Protein AF-A0AAW6U174-F1 (afdb_monomer)

Foldseek 3Di:
DPPPPPVVVVCVQDDPVLLDQDEDPVQCQLCVLDHDPPDGGLVNLVVVCVVLVFAQVAEEEAADQFLNSNLLSCLVRNGAYEYEHQFVVRLLNNALSNQLVDQLVVLLVLLVQLLVQLVVVVVPDPPDADDAPPQLCVLADPQFFARALLSSLLSSLVSLVVDPDDSSSSSLLSLSLSCVNPPGTQWDDDVAIDGHPDHPNGGPSSVSSSVSSNSNSVSSVVCVVSNPRHYYYHNAQLLPCLLVAAFARHQEYEYEAQALAADDPCNSRSRSCSSNVVDRHPVSSLVSLQSHQLSFLVSDDPPQDLLVQCVVPVVLVVLLVVLCVLCVVVVPDDPRLNCSSVSSSSNLSSLLSSLVSNQGRHHAFRKYKYWAKWYLNRNRRIDPPLVSSCVSNVVVPKAFDDWAFSYWDQDPVPRDTITTTITMIGRNHPPPPPPPPPPDLLLQLVVVQQVVQDDQPDQKGKDFLCVSVVSCVVVVHDRDPDSVVSLVCCQPNDPHDPVVVVSDDPQWGFHWDDDDDRMIMGGIDGDDFDDDDPPADAAEDAQQQPVVLVVPQDLFQVSQVSSCVRRVVVCVVVVWAKDWDDAFDWDQFVPPGIATFGTWIWTAHPVRAIAIEGEAGGGQPDTDDPVNQVSVVRVCCVPPVRHHYWYKYWYDNDSQKIKIFTWDQDPNDIDTPDIHIYGHDHPVPCDPVSVVVVVD

Structure (mmCIF, N/CA/C/O backbone):
data_AF-A0AAW6U174-F1
#
_entry.id   AF-A0AAW6U174-F1
#
loop_
_atom_site.group_PDB
_atom_site.id
_atom_site.type_symbol
_atom_site.label_atom_id
_atom_site.label_alt_id
_atom_site.label_comp_id
_atom_site.label_asym_id
_atom_site.label_entity_id
_atom_site.label_seq_id
_atom_site.pdbx_PDB_ins_code
_atom_site.Cartn_x
_atom_site.Cartn_y
_atom_site.Cartn_z
_atom_site.occupancy
_atom_site.B_iso_or_equiv
_atom_site.auth_seq_id
_atom_site.auth_comp_id
_atom_site.auth_asym_id
_atom_site.auth_atom_id
_atom_site.pdbx_PDB_model_num
ATOM 1 N N . MET A 1 1 ? -22.712 10.180 -39.903 1.00 35.28 1 MET A N 1
ATOM 2 C CA . MET A 1 1 ? -22.971 9.024 -39.013 1.00 35.28 1 MET A CA 1
ATOM 3 C C . MET A 1 1 ? -21.682 8.402 -38.435 1.00 35.28 1 MET A C 1
ATOM 5 O O . MET A 1 1 ? -21.705 7.243 -38.059 1.00 35.28 1 MET A O 1
ATOM 9 N N . ILE A 1 2 ? -20.568 9.151 -38.313 1.00 31.77 2 ILE A N 1
ATOM 10 C CA . ILE A 1 2 ? -19.292 8.668 -37.724 1.00 31.77 2 ILE A CA 1
ATOM 11 C C . ILE A 1 2 ? -18.622 9.800 -36.910 1.00 31.77 2 ILE A C 1
ATOM 13 O O . ILE A 1 2 ? -17.445 10.093 -37.055 1.00 31.77 2 ILE A O 1
ATOM 17 N N . GLN A 1 3 ? -19.403 10.514 -36.098 1.00 26.36 3 GLN A N 1
ATOM 18 C CA . GLN A 1 3 ? -18.879 11.503 -35.133 1.00 26.36 3 GLN A CA 1
ATOM 19 C C . GLN A 1 3 ? -19.528 11.387 -33.741 1.00 26.36 3 GLN A C 1
ATOM 21 O O . GLN A 1 3 ? -19.066 12.016 -32.800 1.00 26.36 3 GLN A O 1
ATOM 26 N N . GLY A 1 4 ? -20.549 10.534 -33.575 1.00 24.50 4 GLY A N 1
ATOM 27 C CA . GLY A 1 4 ? -21.235 10.321 -32.292 1.00 24.50 4 GLY A CA 1
ATOM 28 C C . GLY A 1 4 ? -20.652 9.203 -31.420 1.00 24.50 4 GLY A C 1
ATOM 29 O O . GLY A 1 4 ? -21.035 9.080 -30.265 1.00 24.50 4 GLY A O 1
ATOM 30 N N . THR A 1 5 ? -19.731 8.387 -31.940 1.00 27.06 5 THR A N 1
ATOM 31 C CA . THR A 1 5 ? -19.233 7.182 -31.250 1.00 27.06 5 THR A CA 1
ATOM 32 C C . THR A 1 5 ? -17.950 7.396 -30.443 1.00 27.06 5 THR A C 1
ATOM 34 O O . THR A 1 5 ? -17.669 6.594 -29.561 1.00 27.06 5 THR A O 1
ATOM 37 N N . PHE A 1 6 ? -17.202 8.482 -30.674 1.00 27.44 6 PHE A N 1
ATOM 38 C CA . PHE A 1 6 ? -16.002 8.795 -29.879 1.00 27.44 6 PHE A CA 1
ATOM 39 C C . PHE A 1 6 ? -16.309 9.604 -28.610 1.00 27.44 6 PHE A C 1
ATOM 41 O O . PHE A 1 6 ? -15.698 9.356 -27.576 1.00 27.44 6 PHE A O 1
ATOM 48 N N . ALA A 1 7 ? -17.317 10.483 -28.636 1.00 26.72 7 ALA A N 1
ATOM 49 C CA . ALA A 1 7 ? -17.727 11.240 -27.448 1.00 26.72 7 ALA A CA 1
ATOM 50 C C . ALA A 1 7 ? -18.394 10.353 -26.375 1.00 26.72 7 ALA A C 1
ATOM 52 O O . ALA A 1 7 ? -18.241 10.598 -25.184 1.00 26.72 7 ALA A O 1
ATOM 53 N N . PHE A 1 8 ? -19.071 9.273 -26.784 1.00 25.80 8 PHE A N 1
ATOM 54 C CA . PHE A 1 8 ? -19.732 8.343 -25.858 1.00 25.80 8 PHE A CA 1
ATOM 55 C C . PHE A 1 8 ? -18.757 7.361 -25.172 1.00 25.80 8 PHE A C 1
ATOM 57 O O . PHE A 1 8 ? -19.111 6.733 -24.178 1.00 25.80 8 PHE A O 1
ATOM 64 N N . MET A 1 9 ? -17.521 7.228 -25.678 1.00 26.80 9 MET A N 1
ATOM 65 C CA . MET A 1 9 ? -16.482 6.383 -25.069 1.00 26.80 9 MET A CA 1
ATOM 66 C C . MET A 1 9 ? -15.549 7.140 -24.114 1.00 26.80 9 MET A C 1
ATOM 68 O O . MET A 1 9 ? -15.023 6.523 -23.190 1.00 26.80 9 MET A O 1
ATOM 72 N N . GLU A 1 10 ? -15.379 8.458 -24.264 1.00 28.11 10 GLU A N 1
ATOM 73 C CA . GLU A 1 10 ? -14.644 9.265 -23.275 1.00 28.11 10 GLU A CA 1
ATOM 74 C C . GLU A 1 10 ? -15.428 9.449 -21.964 1.00 28.11 10 GLU A C 1
ATOM 76 O O . GLU A 1 10 ? -14.826 9.476 -20.890 1.00 28.11 10 GLU A O 1
ATOM 81 N N . GLU A 1 11 ? -16.766 9.472 -22.004 1.00 27.42 11 GLU A N 1
ATOM 82 C CA . GLU A 1 11 ? -17.591 9.511 -20.783 1.00 27.42 11 GLU A CA 1
ATOM 83 C C . GLU A 1 11 ? -17.587 8.191 -19.988 1.00 27.42 11 GLU A C 1
ATOM 85 O O . GLU A 1 11 ? -17.880 8.197 -18.790 1.00 27.42 11 GLU A O 1
ATOM 90 N N . LEU A 1 12 ? -17.177 7.069 -20.597 1.00 29.58 12 LEU A N 1
ATOM 91 C CA . LEU A 1 12 ? -17.100 5.765 -19.926 1.00 29.58 12 LEU A CA 1
ATOM 92 C C . LEU A 1 12 ? -15.780 5.515 -19.165 1.00 29.58 12 LEU A C 1
ATOM 94 O O . LEU A 1 12 ? -15.687 4.521 -18.444 1.00 29.58 12 LEU A O 1
ATOM 98 N N . LEU A 1 13 ? -14.766 6.388 -19.282 1.00 31.62 13 LEU A N 1
ATOM 99 C CA . LEU A 1 13 ? -13.415 6.136 -18.742 1.00 31.62 13 LEU A CA 1
ATOM 100 C C . LEU A 1 13 ? -13.057 6.827 -17.416 1.00 31.62 13 LEU A C 1
ATOM 102 O O . LEU A 1 13 ? -11.947 6.642 -16.928 1.00 31.62 13 LEU A O 1
ATOM 106 N N . ALA A 1 14 ? -13.987 7.537 -16.779 1.00 32.59 14 ALA A N 1
ATOM 107 C CA . ALA A 1 14 ? -14.083 7.674 -15.318 1.00 32.59 14 ALA A CA 1
ATOM 108 C C . ALA A 1 14 ? -15.193 8.682 -15.000 1.00 32.59 14 ALA A C 1
ATOM 110 O O . ALA A 1 14 ? -15.022 9.869 -15.297 1.00 32.59 14 ALA A O 1
ATOM 111 N N . PRO A 1 15 ? -16.284 8.289 -14.318 1.00 33.56 15 PRO A N 1
ATOM 112 C CA . PRO A 1 15 ? -17.175 9.266 -13.714 1.00 33.56 15 PRO A CA 1
ATOM 113 C C . PRO A 1 15 ? -16.335 10.256 -12.896 1.00 33.56 15 PRO A C 1
ATOM 115 O O . PRO A 1 15 ? -15.529 9.831 -12.062 1.00 33.56 15 PRO A O 1
ATOM 118 N N . LYS A 1 16 ? -16.542 11.572 -13.075 1.00 36.78 16 LYS A N 1
ATOM 119 C CA . LYS A 1 16 ? -15.980 12.640 -12.206 1.00 36.78 16 LYS A CA 1
ATOM 120 C C . LYS A 1 16 ? -16.164 12.337 -10.704 1.00 36.78 16 LYS A C 1
ATOM 122 O O . LYS A 1 16 ? -15.451 12.860 -9.851 1.00 36.78 16 LYS A O 1
ATOM 127 N N . ASP A 1 17 ? -17.103 11.451 -10.404 1.00 46.72 17 ASP A N 1
ATOM 128 C CA . ASP A 1 17 ? -17.476 10.932 -9.103 1.00 46.72 17 ASP A CA 1
ATOM 129 C C . ASP A 1 17 ? -16.453 9.944 -8.486 1.00 46.72 17 ASP A C 1
ATOM 131 O O . ASP A 1 17 ? -16.272 9.941 -7.269 1.00 46.72 17 ASP A O 1
ATOM 135 N N . LEU A 1 18 ? -15.713 9.143 -9.273 1.00 47.16 18 LEU A N 1
ATOM 136 C CA . LEU A 1 18 ? -14.743 8.169 -8.729 1.00 47.16 18 LEU A CA 1
ATOM 137 C C . LEU A 1 18 ? -13.567 8.837 -8.001 1.00 47.16 18 LEU A C 1
ATOM 139 O O . LEU A 1 18 ? -12.968 8.224 -7.134 1.00 47.16 18 LEU A O 1
ATOM 143 N N . ARG A 1 19 ? -13.235 10.095 -8.314 1.00 52.62 19 ARG A N 1
ATOM 144 C CA . ARG A 1 19 ? -12.037 10.785 -7.790 1.00 52.62 19 ARG A CA 1
ATOM 145 C C . ARG A 1 19 ? -12.188 11.287 -6.346 1.00 52.62 19 ARG A C 1
ATOM 147 O O . ARG A 1 19 ? -11.217 11.736 -5.727 1.00 52.62 19 ARG A O 1
ATOM 154 N N . HIS A 1 20 ? -13.401 11.242 -5.795 1.00 58.28 20 HIS A N 1
ATOM 155 C CA . HIS A 1 20 ? -13.693 11.732 -4.453 1.00 58.28 20 HIS A CA 1
ATOM 156 C C . HIS A 1 20 ? -13.403 10.652 -3.412 1.00 58.28 20 HIS A C 1
ATOM 158 O O . HIS A 1 20 ? -14.208 9.754 -3.191 1.00 58.28 20 HIS A O 1
ATOM 164 N N . ASN A 1 21 ? -12.291 10.779 -2.680 1.00 67.19 21 ASN A N 1
ATOM 165 C CA . ASN A 1 21 ? -12.020 9.910 -1.530 1.00 67.19 21 ASN A CA 1
ATOM 166 C C . ASN A 1 21 ? -12.880 10.300 -0.305 1.00 67.19 21 ASN A C 1
ATOM 168 O O . ASN A 1 21 ? -12.374 10.769 0.716 1.00 67.19 21 ASN A O 1
ATOM 172 N N . LYS A 1 22 ? -14.200 10.152 -0.439 1.00 76.06 22 LYS A N 1
ATOM 173 C CA . LYS A 1 22 ? -15.219 10.294 0.607 1.00 76.06 22 LYS A CA 1
ATOM 174 C C . LYS A 1 22 ? -16.199 9.129 0.493 1.00 76.06 22 LYS A C 1
ATOM 176 O O . LYS A 1 22 ? -16.462 8.657 -0.609 1.00 76.06 22 LYS A O 1
ATOM 181 N N . LEU A 1 23 ? -16.731 8.675 1.627 1.00 79.00 23 LEU A N 1
ATOM 182 C CA . LEU A 1 23 ? -17.805 7.679 1.620 1.00 79.00 23 LEU A CA 1
ATOM 183 C C . LEU A 1 23 ? -19.075 8.311 1.057 1.00 79.00 23 LEU A C 1
ATOM 185 O O . LEU A 1 23 ? -19.476 9.393 1.495 1.00 79.00 23 LEU A O 1
ATOM 189 N N . ARG A 1 24 ? -19.707 7.617 0.115 1.00 83.62 24 ARG A N 1
ATOM 190 C CA . ARG A 1 24 ? -21.079 7.886 -0.323 1.00 83.62 24 ARG A CA 1
ATOM 191 C C . ARG A 1 24 ? -22.065 7.208 0.629 1.00 83.62 24 ARG A C 1
ATOM 193 O O . ARG A 1 24 ? -21.665 6.364 1.422 1.00 83.62 24 ARG A O 1
ATOM 200 N N . GLY A 1 25 ? -23.351 7.554 0.560 1.00 82.38 25 GLY A N 1
ATOM 201 C CA . GLY A 1 25 ? -24.376 6.918 1.405 1.00 82.38 25 GLY A CA 1
ATOM 202 C C . GLY A 1 25 ? -24.379 5.390 1.268 1.00 82.38 25 GLY A C 1
ATOM 203 O O . GLY A 1 25 ? -24.278 4.679 2.260 1.00 82.38 25 GLY A O 1
ATOM 204 N N . GLU A 1 26 ? -24.350 4.906 0.028 1.00 84.56 26 GLU A N 1
ATOM 205 C CA . GLU A 1 26 ? -24.253 3.483 -0.333 1.00 84.56 26 GLU A CA 1
ATOM 206 C C . GLU A 1 26 ? -22.944 2.793 0.102 1.00 84.56 26 GLU A C 1
ATOM 208 O O . GLU A 1 26 ? -22.888 1.568 0.209 1.00 84.56 26 GLU A O 1
ATOM 213 N N . ASP A 1 27 ? -21.883 3.561 0.374 1.00 87.94 27 ASP A N 1
ATOM 214 C CA . ASP A 1 27 ? -20.593 3.025 0.813 1.00 87.94 27 ASP A CA 1
ATOM 215 C C . ASP A 1 27 ? -20.579 2.722 2.322 1.00 87.94 27 ASP A C 1
ATOM 217 O O . ASP A 1 27 ? -19.621 2.127 2.798 1.00 87.94 27 ASP A O 1
ATOM 221 N N . ARG A 1 28 ? -21.567 3.165 3.110 1.00 90.19 28 ARG A N 1
ATOM 222 C CA . ARG A 1 28 ? -21.441 3.205 4.581 1.00 90.19 28 ARG A CA 1
ATOM 223 C C . ARG A 1 28 ? -21.510 1.844 5.262 1.00 90.19 28 ARG A C 1
ATOM 225 O O . ARG A 1 28 ? -20.705 1.597 6.162 1.00 90.19 28 ARG A O 1
ATOM 232 N N . ALA A 1 29 ? -22.418 0.972 4.821 1.00 93.38 29 ALA A N 1
ATOM 233 C CA . ALA A 1 29 ? -22.640 -0.333 5.443 1.00 93.38 29 ALA A CA 1
ATOM 234 C C . ALA A 1 29 ? -21.323 -1.117 5.568 1.00 93.38 29 ALA A C 1
ATOM 236 O O . ALA A 1 29 ? -20.570 -1.240 4.587 1.00 93.38 29 ALA A O 1
ATOM 237 N N . PHE A 1 30 ? -21.049 -1.612 6.779 1.00 94.94 30 PHE A N 1
ATOM 238 C CA . PHE A 1 30 ? -19.797 -2.230 7.247 1.00 94.94 30 PHE A CA 1
ATOM 239 C C . PHE A 1 30 ? -18.554 -1.330 7.261 1.00 94.94 30 PHE A C 1
ATOM 241 O O . PHE A 1 30 ? -17.687 -1.503 8.116 1.00 94.94 30 PHE A O 1
ATOM 248 N N . HIS A 1 31 ? -18.417 -0.351 6.367 1.00 94.44 31 HIS A N 1
ATOM 249 C CA . HIS A 1 31 ? -17.260 0.555 6.373 1.00 94.44 31 HIS A CA 1
ATOM 250 C C . HIS A 1 31 ? -17.282 1.512 7.559 1.00 94.44 31 HIS A C 1
ATOM 252 O O . HIS A 1 31 ? -16.229 1.763 8.143 1.00 94.44 31 HIS A O 1
ATOM 258 N N . ASP A 1 32 ? -18.463 1.968 7.972 1.00 93.06 32 ASP A N 1
ATOM 259 C CA . ASP A 1 32 ? -18.617 2.812 9.156 1.00 93.06 32 ASP A CA 1
ATOM 260 C C . ASP A 1 32 ? -18.360 2.040 10.460 1.00 93.06 32 ASP A C 1
ATOM 262 O O . ASP A 1 32 ? -18.176 2.674 11.498 1.00 93.06 32 ASP A O 1
ATOM 266 N N . TRP A 1 33 ? -18.286 0.699 10.450 1.00 96.12 33 TRP A N 1
ATOM 267 C CA . TRP A 1 33 ? -17.977 -0.088 11.654 1.00 96.12 33 TRP A CA 1
ATOM 268 C C . TRP A 1 33 ? -16.611 0.276 12.221 1.00 96.12 33 TRP A C 1
ATOM 270 O O . TRP A 1 33 ? -16.490 0.498 13.421 1.00 96.12 33 TRP A O 1
ATOM 280 N N . TYR A 1 34 ? -15.609 0.369 11.343 1.00 93.81 34 TYR A N 1
ATOM 281 C CA . TYR A 1 34 ? -14.266 0.855 11.641 1.00 93.81 34 TYR A CA 1
ATOM 282 C C . TYR A 1 34 ? -13.500 1.084 10.323 1.00 93.81 34 TYR A C 1
ATOM 284 O O . TYR A 1 34 ? -13.435 0.192 9.466 1.00 93.81 34 TYR A O 1
ATOM 292 N N . ARG A 1 35 ? -12.907 2.273 10.143 1.00 83.56 35 ARG A N 1
ATOM 293 C CA . ARG A 1 35 ? -12.184 2.657 8.917 1.00 83.56 35 ARG A CA 1
ATOM 294 C C . ARG A 1 35 ? -10.989 3.545 9.230 1.00 83.56 35 ARG A C 1
ATOM 296 O O . ARG A 1 35 ? -11.075 4.447 10.062 1.00 83.56 35 ARG A O 1
ATOM 303 N N . PHE A 1 36 ? -9.896 3.350 8.496 1.00 80.19 36 PHE A N 1
ATOM 304 C CA . PHE A 1 36 ? -8.794 4.304 8.513 1.00 80.19 36 PHE A CA 1
ATOM 305 C C . PHE A 1 36 ? -9.136 5.556 7.715 1.00 80.19 36 PHE A C 1
ATOM 307 O O . PHE A 1 36 ? -9.674 5.498 6.613 1.00 80.19 36 PHE A O 1
ATOM 314 N N . VAL A 1 37 ? -8.693 6.703 8.222 1.00 70.62 37 VAL A N 1
ATOM 315 C CA . VAL A 1 37 ? -8.788 7.989 7.511 1.00 70.62 37 VAL A CA 1
ATOM 316 C C . VAL A 1 37 ? -8.066 7.952 6.154 1.00 70.62 37 VAL A C 1
ATOM 318 O O . VAL A 1 37 ? -8.372 8.736 5.262 1.00 70.62 37 VAL A O 1
ATOM 321 N N . LEU A 1 38 ? -7.122 7.023 5.986 1.00 75.56 38 LEU A N 1
ATOM 322 C CA . LEU A 1 38 ? -6.281 6.874 4.799 1.00 75.56 38 LEU A CA 1
ATOM 323 C C . LEU A 1 38 ? -6.742 5.772 3.839 1.00 75.56 38 LEU A C 1
ATOM 325 O O . LEU A 1 38 ? -6.083 5.557 2.828 1.00 75.56 38 LEU A O 1
ATOM 329 N N . SER A 1 39 ? -7.845 5.080 4.130 1.00 82.25 39 SER A N 1
ATOM 330 C CA . SER A 1 39 ? -8.386 4.066 3.224 1.00 82.25 39 SER A CA 1
ATOM 331 C C . SER A 1 39 ? -8.822 4.691 1.892 1.00 82.25 39 SER A C 1
ATOM 333 O O . SER A 1 39 ? -9.410 5.776 1.869 1.00 82.25 39 SER A O 1
ATOM 335 N N . TYR A 1 40 ? -8.597 3.986 0.782 1.00 87.50 40 TYR A N 1
ATOM 336 C CA . TYR A 1 40 ? -9.205 4.322 -0.510 1.00 87.50 40 TYR A CA 1
ATOM 337 C C . TYR A 1 40 ? -10.737 4.126 -0.455 1.00 87.50 40 TYR A C 1
ATOM 339 O O . TYR A 1 40 ? -11.249 3.486 0.481 1.00 87.50 40 TYR A O 1
ATOM 347 N N . PRO A 1 41 ? -11.505 4.736 -1.376 1.00 89.81 41 PRO A N 1
ATOM 348 C CA . PRO A 1 41 ? -12.957 4.697 -1.288 1.00 89.81 41 PRO A CA 1
ATOM 349 C C . PRO A 1 41 ? -13.544 3.365 -1.798 1.00 89.81 41 PRO A C 1
ATOM 351 O O . PRO A 1 41 ? -13.014 2.797 -2.754 1.00 89.81 41 PRO A O 1
ATOM 354 N N . PRO A 1 42 ? -14.660 2.874 -1.225 1.00 93.25 42 PRO A N 1
ATOM 355 C CA . PRO A 1 42 ? -15.249 1.591 -1.627 1.00 93.25 42 PRO A CA 1
ATOM 356 C C . PRO A 1 42 ? -15.734 1.558 -3.085 1.00 93.25 42 PRO A C 1
ATOM 358 O O . PRO A 1 42 ? -15.557 0.557 -3.776 1.00 93.25 42 PRO A O 1
ATOM 361 N N . HIS A 1 43 ? -16.258 2.670 -3.610 1.00 91.00 43 HIS A N 1
ATOM 362 C CA . HIS A 1 43 ? -16.644 2.774 -5.023 1.00 91.00 43 HIS A CA 1
ATOM 363 C C . HIS A 1 43 ? -15.476 2.595 -6.010 1.00 91.00 43 HIS A C 1
ATOM 365 O O . HIS A 1 43 ? -15.703 2.124 -7.123 1.00 91.00 43 HIS A O 1
ATOM 371 N N . LEU A 1 44 ? -14.231 2.898 -5.612 1.00 92.56 44 LEU A N 1
ATOM 372 C CA . LEU A 1 44 ? -13.057 2.591 -6.436 1.00 92.56 44 LEU A CA 1
ATOM 373 C C . LEU A 1 44 ? -12.870 1.076 -6.562 1.00 92.56 44 LEU A C 1
ATOM 375 O O . LEU A 1 44 ? -12.665 0.580 -7.663 1.00 92.56 44 LEU A O 1
ATOM 379 N N . VAL A 1 45 ? -13.011 0.331 -5.460 1.00 95.44 45 VAL A N 1
ATOM 380 C CA . VAL A 1 45 ? -12.943 -1.139 -5.497 1.00 95.44 45 VAL A CA 1
ATOM 381 C C . VAL A 1 45 ? -14.015 -1.697 -6.411 1.00 95.44 45 VAL A C 1
ATOM 383 O O . VAL A 1 45 ? -13.707 -2.534 -7.247 1.00 95.44 45 VAL A O 1
ATOM 386 N N . ARG A 1 46 ? -15.259 -1.219 -6.287 1.00 94.44 46 ARG A N 1
ATOM 387 C CA . ARG A 1 46 ? -16.370 -1.664 -7.139 1.00 94.44 46 ARG A CA 1
ATOM 388 C C . ARG A 1 46 ? -16.044 -1.477 -8.622 1.00 94.44 46 ARG A C 1
ATOM 390 O O . ARG A 1 46 ? -16.179 -2.427 -9.384 1.00 94.44 46 ARG A O 1
ATOM 397 N N . ALA A 1 47 ? -15.523 -0.309 -8.999 1.00 94.38 47 ALA A N 1
ATOM 398 C CA . ALA A 1 47 ? -15.104 -0.037 -10.372 1.00 94.38 47 ALA A CA 1
ATOM 399 C C . ALA A 1 47 ? -13.986 -0.979 -10.851 1.00 94.38 47 ALA A C 1
ATOM 401 O O . ALA A 1 47 ? -14.011 -1.415 -11.999 1.00 94.38 47 ALA A O 1
ATOM 402 N N . TYR A 1 48 ? -13.024 -1.331 -9.989 1.00 96.69 48 TYR A N 1
ATOM 403 C CA . TYR A 1 48 ? -11.960 -2.272 -10.352 1.00 96.69 48 TYR A CA 1
ATOM 404 C C . TYR A 1 48 ? -12.396 -3.739 -10.318 1.00 96.69 48 TYR A C 1
ATOM 406 O O . TYR A 1 48 ? -11.904 -4.512 -11.128 1.00 96.69 48 TYR A O 1
ATOM 414 N N . ILE A 1 49 ? -13.353 -4.140 -9.479 1.00 96.69 49 ILE A N 1
ATOM 415 C CA . ILE A 1 49 ? -13.983 -5.467 -9.579 1.00 96.69 49 ILE A CA 1
ATOM 416 C C . ILE A 1 49 ? -14.580 -5.638 -10.981 1.00 96.69 49 ILE A C 1
ATOM 418 O O . ILE A 1 49 ? -14.301 -6.637 -11.646 1.00 96.69 49 ILE A O 1
ATOM 422 N N . ASP A 1 50 ? -15.305 -4.621 -11.453 1.00 95.38 50 ASP A N 1
ATOM 423 C CA . ASP A 1 50 ? -15.916 -4.610 -12.783 1.00 95.38 50 ASP A CA 1
ATOM 424 C C . ASP A 1 50 ? -14.840 -4.544 -13.894 1.00 95.38 50 ASP A C 1
ATOM 426 O O . ASP A 1 50 ? -14.829 -5.376 -14.801 1.00 95.38 50 ASP A O 1
ATOM 430 N N . LYS A 1 51 ? -13.864 -3.625 -13.797 1.00 95.31 51 LYS A N 1
ATOM 431 C CA . LYS A 1 51 ? -12.786 -3.446 -14.797 1.00 95.31 51 LYS A CA 1
ATOM 432 C C . LYS A 1 51 ? -11.888 -4.677 -14.950 1.00 95.31 51 LYS A C 1
ATOM 434 O O . LYS A 1 51 ? -11.404 -4.957 -16.049 1.00 95.31 51 LYS A O 1
ATOM 439 N N . LEU A 1 52 ? -11.630 -5.403 -13.863 1.00 95.75 52 LEU A N 1
ATOM 440 C CA . LEU A 1 52 ? -10.808 -6.614 -13.885 1.00 95.75 52 LEU A CA 1
ATOM 441 C C . LEU A 1 52 ? -11.606 -7.861 -14.313 1.00 95.75 52 LEU A C 1
ATOM 443 O O . LEU A 1 52 ? -10.986 -8.899 -14.541 1.00 95.75 52 LEU A O 1
ATOM 447 N N . GLY A 1 53 ? -12.934 -7.770 -14.468 1.00 95.38 53 GLY A N 1
ATOM 448 C CA . GLY A 1 53 ? -13.793 -8.898 -14.849 1.00 95.38 53 GLY A CA 1
ATOM 449 C C . GLY A 1 53 ? -13.919 -9.950 -13.743 1.00 95.38 53 GLY A C 1
ATOM 450 O O . GLY A 1 53 ? -13.832 -11.152 -14.000 1.00 95.38 53 GLY A O 1
ATOM 451 N N . LEU A 1 54 ? -14.029 -9.515 -12.484 1.00 96.81 54 LEU A N 1
ATOM 452 C CA . LEU A 1 54 ? -14.147 -10.415 -11.338 1.00 96.81 54 LEU A CA 1
ATOM 453 C C . LEU A 1 54 ? -15.614 -10.784 -11.081 1.00 96.81 54 LEU A C 1
ATOM 455 O O . LEU A 1 54 ? -16.448 -9.919 -10.834 1.00 96.81 54 LEU A O 1
ATOM 459 N N . GLU A 1 55 ? -15.905 -12.084 -11.077 1.00 94.69 55 GLU A N 1
ATOM 460 C CA . GLU A 1 55 ? -17.256 -12.640 -10.979 1.00 94.69 55 GLU A CA 1
ATOM 461 C C . GLU A 1 55 ? -17.375 -13.608 -9.788 1.00 94.69 55 GLU A C 1
ATOM 463 O O . GLU A 1 55 ? -16.358 -14.075 -9.255 1.00 94.69 55 GLU A O 1
ATOM 468 N N . PRO A 1 56 ? -18.598 -13.948 -9.339 1.00 93.38 56 PRO A N 1
ATOM 469 C CA . PRO A 1 56 ? -18.799 -15.022 -8.372 1.00 93.38 56 PRO A CA 1
ATOM 470 C C . PRO A 1 56 ? -18.078 -16.313 -8.792 1.00 93.38 56 PRO A C 1
ATOM 472 O O . PRO A 1 56 ? -18.181 -16.763 -9.927 1.00 93.38 56 PRO A O 1
ATOM 475 N N . GLY A 1 57 ? -17.325 -16.911 -7.865 1.00 91.94 57 GLY A N 1
ATOM 476 C CA . GLY A 1 57 ? -16.448 -18.060 -8.134 1.00 91.94 57 GLY A CA 1
ATOM 477 C C . GLY A 1 57 ? -14.971 -17.695 -8.325 1.00 91.94 57 GLY A C 1
ATOM 478 O O . GLY A 1 57 ? -14.107 -18.545 -8.103 1.00 91.94 57 GLY A O 1
ATOM 479 N N . HIS A 1 58 ? -14.655 -16.433 -8.633 1.00 96.75 58 HIS A N 1
ATOM 480 C CA . HIS A 1 58 ? -13.284 -15.920 -8.601 1.00 96.75 58 HIS A CA 1
ATOM 481 C C . HIS A 1 58 ? -12.799 -15.651 -7.172 1.00 96.75 58 HIS A C 1
ATOM 483 O O . HIS A 1 58 ? -13.592 -15.368 -6.270 1.00 96.75 58 HIS A O 1
ATOM 489 N N . LEU A 1 59 ? -11.476 -15.726 -6.987 1.00 97.62 59 LEU A N 1
ATOM 490 C CA . LEU A 1 59 ? -10.793 -15.321 -5.760 1.00 97.62 59 LEU A CA 1
ATOM 491 C C . LEU A 1 59 ? -10.063 -13.990 -5.971 1.00 97.62 59 LEU A C 1
ATOM 493 O O . LEU A 1 59 ? -9.127 -13.911 -6.772 1.00 97.62 59 LEU A O 1
ATOM 497 N N . LEU A 1 60 ? -10.483 -12.971 -5.224 1.00 98.50 60 LEU A N 1
ATOM 498 C CA . LEU A 1 60 ? -9.845 -11.660 -5.145 1.00 98.50 60 LEU A CA 1
ATOM 499 C C . LEU A 1 60 ? -8.936 -11.576 -3.918 1.00 98.50 60 LEU A C 1
ATOM 501 O O . LEU A 1 60 ? -9.351 -11.935 -2.817 1.00 98.50 60 LEU A O 1
ATOM 505 N N . VAL A 1 61 ? -7.715 -11.074 -4.078 1.00 98.31 61 VAL A N 1
ATOM 506 C CA . VAL A 1 61 ? -6.779 -10.918 -2.957 1.00 98.31 61 VAL A CA 1
ATOM 507 C C . VAL A 1 61 ? -6.438 -9.458 -2.700 1.00 98.31 61 VAL A C 1
ATOM 509 O O . VAL A 1 61 ? -6.212 -8.689 -3.629 1.00 98.31 61 VAL A O 1
ATOM 512 N N . ASP A 1 62 ? -6.392 -9.083 -1.424 1.00 98.12 62 ASP A N 1
ATOM 513 C CA . ASP A 1 62 ? -5.853 -7.800 -0.973 1.00 98.12 62 ASP A CA 1
ATOM 514 C C . ASP A 1 62 ? -4.676 -8.059 -0.013 1.00 98.12 62 ASP A C 1
ATOM 516 O O . ASP A 1 62 ? -4.894 -8.329 1.169 1.00 98.12 62 ASP A O 1
ATOM 520 N N . PRO A 1 63 ? -3.421 -8.031 -0.494 1.00 97.19 63 PRO A N 1
ATOM 521 C CA . PRO A 1 63 ? -2.253 -8.326 0.331 1.00 97.19 63 PRO A CA 1
ATOM 522 C C . PRO A 1 63 ? -1.953 -7.267 1.406 1.00 97.19 63 PRO A C 1
ATOM 524 O O . PRO A 1 63 ? -1.135 -7.517 2.282 1.00 97.19 63 PRO A O 1
ATOM 527 N N . PHE A 1 64 ? -2.584 -6.094 1.348 1.00 96.12 64 PHE A N 1
ATOM 528 C CA . PHE A 1 64 ? -2.430 -5.016 2.328 1.00 96.12 64 PHE A CA 1
ATOM 529 C C . PHE A 1 64 ? -3.817 -4.533 2.760 1.00 96.12 64 PHE A C 1
ATOM 531 O O . PHE A 1 64 ? -4.157 -3.356 2.622 1.00 96.12 64 PHE A O 1
ATOM 538 N N . CYS A 1 65 ? -4.658 -5.463 3.226 1.00 95.31 65 CYS A N 1
ATOM 539 C CA . CYS A 1 65 ? -6.098 -5.220 3.286 1.00 95.31 65 CYS A CA 1
ATOM 540 C C . CYS A 1 65 ? -6.526 -4.163 4.305 1.00 95.31 65 CYS A C 1
ATOM 542 O O . CYS A 1 65 ? -7.656 -3.664 4.233 1.00 95.31 65 CYS A O 1
ATOM 544 N N . GLY A 1 66 ? -5.665 -3.803 5.261 1.00 95.00 66 GLY A N 1
ATOM 545 C CA . GLY A 1 66 ? -5.981 -2.829 6.291 1.00 95.00 66 GLY A CA 1
ATOM 546 C C . GLY A 1 66 ? -7.237 -3.245 7.046 1.00 95.00 66 GLY A C 1
ATOM 547 O O . GLY A 1 66 ? -7.347 -4.357 7.546 1.00 95.00 66 GLY A O 1
ATOM 548 N N . THR A 1 67 ? -8.223 -2.349 7.080 1.00 95.25 67 THR A N 1
ATOM 549 C CA . THR A 1 67 ? -9.533 -2.601 7.712 1.00 95.25 67 THR A CA 1
ATOM 550 C C . THR A 1 67 ? -10.539 -3.306 6.787 1.00 95.25 67 THR A C 1
ATOM 552 O O . THR A 1 67 ? -11.727 -3.344 7.102 1.00 95.25 67 THR A O 1
ATOM 555 N N . GLY A 1 68 ? -10.102 -3.834 5.638 1.00 96.12 68 GLY A N 1
ATOM 556 C CA . GLY A 1 68 ? -10.882 -4.740 4.791 1.00 96.12 68 GLY A CA 1
ATOM 557 C C . GLY A 1 68 ? -11.750 -4.085 3.714 1.00 96.12 68 GLY A C 1
ATOM 558 O O . GLY A 1 68 ? -12.779 -4.656 3.365 1.00 96.12 68 GLY A O 1
ATOM 559 N N . THR A 1 69 ? -11.385 -2.909 3.179 1.00 96.69 69 THR A N 1
ATOM 560 C CA . THR A 1 69 ? -12.210 -2.222 2.160 1.00 96.69 69 THR A CA 1
ATOM 561 C C . THR A 1 69 ? -12.472 -3.113 0.941 1.00 96.69 69 THR A C 1
ATOM 563 O O . THR A 1 69 ? -13.632 -3.296 0.575 1.00 96.69 69 THR A O 1
ATOM 566 N N . THR A 1 70 ? -11.424 -3.707 0.352 1.00 97.69 70 THR A N 1
ATOM 567 C CA . THR A 1 70 ? -11.573 -4.640 -0.777 1.00 97.69 70 THR A CA 1
ATOM 568 C C . THR A 1 70 ? -12.441 -5.837 -0.420 1.00 97.69 70 THR A C 1
ATOM 570 O O . THR A 1 70 ? -13.323 -6.204 -1.189 1.00 97.69 70 THR A O 1
ATOM 573 N N . LEU A 1 71 ? -12.229 -6.433 0.755 1.00 97.50 71 LEU A N 1
ATOM 574 C CA . LEU A 1 71 ? -12.911 -7.662 1.164 1.00 97.50 71 LEU A CA 1
ATOM 575 C C . LEU A 1 71 ? -14.412 -7.432 1.379 1.00 97.50 71 LEU A C 1
ATOM 577 O O . LEU A 1 71 ? -15.223 -8.246 0.946 1.00 97.50 71 LEU A O 1
ATOM 581 N N . VAL A 1 72 ? -14.791 -6.314 2.007 1.00 96.75 72 VAL A N 1
ATOM 582 C CA . VAL A 1 72 ? -16.201 -5.940 2.193 1.00 96.75 72 VAL A CA 1
ATOM 583 C C . VAL A 1 72 ? -16.888 -5.760 0.840 1.00 96.75 72 VAL A C 1
ATOM 585 O O . VAL A 1 72 ? -17.963 -6.316 0.622 1.00 96.75 72 VAL A O 1
ATOM 588 N N . GLU A 1 73 ? -16.271 -5.030 -0.090 1.00 96.25 73 GLU A N 1
ATOM 589 C CA . GLU A 1 73 ? -16.868 -4.781 -1.408 1.00 96.25 73 GLU A CA 1
ATOM 590 C C . GLU A 1 73 ? -16.909 -6.041 -2.284 1.00 96.25 73 GLU A C 1
ATOM 592 O O . GLU A 1 73 ? -17.907 -6.278 -2.968 1.00 96.25 73 GLU A O 1
ATOM 597 N N . ALA A 1 74 ? -15.893 -6.904 -2.198 1.00 96.44 74 ALA A N 1
ATOM 598 C CA . ALA A 1 74 ? -15.905 -8.224 -2.824 1.00 96.44 74 ALA A CA 1
ATOM 599 C C . ALA A 1 74 ? -17.095 -9.056 -2.329 1.00 96.44 74 ALA A C 1
ATOM 601 O O . ALA A 1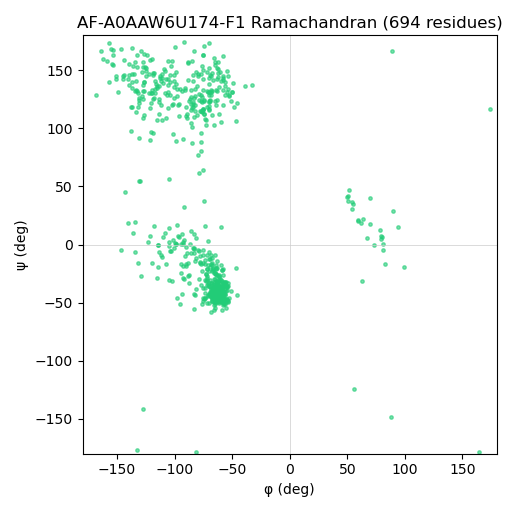 74 ? -17.877 -9.572 -3.132 1.00 96.44 74 ALA A O 1
ATOM 602 N N . LYS A 1 75 ? -17.297 -9.100 -1.006 1.00 95.06 75 LYS A N 1
ATOM 603 C CA . LYS A 1 75 ? -18.395 -9.839 -0.378 1.00 95.06 75 LYS A CA 1
ATOM 604 C C . LYS A 1 75 ? -19.765 -9.295 -0.789 1.00 95.06 75 LYS A C 1
ATOM 606 O O . LYS A 1 75 ? -20.644 -10.080 -1.148 1.00 95.06 75 LYS A O 1
ATOM 611 N N . LYS A 1 76 ? -19.937 -7.963 -0.833 1.00 93.19 76 LYS A N 1
ATOM 612 C CA . LYS A 1 76 ? -21.162 -7.310 -1.345 1.00 93.19 76 LYS A CA 1
ATOM 613 C C . LYS A 1 76 ? -21.463 -7.713 -2.794 1.00 93.19 76 LYS A C 1
ATOM 615 O O . LYS A 1 76 ? -22.626 -7.906 -3.144 1.00 93.19 76 LYS A O 1
ATOM 620 N N . ARG A 1 77 ? -20.426 -7.885 -3.623 1.00 92.50 77 ARG A N 1
ATOM 621 C CA . ARG A 1 77 ? -20.529 -8.314 -5.029 1.00 92.50 77 ARG A CA 1
ATOM 622 C C . ARG A 1 77 ? -20.610 -9.834 -5.227 1.00 92.50 77 ARG A C 1
ATOM 624 O O . ARG A 1 77 ? -20.798 -10.280 -6.352 1.00 92.50 77 ARG A O 1
ATOM 631 N N . GLY A 1 78 ? -20.523 -10.640 -4.167 1.00 93.62 78 GLY A N 1
ATOM 632 C CA . GLY A 1 78 ? -20.547 -12.103 -4.282 1.00 93.62 78 GLY A CA 1
ATOM 633 C C . GLY A 1 78 ? -19.223 -12.735 -4.722 1.00 93.62 78 GLY A C 1
ATOM 634 O O . GLY A 1 78 ? -19.196 -13.918 -5.055 1.00 93.62 78 GLY A O 1
ATOM 635 N N . VAL A 1 79 ? -18.130 -11.970 -4.715 1.00 95.81 79 VAL A N 1
ATOM 636 C CA . VAL A 1 79 ? -16.784 -12.432 -5.069 1.00 95.81 79 VAL A CA 1
ATOM 637 C C . VAL A 1 79 ? -16.082 -12.923 -3.805 1.00 95.81 79 VAL A C 1
ATOM 639 O O . VAL A 1 79 ? -16.104 -12.251 -2.772 1.00 95.81 79 VAL A O 1
ATOM 642 N N . ARG A 1 80 ? -15.448 -14.099 -3.872 1.00 96.31 80 ARG A N 1
ATOM 643 C CA . ARG A 1 80 ? -14.670 -14.621 -2.742 1.00 96.31 80 ARG A CA 1
ATOM 644 C C . ARG A 1 80 ? -13.417 -13.781 -2.559 1.00 96.31 80 ARG A C 1
ATOM 646 O O . ARG A 1 80 ? -12.789 -13.399 -3.546 1.00 96.31 80 ARG A O 1
ATOM 653 N N . SER A 1 81 ? -13.008 -13.551 -1.316 1.00 97.50 81 SER A N 1
ATOM 654 C CA . SER A 1 81 ? -11.837 -12.717 -1.044 1.00 97.50 81 SER A CA 1
ATOM 655 C C . SER A 1 81 ? -10.908 -13.269 0.031 1.00 97.50 81 SER A C 1
ATOM 657 O O . SER A 1 81 ? -11.372 -13.836 1.016 1.00 97.50 81 SER A O 1
ATOM 659 N N . CYS A 1 82 ? -9.608 -13.024 -0.107 1.00 97.38 82 CYS A N 1
ATOM 660 C CA . CYS A 1 82 ? -8.620 -13.248 0.948 1.00 97.38 82 CYS A CA 1
ATOM 661 C C . CYS A 1 82 ? -7.782 -11.979 1.150 1.00 97.38 82 CYS A C 1
ATOM 663 O O . CYS A 1 82 ? -7.260 -11.419 0.190 1.00 97.38 82 CYS A O 1
ATOM 665 N N . GLY A 1 83 ? -7.679 -11.496 2.383 1.00 97.44 83 GLY A N 1
ATOM 666 C CA . GLY A 1 83 ? -6.833 -10.363 2.741 1.00 97.44 83 GLY A CA 1
ATOM 667 C C . GLY A 1 83 ? -5.658 -10.787 3.607 1.00 97.44 83 GLY A C 1
ATOM 668 O O . GLY A 1 83 ? -5.823 -11.638 4.481 1.00 97.44 83 GLY A O 1
ATOM 669 N N . LEU A 1 84 ? -4.500 -10.167 3.406 1.00 97.12 84 LEU A N 1
ATOM 670 C CA . LEU A 1 84 ? -3.382 -10.242 4.343 1.00 97.12 84 LEU A CA 1
ATOM 671 C C . LEU A 1 84 ? -3.216 -8.882 5.013 1.00 97.12 84 LEU A C 1
ATOM 673 O O . LEU A 1 84 ? -3.344 -7.836 4.376 1.00 97.12 84 LEU A O 1
ATOM 677 N N . GLU A 1 85 ? -2.947 -8.903 6.311 1.00 96.38 85 GLU A N 1
ATOM 678 C CA . GLU A 1 85 ? -2.671 -7.701 7.084 1.00 96.38 85 GLU A CA 1
ATOM 679 C C . GLU A 1 85 ? -1.704 -8.032 8.215 1.00 96.38 85 GLU A C 1
ATOM 681 O O . GLU A 1 85 ? -1.923 -8.987 8.952 1.00 96.38 85 GLU A O 1
ATOM 686 N N . ALA A 1 86 ? -0.646 -7.240 8.376 1.00 95.69 86 ALA A N 1
ATOM 687 C CA . ALA A 1 86 ? 0.370 -7.462 9.404 1.00 95.69 86 ALA A CA 1
ATOM 688 C C . ALA A 1 86 ? 0.041 -6.741 10.726 1.00 95.69 86 ALA A C 1
ATOM 690 O O . ALA A 1 86 ? 0.608 -7.064 11.770 1.00 95.69 86 ALA A O 1
ATOM 691 N N . HIS A 1 87 ? -0.871 -5.766 10.706 1.00 95.44 87 HIS A N 1
ATOM 692 C CA . HIS A 1 87 ? -1.310 -5.004 11.867 1.00 95.44 87 HIS A CA 1
ATOM 693 C C . HIS A 1 87 ? -2.513 -5.682 12.567 1.00 95.44 87 HIS A C 1
ATOM 695 O O . HIS A 1 87 ? -3.632 -5.600 12.058 1.00 95.44 87 HIS A O 1
ATOM 701 N N . PRO A 1 88 ? -2.368 -6.221 13.798 1.00 96.69 88 PRO A N 1
ATOM 702 C CA . PRO A 1 88 ? -3.414 -6.967 14.512 1.00 96.69 88 PRO A CA 1
ATOM 703 C C . PRO A 1 88 ? -4.760 -6.249 14.643 1.00 96.69 88 PRO A C 1
ATOM 705 O O . PRO A 1 88 ? -5.789 -6.838 14.345 1.00 96.69 88 PRO A O 1
ATOM 708 N N . MET A 1 89 ? -4.781 -4.963 15.016 1.00 96.69 89 MET A N 1
ATOM 709 C CA . MET A 1 89 ? -6.043 -4.206 15.088 1.00 96.69 89 MET A CA 1
ATOM 710 C C . MET A 1 89 ? -6.743 -4.065 13.721 1.00 96.69 89 MET A C 1
ATOM 712 O O . MET A 1 89 ? -7.968 -4.141 13.638 1.00 96.69 89 MET A O 1
ATOM 716 N N . ALA A 1 90 ? -5.982 -3.862 12.641 1.00 96.50 90 ALA A N 1
ATOM 717 C CA . ALA A 1 90 ? -6.534 -3.728 11.295 1.00 96.50 90 ALA A CA 1
ATOM 718 C C . ALA A 1 90 ? -7.059 -5.079 10.787 1.00 96.50 90 ALA A C 1
ATOM 720 O O . ALA A 1 90 ? -8.193 -5.158 10.317 1.00 96.50 90 ALA A O 1
ATOM 721 N N . HIS A 1 91 ? -6.275 -6.143 10.998 1.00 97.56 91 HIS A N 1
ATOM 722 C CA . HIS A 1 91 ? -6.663 -7.536 10.773 1.00 97.56 91 HIS A CA 1
ATOM 723 C C . HIS A 1 91 ? -7.958 -7.888 11.515 1.00 97.56 91 HIS A C 1
ATOM 725 O O . HIS A 1 91 ? -8.906 -8.375 10.901 1.00 97.56 91 HIS A O 1
ATOM 731 N N . PHE A 1 92 ? -8.035 -7.567 12.809 1.00 98.25 92 PHE A N 1
ATOM 732 C CA . PHE A 1 92 ? -9.223 -7.776 13.632 1.00 98.25 92 PHE A CA 1
ATOM 733 C C . PHE A 1 92 ? -10.441 -7.057 13.047 1.00 98.25 92 PHE A C 1
ATOM 735 O O . PHE A 1 92 ? -11.469 -7.689 12.804 1.00 98.25 92 PHE A O 1
ATOM 742 N N . ALA A 1 93 ? -10.314 -5.763 12.735 1.00 98.00 93 ALA A N 1
ATOM 743 C CA . ALA A 1 93 ? -11.393 -4.993 12.122 1.00 98.00 93 ALA A CA 1
ATOM 744 C C . ALA A 1 93 ? -11.845 -5.596 10.780 1.00 98.00 93 ALA A C 1
ATOM 746 O O . ALA A 1 93 ? -13.043 -5.738 10.544 1.00 98.00 93 ALA A O 1
ATOM 747 N N . SER A 1 94 ? -10.903 -5.990 9.921 1.00 97.44 94 SER A N 1
ATOM 748 C CA . SER A 1 94 ? -11.175 -6.623 8.625 1.00 97.44 94 SER A CA 1
ATOM 749 C C . SER A 1 94 ? -11.926 -7.952 8.778 1.00 97.44 94 SER A C 1
ATOM 751 O O . SER A 1 94 ? -12.962 -8.159 8.138 1.00 97.44 94 SER A O 1
ATOM 753 N N . ARG A 1 95 ? -11.471 -8.829 9.685 1.00 97.12 95 ARG A N 1
ATOM 754 C CA . ARG A 1 95 ? -12.112 -10.118 9.991 1.00 97.12 95 ARG A CA 1
ATOM 755 C C . ARG A 1 95 ? -13.544 -9.937 10.493 1.00 97.12 95 ARG A C 1
ATOM 757 O O . ARG A 1 95 ? -14.446 -10.637 10.045 1.00 97.12 95 ARG A O 1
ATOM 764 N N . VAL A 1 96 ? -13.764 -8.993 11.406 1.00 97.38 96 VAL A N 1
ATOM 765 C CA . VAL A 1 96 ? -15.095 -8.732 11.975 1.00 97.38 96 VAL A CA 1
ATOM 766 C C . VAL A 1 96 ? -16.040 -8.150 10.925 1.00 97.38 96 VAL A C 1
ATOM 768 O O . VAL A 1 96 ? -17.147 -8.652 10.754 1.00 97.38 96 VAL A O 1
ATOM 771 N N . LYS A 1 97 ? -15.584 -7.164 10.143 1.00 96.81 97 LYS A N 1
ATOM 772 C CA . LYS A 1 97 ? -16.381 -6.520 9.081 1.00 96.81 97 LYS A CA 1
ATOM 773 C C . LYS A 1 97 ? -16.792 -7.462 7.949 1.00 96.81 97 LYS A C 1
ATOM 775 O O . LYS A 1 97 ? -17.716 -7.146 7.203 1.00 96.81 97 LYS A O 1
ATOM 780 N N . THR A 1 98 ? -16.101 -8.586 7.787 1.00 95.56 98 THR A N 1
ATOM 781 C CA . THR A 1 98 ? -16.341 -9.563 6.711 1.00 95.56 98 THR A CA 1
ATOM 782 C C . THR A 1 98 ? -17.071 -10.823 7.190 1.00 95.56 98 THR A C 1
ATOM 784 O O . THR A 1 98 ? -17.496 -11.648 6.369 1.00 95.56 98 THR A O 1
ATOM 787 N N . ASN A 1 99 ? -17.302 -10.950 8.501 1.00 93.44 99 ASN A N 1
ATOM 788 C CA . ASN A 1 99 ? -18.066 -12.040 9.092 1.00 93.44 99 ASN A CA 1
ATOM 789 C C . ASN A 1 99 ? -19.550 -11.671 9.250 1.00 93.44 99 ASN A C 1
ATOM 791 O O . ASN A 1 99 ? -19.979 -11.144 10.271 1.00 93.44 99 ASN A O 1
ATOM 795 N N . TRP A 1 100 ? -20.352 -11.977 8.228 1.00 92.81 100 TRP A N 1
ATOM 796 C CA . TRP A 1 100 ? -21.792 -11.671 8.225 1.00 92.81 100 TRP A CA 1
ATOM 797 C C . TRP A 1 100 ? -22.664 -12.820 8.739 1.00 92.81 100 TRP A C 1
ATOM 799 O O . TRP A 1 100 ? -23.885 -12.687 8.790 1.00 92.81 100 TRP A O 1
ATOM 809 N N . ALA A 1 101 ? -22.063 -13.947 9.141 1.00 87.81 101 ALA A N 1
ATOM 810 C CA . ALA A 1 101 ? -22.767 -15.137 9.633 1.00 87.81 101 ALA A CA 1
ATOM 811 C C . ALA A 1 101 ? -23.345 -14.970 11.057 1.00 87.81 101 ALA A C 1
ATOM 813 O O . ALA A 1 101 ? -23.698 -15.947 11.711 1.00 87.81 101 ALA A O 1
ATOM 814 N N . ILE A 1 102 ? -23.441 -13.732 11.537 1.00 90.38 102 ILE A N 1
ATOM 815 C CA . ILE A 1 102 ? -23.906 -13.367 12.871 1.00 90.38 102 ILE A CA 1
ATOM 816 C C . ILE A 1 102 ? -25.398 -13.025 12.794 1.00 90.38 102 ILE A C 1
ATOM 818 O O . ILE A 1 102 ? -25.843 -12.302 11.898 1.00 90.38 102 ILE A O 1
ATOM 822 N N . GLY A 1 103 ? -26.187 -13.562 13.725 1.00 92.25 103 GLY A N 1
ATOM 823 C CA . GLY A 1 103 ? -27.595 -13.198 13.877 1.00 92.25 103 GLY A CA 1
ATOM 824 C C . GLY A 1 103 ? -27.727 -11.835 14.552 1.00 92.25 103 GLY A C 1
ATOM 825 O O . GLY A 1 103 ? -27.230 -11.664 15.662 1.00 92.25 103 GLY A O 1
ATOM 826 N N . ALA A 1 104 ? -28.405 -10.887 13.902 1.00 95.56 104 ALA A N 1
ATOM 827 C CA . ALA A 1 104 ? -28.601 -9.538 14.432 1.00 95.56 104 ALA A CA 1
ATOM 828 C C . ALA A 1 104 ? -29.318 -9.544 15.795 1.00 95.56 104 ALA A C 1
ATOM 830 O O . ALA A 1 104 ? -28.837 -8.918 16.733 1.00 95.56 104 ALA A O 1
ATOM 831 N N . ASP A 1 105 ? -30.385 -10.335 15.945 1.00 96.56 105 ASP A N 1
ATOM 832 C CA . ASP A 1 105 ? -31.110 -10.454 17.220 1.00 96.56 105 ASP A CA 1
ATOM 833 C C . ASP A 1 105 ? -30.235 -11.026 18.339 1.00 96.56 105 ASP A C 1
ATOM 835 O O . ASP A 1 105 ? -30.287 -10.560 19.475 1.00 96.56 105 ASP A O 1
ATOM 839 N N . ALA A 1 106 ? -29.395 -12.014 18.015 1.00 96.62 106 ALA A N 1
ATOM 840 C CA . ALA A 1 106 ? -28.470 -12.601 18.977 1.00 96.62 106 ALA A CA 1
ATOM 841 C C . ALA A 1 106 ? -27.426 -11.574 19.439 1.00 96.62 106 ALA A C 1
ATOM 843 O O . ALA A 1 106 ? -27.155 -11.488 20.632 1.00 96.62 106 ALA A O 1
ATOM 844 N N . LEU A 1 107 ? -26.892 -10.761 18.518 1.00 97.94 107 LEU A N 1
ATOM 845 C CA . LEU A 1 107 ? -25.982 -9.659 18.842 1.00 97.94 107 LEU A CA 1
ATOM 846 C C . LEU A 1 107 ? -26.648 -8.623 19.761 1.00 97.94 107 LEU A C 1
ATOM 848 O O . LEU A 1 107 ? -26.045 -8.211 20.745 1.00 97.94 107 LEU A O 1
ATOM 852 N N . LEU A 1 108 ? -27.893 -8.227 19.482 1.00 98.44 108 LEU A N 1
ATOM 853 C CA . LEU A 1 108 ? -28.620 -7.252 20.306 1.00 98.44 108 LEU A CA 1
ATOM 854 C C . LEU A 1 108 ? -28.922 -7.783 21.716 1.00 98.44 108 LEU A C 1
ATOM 856 O O . LEU A 1 108 ? -28.764 -7.061 22.701 1.00 98.44 108 LEU A O 1
ATOM 860 N N . GLN A 1 109 ? -29.334 -9.049 21.830 1.00 97.88 109 GLN A N 1
ATOM 861 C CA . GLN A 1 109 ? -29.584 -9.694 23.124 1.00 97.88 109 GLN A CA 1
ATOM 862 C C . GLN A 1 109 ? -28.308 -9.799 23.967 1.00 97.88 109 GLN A C 1
ATOM 864 O O . GLN A 1 109 ? -28.340 -9.557 25.179 1.00 97.88 109 GLN A O 1
ATOM 869 N N . ASP A 1 110 ? -27.192 -10.148 23.326 1.00 98.00 110 ASP A N 1
ATOM 870 C CA . ASP A 1 110 ? -25.879 -10.226 23.959 1.00 98.00 110 ASP A CA 1
ATOM 871 C C . ASP A 1 110 ? -25.426 -8.854 24.467 1.00 98.00 110 ASP A C 1
ATOM 873 O O . ASP A 1 110 ? -25.098 -8.697 25.648 1.00 98.00 110 ASP A O 1
ATOM 877 N N . ALA A 1 111 ? -25.573 -7.834 23.621 1.00 98.19 111 ALA A N 1
ATOM 878 C CA . ALA A 1 111 ? -25.191 -6.471 23.943 1.00 98.19 111 ALA A CA 1
ATOM 879 C C . ALA A 1 111 ? -25.989 -5.893 25.117 1.00 98.19 111 ALA A C 1
ATOM 881 O O . ALA A 1 111 ? -25.432 -5.203 25.972 1.00 98.19 111 ALA A O 1
ATOM 882 N N . GLU A 1 112 ? -27.279 -6.220 25.232 1.00 98.06 112 GLU A N 1
ATOM 883 C CA . GLU A 1 112 ? -28.099 -5.828 26.383 1.00 98.06 112 GLU A CA 1
ATOM 884 C C . GLU A 1 112 ? -27.645 -6.519 27.682 1.00 98.06 112 GLU A C 1
ATOM 886 O O . GLU A 1 112 ? -27.692 -5.947 28.777 1.00 98.06 112 GLU A O 1
ATOM 891 N N . ARG A 1 113 ? -27.177 -7.770 27.600 1.00 97.94 113 ARG A N 1
ATOM 892 C CA . ARG A 1 113 ? -26.590 -8.470 28.750 1.00 97.94 113 ARG A CA 1
ATOM 893 C C . ARG A 1 113 ? -25.269 -7.826 29.172 1.00 97.94 113 ARG A C 1
ATOM 895 O O . ARG A 1 113 ? -25.096 -7.565 30.365 1.00 97.94 113 ARG A O 1
ATOM 902 N N . VAL A 1 114 ? -24.377 -7.535 28.229 1.00 98.50 114 VAL A N 1
ATOM 903 C CA . VAL A 1 114 ? -23.119 -6.818 28.493 1.00 98.50 114 VAL A CA 1
ATOM 904 C C . VAL A 1 114 ? -23.390 -5.450 29.096 1.00 98.50 114 VAL A C 1
ATOM 906 O O . VAL A 1 114 ? -22.789 -5.109 30.114 1.00 98.50 114 VAL A O 1
ATOM 909 N N . ALA A 1 115 ? -24.331 -4.693 28.528 1.00 98.00 115 ALA A N 1
ATOM 910 C CA . ALA A 1 115 ? -24.661 -3.357 29.000 1.00 98.00 115 ALA A CA 1
ATOM 911 C C . ALA A 1 115 ? -25.114 -3.363 30.460 1.00 98.00 115 ALA A C 1
ATOM 913 O O . ALA A 1 115 ? -24.641 -2.552 31.255 1.00 98.00 115 ALA A O 1
ATOM 914 N N . ARG A 1 116 ? -25.974 -4.314 30.843 1.00 97.12 116 ARG A N 1
ATOM 915 C CA . ARG A 1 116 ? -26.412 -4.476 32.237 1.00 97.12 116 ARG A CA 1
ATOM 916 C C . ARG A 1 116 ? -25.254 -4.820 33.171 1.00 97.12 116 ARG A C 1
ATOM 918 O O . ARG A 1 116 ? -25.198 -4.287 34.278 1.00 97.12 116 ARG A O 1
ATOM 925 N N . THR A 1 117 ? -24.332 -5.680 32.743 1.00 97.12 117 THR A N 1
ATOM 926 C CA . THR A 1 117 ? -23.137 -6.035 33.527 1.00 97.12 117 THR A CA 1
ATOM 927 C C . THR A 1 117 ? -22.214 -4.831 33.711 1.00 97.12 117 THR A C 1
ATOM 929 O O . THR A 1 117 ? -21.844 -4.515 34.841 1.00 97.12 117 THR A O 1
ATOM 932 N N . ALA A 1 118 ? -21.905 -4.114 32.628 1.00 96.88 118 ALA A N 1
ATOM 933 C CA . ALA A 1 118 ? -21.072 -2.917 32.664 1.00 96.88 118 ALA A CA 1
ATOM 934 C C . ALA A 1 118 ? -21.704 -1.813 33.526 1.00 96.88 118 ALA A C 1
ATOM 936 O O . ALA A 1 118 ? -21.024 -1.212 34.352 1.00 96.88 118 ALA A O 1
ATOM 937 N N . LEU A 1 119 ? -23.017 -1.588 33.401 1.00 95.94 119 LEU A N 1
ATOM 938 C CA . LEU A 1 119 ? -23.741 -0.592 34.192 1.00 95.94 119 LEU A CA 1
ATOM 939 C C . LEU A 1 119 ? -23.712 -0.912 35.693 1.00 95.94 119 LEU A C 1
ATOM 941 O O . LEU A 1 119 ? -23.488 -0.018 36.506 1.00 95.94 119 LEU A O 1
ATOM 945 N N . ARG A 1 120 ? -23.893 -2.185 36.072 1.00 95.25 120 ARG A N 1
ATOM 946 C CA . ARG A 1 120 ? -23.765 -2.619 37.474 1.00 95.25 120 ARG A CA 1
ATOM 947 C C . ARG A 1 120 ? -22.356 -2.379 38.007 1.00 95.25 120 ARG A C 1
ATOM 949 O O . ARG A 1 120 ? -22.223 -1.843 39.101 1.00 95.25 120 ARG A O 1
ATOM 956 N N . ALA A 1 121 ? -21.331 -2.733 37.234 1.00 94.31 121 ALA A N 1
ATOM 957 C CA . ALA A 1 121 ? -19.940 -2.518 37.620 1.00 94.31 121 ALA A CA 1
ATOM 958 C C . ALA A 1 121 ? -19.614 -1.023 37.788 1.00 94.31 121 ALA A C 1
ATOM 960 O O . ALA A 1 121 ? -18.992 -0.648 38.777 1.00 94.31 121 ALA A O 1
ATOM 961 N N . LEU A 1 122 ? -20.109 -0.159 36.893 1.00 93.06 122 LEU A N 1
ATOM 962 C CA . LEU A 1 122 ? -19.986 1.301 37.019 1.00 93.06 122 LEU A CA 1
ATOM 963 C C . LEU A 1 122 ? -20.713 1.858 38.254 1.00 93.06 122 LEU A C 1
ATOM 965 O O . LEU A 1 122 ? -20.263 2.836 38.837 1.00 93.06 122 LEU A O 1
ATOM 969 N N . GLY A 1 123 ? -21.828 1.252 38.672 1.00 88.94 123 GLY A N 1
ATOM 970 C CA . GLY A 1 123 ? -22.550 1.651 39.886 1.00 88.94 123 GLY A CA 1
ATOM 971 C C . GLY A 1 123 ? -21.876 1.220 41.195 1.00 88.94 123 GLY A C 1
ATOM 972 O O . GLY A 1 123 ? -22.227 1.732 42.253 1.00 88.94 123 GLY A O 1
ATOM 973 N N . GLN A 1 124 ? -20.924 0.285 41.137 1.00 87.12 124 GLN A N 1
ATOM 974 C CA . GLN A 1 124 ? -20.230 -0.282 42.301 1.00 87.12 124 GLN A CA 1
ATOM 975 C C . GLN A 1 124 ? -18.851 0.345 42.558 1.00 87.12 124 GLN A C 1
ATOM 977 O O . GLN A 1 124 ? -18.159 -0.046 43.496 1.00 87.12 124 GLN A O 1
ATOM 982 N N . THR A 1 125 ? -18.420 1.307 41.742 1.00 78.25 125 THR A N 1
ATOM 983 C CA . THR A 1 125 ? -17.115 1.953 41.916 1.00 78.25 125 THR A CA 1
ATOM 984 C C . THR A 1 125 ? -17.141 2.933 43.089 1.00 78.25 125 THR A C 1
ATOM 986 O O . THR A 1 125 ? -17.823 3.955 43.025 1.00 78.25 125 THR A O 1
ATOM 989 N N . ASN A 1 126 ? -16.342 2.678 44.131 1.00 75.56 126 ASN A N 1
ATOM 990 C CA . ASN A 1 126 ? -16.185 3.539 45.319 1.00 75.56 126 ASN A CA 1
ATOM 991 C C . ASN A 1 126 ? -15.355 4.818 45.046 1.00 75.56 126 ASN A C 1
ATOM 993 O O . ASN A 1 126 ? -14.535 5.227 45.863 1.00 75.56 126 ASN A O 1
ATOM 997 N N . GLY A 1 127 ? -15.509 5.437 43.873 1.00 75.12 127 GLY A N 1
ATOM 998 C CA . GLY A 1 127 ? -14.712 6.595 43.443 1.00 75.12 127 GLY A CA 1
ATOM 999 C C . GLY A 1 127 ? -13.324 6.259 42.876 1.00 75.12 127 GLY A C 1
ATOM 1000 O O . GLY A 1 127 ? -12.649 7.149 42.359 1.00 75.12 127 GLY A O 1
ATOM 1001 N N . GLU A 1 128 ? -12.907 4.991 42.902 1.00 88.12 128 GLU A N 1
ATOM 1002 C CA . GLU A 1 128 ? -11.677 4.533 42.250 1.00 88.12 128 GLU A CA 1
ATOM 1003 C C . GLU A 1 128 ? -11.913 4.235 40.764 1.00 88.12 128 GLU A C 1
ATOM 1005 O O . GLU A 1 128 ? -12.689 3.355 40.390 1.00 88.12 128 GLU A O 1
ATOM 1010 N N . LEU A 1 129 ? -11.218 4.977 39.900 1.00 93.69 129 LEU A N 1
ATOM 1011 C CA . LEU A 1 129 ? -11.252 4.763 38.456 1.00 93.69 129 LEU A CA 1
ATOM 1012 C C . LEU A 1 129 ? -10.298 3.631 38.070 1.00 93.69 129 LEU A C 1
ATOM 1014 O O . LEU A 1 129 ? -9.106 3.700 38.373 1.00 93.69 129 LEU A O 1
ATOM 1018 N N . GLN A 1 130 ? -10.798 2.646 37.321 1.00 95.06 130 GLN A N 1
ATOM 1019 C CA . GLN A 1 130 ? -9.941 1.669 36.645 1.00 95.06 130 GLN A CA 1
ATOM 1020 C C . GLN A 1 130 ? -8.964 2.376 35.697 1.00 95.06 130 GLN A C 1
ATOM 1022 O O . GLN A 1 130 ? -9.327 3.335 35.008 1.00 95.06 130 GLN A O 1
ATOM 1027 N N . ARG A 1 131 ? -7.732 1.869 35.643 1.00 95.00 131 ARG A N 1
ATOM 1028 C CA . ARG A 1 131 ? -6.651 2.380 34.797 1.00 95.00 131 ARG A CA 1
ATOM 1029 C C . ARG A 1 131 ? -5.967 1.242 34.056 1.00 95.00 131 ARG A C 1
ATOM 1031 O O . ARG A 1 131 ? -6.124 0.075 34.406 1.00 95.00 131 ARG A O 1
ATOM 1038 N N . LEU A 1 132 ? -5.225 1.612 33.023 1.00 96.19 132 LEU A N 1
ATOM 1039 C CA . LEU A 1 132 ? -4.308 0.706 32.343 1.00 96.19 132 LEU A CA 1
ATOM 1040 C C . LEU A 1 132 ? -3.055 0.500 33.206 1.00 96.19 132 LEU A C 1
ATOM 1042 O O . LEU A 1 132 ? -2.793 1.281 34.125 1.00 96.19 132 LEU A O 1
ATOM 1046 N N . SER A 1 133 ? -2.271 -0.540 32.919 1.00 96.06 133 SER A N 1
ATOM 1047 C CA . SER A 1 133 ? -0.979 -0.705 33.590 1.00 96.06 133 SER A CA 1
ATOM 1048 C C . SER A 1 133 ? -0.021 0.443 33.223 1.00 96.06 133 SER A C 1
ATOM 1050 O O . SER A 1 133 ? -0.163 1.051 32.154 1.00 96.06 133 SER A O 1
ATOM 1052 N N . PRO A 1 134 ? 1.003 0.738 34.046 1.00 95.69 134 PRO A N 1
ATOM 1053 C CA . PRO A 1 134 ? 2.019 1.729 33.693 1.00 95.69 134 PRO A CA 1
ATOM 1054 C C . PRO A 1 134 ? 2.690 1.452 32.336 1.00 95.69 134 PRO A C 1
ATOM 1056 O O . PRO A 1 134 ? 3.013 2.381 31.594 1.00 95.69 134 PRO A O 1
ATOM 1059 N N . GLU A 1 135 ? 2.905 0.187 31.976 1.00 95.69 135 GLU A N 1
ATOM 1060 C CA . GLU A 1 135 ? 3.472 -0.224 30.687 1.00 95.69 135 GLU A CA 1
ATOM 1061 C C . GLU A 1 135 ? 2.534 0.096 29.518 1.00 95.69 135 GLU A C 1
ATOM 1063 O O . GLU A 1 135 ? 2.992 0.623 28.500 1.00 95.69 135 GLU A O 1
ATOM 1068 N N . GLU A 1 136 ? 1.237 -0.171 29.681 1.00 96.00 136 GLU A N 1
ATOM 1069 C CA . GLU A 1 136 ? 0.191 0.106 28.694 1.00 96.00 136 GLU A CA 1
ATOM 1070 C C . GLU A 1 136 ? -0.003 1.618 28.493 1.00 96.00 136 GLU A C 1
ATOM 1072 O O . GLU A 1 136 ? -0.004 2.108 27.358 1.00 96.00 136 GLU A O 1
ATOM 1077 N N . GLU A 1 137 ? -0.083 2.392 29.581 1.00 94.44 137 GLU A N 1
ATOM 1078 C CA . GLU A 1 137 ? -0.190 3.858 29.525 1.00 94.44 137 GLU A CA 1
ATOM 1079 C C . GLU A 1 137 ? 1.011 4.487 28.804 1.00 94.44 137 GLU A C 1
ATOM 1081 O O . GLU A 1 137 ? 0.855 5.420 28.013 1.00 94.44 137 GLU A O 1
ATOM 1086 N N . ASN A 1 138 ? 2.209 3.929 28.997 1.00 93.88 138 ASN A N 1
ATOM 1087 C CA . ASN A 1 138 ? 3.439 4.376 28.343 1.00 93.88 138 ASN A CA 1
ATOM 1088 C C . ASN A 1 138 ? 3.477 4.129 26.823 1.00 93.88 138 ASN A C 1
ATOM 1090 O O . ASN A 1 138 ? 4.343 4.686 26.130 1.00 93.88 138 ASN A O 1
ATOM 1094 N N . VAL A 1 139 ? 2.592 3.284 26.289 1.00 94.38 139 VAL A N 1
ATOM 1095 C CA . VAL A 1 139 ? 2.424 3.094 24.840 1.00 94.38 139 VAL A CA 1
ATOM 1096 C C . VAL A 1 139 ? 1.549 4.199 24.252 1.00 94.38 139 VAL A C 1
ATOM 1098 O O . VAL A 1 139 ? 1.820 4.677 23.140 1.00 94.38 139 VAL A O 1
ATOM 1101 N N . LEU A 1 140 ? 0.518 4.622 24.986 1.00 94.44 140 LEU A N 1
ATOM 1102 C CA . LEU A 1 140 ? -0.473 5.587 24.526 1.00 94.44 140 LEU A CA 1
ATOM 1103 C C . LEU A 1 140 ? 0.133 6.957 24.205 1.00 94.44 140 LEU A C 1
ATOM 1105 O O . LEU A 1 140 ? 1.192 7.361 24.682 1.00 94.44 140 LEU A O 1
ATOM 1109 N N . LEU A 1 141 ? -0.573 7.710 23.360 1.00 92.44 141 LEU A N 1
ATOM 1110 C CA . LEU A 1 141 ? -0.281 9.130 23.201 1.00 92.44 141 LEU A CA 1
ATOM 1111 C C . LEU A 1 141 ? -0.747 9.861 24.464 1.00 92.44 141 LEU A C 1
ATOM 1113 O O . LEU A 1 141 ? -1.880 9.667 24.912 1.00 92.44 141 LEU A O 1
ATOM 1117 N N . SER A 1 142 ? 0.105 10.721 25.020 1.00 92.06 142 SER A N 1
ATOM 1118 C CA . SER A 1 142 ? -0.209 11.479 26.232 1.00 92.06 142 SER A CA 1
ATOM 1119 C C . SER A 1 142 ? -1.519 12.255 26.073 1.00 92.06 142 SER A C 1
ATOM 1121 O O . SER A 1 142 ? -1.720 12.962 25.082 1.00 92.06 142 SER A O 1
ATOM 1123 N N . ASN A 1 143 ? -2.410 12.134 27.061 1.00 93.62 143 ASN A N 1
ATOM 1124 C CA . ASN A 1 143 ? -3.750 12.733 27.063 1.00 93.62 143 ASN A CA 1
ATOM 1125 C C . ASN A 1 143 ? -4.660 12.299 25.897 1.00 93.62 143 ASN A C 1
ATOM 1127 O O . ASN A 1 143 ? -5.615 13.016 25.586 1.00 93.62 143 ASN A O 1
ATOM 1131 N N . SER A 1 144 ? -4.384 11.168 25.235 1.00 95.62 144 SER A N 1
ATOM 1132 C CA . SER A 1 144 ? -5.228 10.637 24.151 1.00 95.62 144 SER A CA 1
ATOM 1133 C C . SER A 1 144 ? -6.638 10.288 24.596 1.00 95.62 144 SE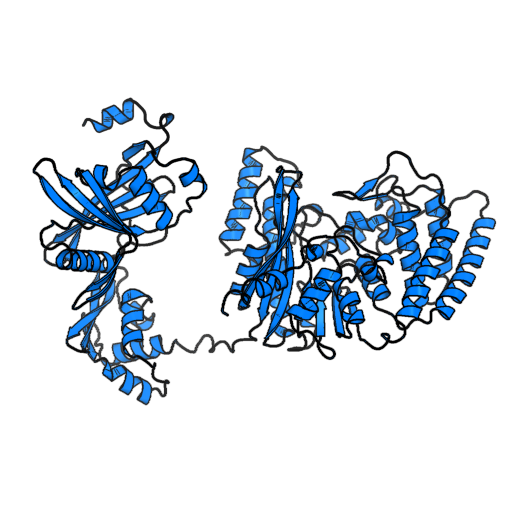R A C 1
ATOM 1135 O O . SER A 1 144 ? -7.551 10.412 23.794 1.00 95.62 144 SER A O 1
ATOM 1137 N N . ILE A 1 145 ? -6.840 9.937 25.861 1.00 97.56 145 ILE A N 1
ATOM 1138 C CA . ILE A 1 145 ? -8.145 9.711 26.478 1.00 97.56 145 ILE A CA 1
ATOM 1139 C C . ILE A 1 145 ? -8.091 10.209 27.925 1.00 97.56 145 ILE A C 1
ATOM 1141 O O . ILE A 1 145 ? -7.029 10.187 28.549 1.00 97.56 145 ILE A O 1
ATOM 1145 N N . SER A 1 146 ? -9.205 10.735 28.430 1.00 97.44 146 SER A N 1
ATOM 1146 C CA . SER A 1 146 ? -9.294 11.227 29.810 1.00 97.44 146 SER A CA 1
ATOM 1147 C C . SER A 1 146 ? -9.611 10.074 30.779 1.00 97.44 146 SER A C 1
ATOM 1149 O O . SER A 1 146 ? -10.180 9.071 30.342 1.00 97.44 146 SER A O 1
ATOM 1151 N N . PRO A 1 147 ? -9.301 10.198 32.085 1.00 96.62 147 PRO A N 1
ATOM 1152 C CA . PRO A 1 147 ? -9.459 9.097 33.040 1.00 96.62 147 PRO A CA 1
ATOM 1153 C C . PRO A 1 147 ? -10.877 8.517 33.137 1.00 96.62 147 PRO A C 1
ATOM 1155 O O . PRO A 1 147 ? -11.024 7.301 33.180 1.00 96.62 147 PRO A O 1
ATOM 1158 N N . VAL A 1 148 ? -11.924 9.354 33.128 1.00 96.81 148 VAL A N 1
ATOM 1159 C CA . VAL A 1 148 ? -13.316 8.880 33.257 1.00 96.81 148 VAL A CA 1
ATOM 1160 C C . VAL A 1 148 ? -13.784 8.112 32.006 1.00 96.81 148 VAL A C 1
ATOM 1162 O O . VAL A 1 148 ? -14.236 6.976 32.158 1.00 96.81 148 VAL A O 1
ATOM 1165 N N . PRO A 1 149 ? -13.621 8.626 30.766 1.00 97.75 149 PRO A N 1
ATOM 1166 C CA . PRO A 1 149 ? -13.892 7.845 29.561 1.00 97.75 149 PRO A CA 1
ATOM 1167 C C . PRO A 1 149 ? -13.072 6.556 29.474 1.00 97.75 149 PRO A C 1
ATOM 1169 O O . PRO A 1 149 ? -13.613 5.530 29.067 1.00 97.75 149 PRO A O 1
ATOM 1172 N N . LEU A 1 150 ? -11.790 6.585 29.868 1.00 98.12 150 LEU A N 1
ATOM 1173 C CA . LEU A 1 150 ? -10.944 5.390 29.883 1.00 98.12 150 LEU A CA 1
ATOM 1174 C C . LEU A 1 150 ? -11.497 4.343 30.849 1.00 98.12 150 LEU A C 1
ATOM 1176 O O . LEU A 1 150 ? -11.693 3.203 30.447 1.00 98.12 150 LEU A O 1
ATOM 1180 N N . HIS A 1 151 ? -11.816 4.739 32.080 1.00 97.56 151 HIS A N 1
ATOM 1181 C CA . HIS A 1 151 ? -12.433 3.863 33.068 1.00 97.56 151 HIS A CA 1
ATOM 1182 C C . HIS A 1 151 ? -13.713 3.205 32.534 1.00 97.56 151 HIS A C 1
ATOM 1184 O O . HIS A 1 151 ? -13.842 1.985 32.596 1.00 97.56 151 HIS A O 1
ATOM 1190 N N . LYS A 1 152 ? -14.621 3.986 31.931 1.00 98.12 152 LYS A N 1
ATOM 1191 C CA . LYS A 1 152 ? -15.851 3.452 31.324 1.00 98.12 152 LYS A CA 1
ATOM 1192 C C . LYS A 1 152 ? -15.558 2.464 30.187 1.00 98.12 152 LYS A C 1
ATOM 1194 O O . LYS A 1 152 ? -16.223 1.436 30.091 1.00 98.12 152 LYS A O 1
ATOM 1199 N N . CYS A 1 153 ? -14.548 2.739 29.355 1.00 98.56 153 CYS A N 1
ATOM 1200 C CA . CYS A 1 153 ? -14.110 1.814 28.305 1.00 98.56 153 CYS A CA 1
ATOM 1201 C C . CYS A 1 153 ? -13.533 0.511 28.878 1.00 98.56 153 CYS A C 1
ATOM 1203 O O . CYS A 1 153 ? -13.796 -0.548 28.318 1.00 98.56 153 CYS A O 1
ATOM 1205 N N . LEU A 1 154 ? -12.763 0.573 29.970 1.00 98.38 154 LEU A N 1
ATOM 1206 C CA . LEU A 1 154 ? -12.181 -0.604 30.626 1.00 98.38 154 LEU A CA 1
ATOM 1207 C C . LEU A 1 154 ? -13.261 -1.477 31.272 1.00 98.38 154 LEU A C 1
ATOM 1209 O O . LEU A 1 154 ? -13.284 -2.677 31.024 1.00 98.38 154 LEU A O 1
ATOM 1213 N N . VAL A 1 155 ? -14.217 -0.873 31.983 1.00 98.06 155 VAL A N 1
ATOM 1214 C CA . VAL A 1 155 ? -15.349 -1.609 32.570 1.00 98.06 155 VAL A CA 1
ATOM 1215 C C . VAL A 1 155 ? -16.175 -2.305 31.487 1.00 98.06 155 VAL A C 1
ATOM 1217 O O . VAL A 1 155 ? -16.525 -3.476 31.628 1.00 98.06 155 VAL A O 1
ATOM 1220 N N . LEU A 1 156 ? -16.462 -1.609 30.382 1.00 98.62 156 LEU A N 1
ATOM 1221 C CA . LEU A 1 156 ? -17.191 -2.195 29.260 1.00 98.62 156 LEU A CA 1
ATOM 1222 C C . LEU A 1 156 ? -16.383 -3.301 28.567 1.00 98.62 156 LEU A C 1
ATOM 1224 O O . LEU A 1 156 ? -16.929 -4.364 28.285 1.00 98.62 156 LEU A O 1
ATOM 1228 N N . ARG A 1 157 ? -15.078 -3.098 28.342 1.00 98.50 157 ARG A N 1
ATOM 1229 C CA . ARG A 1 157 ? -14.181 -4.138 27.818 1.00 98.50 157 ARG A CA 1
ATOM 1230 C C . ARG A 1 157 ? -14.233 -5.387 28.687 1.00 98.50 157 ARG A C 1
ATOM 1232 O O . ARG A 1 157 ? -14.385 -6.478 28.153 1.00 98.50 157 ARG A O 1
ATOM 1239 N N . ASP A 1 158 ? -14.101 -5.236 29.999 1.00 98.12 158 ASP A N 1
ATOM 1240 C CA . ASP A 1 158 ? -14.055 -6.363 30.928 1.00 98.12 158 ASP A CA 1
ATOM 1241 C C . ASP A 1 158 ? -15.401 -7.105 30.957 1.00 98.12 158 ASP A C 1
ATOM 1243 O O . ASP A 1 158 ? -15.422 -8.335 30.966 1.00 98.12 158 ASP A O 1
ATOM 1247 N N . ALA A 1 159 ? -16.525 -6.383 30.856 1.00 98.19 159 ALA A N 1
ATOM 1248 C CA . ALA A 1 159 ? -17.850 -6.984 30.699 1.00 98.19 159 ALA A CA 1
ATOM 1249 C C . ALA A 1 159 ? -17.991 -7.786 29.388 1.00 98.19 159 ALA A C 1
ATOM 1251 O O . ALA A 1 159 ? -18.572 -8.870 29.403 1.00 98.19 159 ALA A O 1
ATOM 1252 N N . ILE A 1 160 ? -17.434 -7.293 28.275 1.00 98.44 160 ILE A N 1
ATOM 1253 C CA . ILE A 1 160 ? -17.404 -8.013 26.989 1.00 98.44 160 ILE A CA 1
ATOM 1254 C C . ILE A 1 160 ? -16.474 -9.237 27.073 1.00 98.44 160 ILE A C 1
ATOM 1256 O O . ILE A 1 160 ? -16.818 -10.325 26.614 1.00 98.44 160 ILE A O 1
ATOM 1260 N N . LEU A 1 161 ? -15.288 -9.094 27.674 1.00 97.69 161 LEU A N 1
ATOM 1261 C CA . LEU A 1 161 ? -14.293 -10.168 27.792 1.00 97.69 161 LEU A CA 1
ATOM 1262 C C . LEU A 1 161 ? -14.685 -11.260 28.796 1.00 97.69 161 LEU A C 1
ATOM 1264 O O . LEU A 1 161 ? -14.197 -12.382 28.671 1.00 97.69 161 LEU A O 1
ATOM 1268 N N . ALA A 1 162 ? -15.581 -10.969 29.743 1.00 96.50 162 ALA A N 1
ATOM 1269 C CA . ALA A 1 162 ? -16.182 -11.975 30.620 1.00 96.50 162 ALA A CA 1
ATOM 1270 C C . ALA A 1 162 ? -17.034 -13.001 29.847 1.00 96.50 162 ALA A C 1
ATOM 1272 O O . ALA A 1 162 ? -17.331 -14.080 30.363 1.00 96.50 162 ALA A O 1
ATOM 1273 N N . GLN A 1 163 ? -17.419 -12.684 28.608 1.00 93.56 163 GLN A N 1
ATOM 1274 C CA . GLN A 1 163 ? -18.139 -13.595 27.732 1.00 93.56 163 GLN A CA 1
ATOM 1275 C C . GLN A 1 163 ? -17.196 -14.588 27.025 1.00 93.56 163 GLN A C 1
ATOM 1277 O O . GLN A 1 163 ? -16.058 -14.238 26.674 1.00 93.56 163 GLN A O 1
ATOM 1282 N N . PRO A 1 164 ? -17.665 -15.818 26.724 1.00 94.50 164 PRO A N 1
ATOM 1283 C CA . PRO A 1 164 ? -16.911 -16.764 25.909 1.00 94.50 164 PRO A CA 1
ATOM 1284 C C . PRO A 1 164 ? -16.504 -16.178 24.554 1.00 94.50 164 PRO A C 1
ATOM 1286 O O . PRO A 1 164 ? -17.216 -15.367 23.960 1.00 94.50 164 PRO A O 1
ATOM 1289 N N . THR A 1 165 ? -15.362 -16.628 24.034 1.00 95.31 165 THR A N 1
ATOM 1290 C CA . THR A 1 165 ? -14.899 -16.234 22.699 1.00 95.31 165 THR A CA 1
ATOM 1291 C C . THR A 1 165 ? -15.930 -16.602 21.639 1.00 95.31 165 THR A C 1
ATOM 1293 O O . THR A 1 165 ? -16.257 -17.772 21.467 1.00 95.31 165 THR A O 1
ATOM 1296 N N . SER A 1 166 ? -16.430 -15.594 20.923 1.00 96.50 166 SER A N 1
ATOM 1297 C CA . SER A 1 166 ? -17.431 -15.749 19.872 1.00 96.50 166 SER A CA 1
ATOM 1298 C C . SER A 1 166 ? -17.321 -14.625 18.839 1.00 96.50 166 SER A C 1
ATOM 1300 O O . SER A 1 166 ? -16.733 -13.576 19.099 1.00 96.50 166 SER A O 1
ATOM 1302 N N . ALA A 1 167 ? -17.931 -14.829 17.670 1.00 96.12 167 ALA A N 1
ATOM 1303 C CA . ALA A 1 167 ? -18.026 -13.793 16.645 1.00 96.12 167 ALA A CA 1
ATOM 1304 C C . ALA A 1 167 ? -18.836 -12.569 17.114 1.00 96.12 167 ALA A C 1
ATOM 1306 O O . ALA A 1 167 ? -18.521 -11.452 16.720 1.00 96.12 167 ALA A O 1
ATOM 1307 N N . ILE A 1 168 ? -19.842 -12.773 17.974 1.00 97.62 168 ILE A N 1
ATOM 1308 C CA . ILE A 1 168 ? -20.632 -11.690 18.579 1.00 97.62 168 ILE A CA 1
ATOM 1309 C C . ILE A 1 168 ? -19.735 -10.824 19.466 1.00 97.62 168 ILE A C 1
ATOM 1311 O O . ILE A 1 168 ? -19.671 -9.614 19.262 1.00 97.62 168 ILE A O 1
ATOM 1315 N N . ARG A 1 169 ? -18.953 -11.453 20.355 1.00 98.00 169 ARG A N 1
ATOM 1316 C CA . ARG A 1 169 ? -17.992 -10.751 21.217 1.00 98.00 169 ARG A CA 1
ATOM 1317 C C . ARG A 1 169 ? -17.014 -9.903 20.402 1.00 98.00 169 ARG A C 1
ATOM 1319 O O . ARG A 1 169 ? -16.680 -8.787 20.785 1.00 98.00 169 ARG A O 1
ATOM 1326 N N . ASP A 1 170 ? -16.552 -10.413 19.263 1.00 97.94 170 ASP A N 1
ATOM 1327 C CA . ASP A 1 170 ? -15.649 -9.662 18.391 1.00 97.94 170 ASP A CA 1
ATOM 1328 C C . ASP A 1 170 ? -16.322 -8.416 17.770 1.00 97.94 170 ASP A C 1
ATOM 1330 O O . ASP A 1 170 ? -15.681 -7.368 17.659 1.00 97.94 170 ASP A O 1
ATOM 1334 N N . VAL A 1 171 ? -17.610 -8.485 17.407 1.00 98.38 171 VAL A N 1
ATOM 1335 C CA . VAL A 1 171 ? -18.382 -7.311 16.949 1.00 98.38 171 VAL A CA 1
ATOM 1336 C C . VAL A 1 171 ? -18.507 -6.275 18.063 1.00 98.38 171 VAL A C 1
ATOM 1338 O O . VAL A 1 171 ? -18.249 -5.092 17.840 1.00 98.38 171 VAL A O 1
ATOM 1341 N N . GLU A 1 172 ? -18.828 -6.713 19.279 1.00 98.62 172 GLU A N 1
ATOM 1342 C CA . GLU A 1 172 ? -18.929 -5.848 20.457 1.00 98.62 172 GLU A CA 1
ATOM 1343 C C . GLU A 1 172 ? -17.606 -5.140 20.789 1.00 98.62 172 GLU A C 1
ATOM 1345 O O . GLU A 1 172 ? -17.597 -3.935 21.062 1.00 98.62 172 GLU A O 1
ATOM 1350 N N . LEU A 1 173 ? -16.479 -5.860 20.724 1.00 98.75 173 LEU A N 1
ATOM 1351 C CA . LEU A 1 173 ? -15.140 -5.290 20.913 1.00 98.75 173 LEU A CA 1
ATOM 1352 C C . LEU A 1 173 ? -14.785 -4.291 19.804 1.00 98.75 173 LEU A C 1
ATOM 1354 O O . LEU A 1 173 ? -14.178 -3.257 20.088 1.00 98.75 173 LEU A O 1
ATOM 1358 N N . LEU A 1 174 ? -15.174 -4.552 18.550 1.00 98.69 174 LEU A N 1
ATOM 1359 C CA . LEU A 1 174 ? -14.964 -3.597 17.460 1.00 98.69 174 LEU A CA 1
ATOM 1360 C C . LEU A 1 174 ? -15.804 -2.326 17.655 1.00 98.69 174 LEU A C 1
ATOM 1362 O O . LEU A 1 174 ? -15.297 -1.221 17.443 1.00 98.69 174 LEU A O 1
ATOM 1366 N N . ALA A 1 175 ? -17.055 -2.462 18.103 1.00 98.69 175 ALA A N 1
ATOM 1367 C CA . ALA A 1 175 ? -17.896 -1.327 18.470 1.00 98.69 175 ALA A CA 1
ATOM 1368 C C . ALA A 1 175 ? -17.264 -0.510 19.608 1.00 98.69 175 ALA A C 1
ATOM 1370 O O . ALA A 1 175 ? -17.220 0.719 19.528 1.00 98.69 175 ALA A O 1
ATOM 1371 N N . LEU A 1 176 ? -16.698 -1.174 20.623 1.00 98.75 176 LEU A N 1
ATOM 1372 C CA . LEU A 1 176 ? -15.972 -0.507 21.705 1.00 98.75 176 LEU A CA 1
ATOM 1373 C C . LEU A 1 176 ? -14.736 0.235 21.184 1.00 98.75 176 LEU A C 1
ATOM 1375 O O . LEU A 1 176 ? -14.534 1.391 21.547 1.00 98.75 176 LEU A O 1
ATOM 1379 N N . ALA A 1 177 ? -13.928 -0.380 20.316 1.00 98.38 177 ALA A N 1
ATOM 1380 C CA . ALA A 1 177 ? -12.779 0.292 19.706 1.00 98.38 177 ALA A CA 1
ATOM 1381 C C . ALA A 1 177 ? -13.196 1.549 18.933 1.00 98.38 177 ALA A C 1
ATOM 1383 O O . ALA A 1 177 ? -12.554 2.593 19.059 1.00 98.38 177 ALA A O 1
ATOM 1384 N N . TRP A 1 178 ? -14.293 1.475 18.174 1.00 97.50 178 TRP A N 1
ATOM 1385 C CA . TRP A 1 178 ? -14.832 2.627 17.458 1.00 97.50 178 TRP A CA 1
ATOM 1386 C C . TRP A 1 178 ? -15.251 3.746 18.423 1.00 97.50 178 TRP A C 1
ATOM 1388 O O . TRP A 1 178 ? -14.806 4.883 18.267 1.00 97.50 178 TRP A O 1
ATOM 1398 N N . VAL A 1 179 ? -16.035 3.432 19.460 1.00 98.06 179 VAL A N 1
ATOM 1399 C CA . VAL A 1 179 ? -16.476 4.423 20.459 1.00 98.06 179 VAL A CA 1
ATOM 1400 C C . VAL A 1 179 ? -15.288 5.026 21.194 1.00 98.06 179 VAL A C 1
ATOM 1402 O O . VAL A 1 179 ? -15.202 6.249 21.316 1.00 98.06 179 VAL A O 1
ATOM 1405 N N . ALA A 1 180 ? -14.340 4.195 21.631 1.00 97.44 180 ALA A N 1
ATOM 1406 C CA . ALA A 1 180 ? -13.141 4.639 22.320 1.00 97.44 180 ALA A CA 1
ATOM 1407 C C . ALA A 1 180 ? -12.401 5.694 21.493 1.00 97.44 180 ALA A C 1
ATOM 1409 O O . ALA A 1 180 ? -12.081 6.761 22.007 1.00 97.44 180 ALA A O 1
ATOM 1410 N N . VAL A 1 181 ? -12.190 5.436 20.201 1.00 94.88 181 VAL A N 1
ATOM 1411 C CA . VAL A 1 181 ? -11.417 6.307 19.312 1.00 94.88 181 VAL A CA 1
ATOM 1412 C C . VAL A 1 181 ? -12.193 7.547 18.881 1.00 94.88 181 VAL A C 1
ATOM 1414 O O . VAL A 1 181 ? -11.667 8.656 18.994 1.00 94.88 181 VAL A O 1
ATOM 1417 N N . PHE A 1 182 ? -13.414 7.396 18.375 1.00 92.69 182 PHE A N 1
ATOM 1418 C CA . PHE A 1 182 ? -14.115 8.484 17.690 1.00 92.69 182 PHE A CA 1
ATOM 1419 C C . PHE A 1 182 ? -14.993 9.321 18.630 1.00 92.69 182 PHE A C 1
ATOM 1421 O O . PHE A 1 182 ? -15.097 10.536 18.440 1.00 92.69 182 PHE A O 1
ATOM 1428 N N . GLU A 1 183 ? -15.520 8.722 19.701 1.00 94.75 183 GLU A N 1
ATOM 1429 C CA . GLU A 1 183 ? -16.517 9.361 20.571 1.00 94.75 183 GLU A CA 1
ATOM 1430 C C . GLU A 1 183 ? -16.049 9.613 22.008 1.00 94.75 183 GLU A C 1
ATOM 1432 O O . GLU A 1 183 ? -16.470 10.589 22.625 1.00 94.75 183 GLU A O 1
ATOM 1437 N N . ALA A 1 184 ? -15.140 8.798 22.544 1.00 96.38 184 ALA A N 1
ATOM 1438 C CA . ALA A 1 184 ? -14.681 8.914 23.930 1.00 96.38 184 ALA A CA 1
ATOM 1439 C C . ALA A 1 184 ? -13.305 9.589 24.060 1.00 96.38 184 ALA A C 1
ATOM 1441 O O . ALA A 1 184 ? -13.039 10.284 25.043 1.00 96.38 184 ALA A O 1
ATOM 1442 N N . SER A 1 185 ? -12.425 9.417 23.069 1.00 95.56 185 SER A N 1
ATOM 1443 C CA . SER A 1 185 ? -11.057 9.931 23.129 1.00 95.56 185 SER A CA 1
ATOM 1444 C C . SER A 1 185 ? -10.958 11.448 22.927 1.00 95.56 185 SER A C 1
ATOM 1446 O O . SER A 1 185 ? -11.889 12.142 22.507 1.00 95.56 185 SER A O 1
ATOM 1448 N N . ASN A 1 186 ? -9.753 11.954 23.175 1.00 96.38 186 ASN A N 1
ATOM 1449 C CA . ASN A 1 186 ? -9.286 13.282 22.806 1.00 96.38 186 ASN A CA 1
ATOM 1450 C C . ASN A 1 186 ? -8.555 13.287 21.455 1.00 96.38 186 ASN A C 1
ATOM 1452 O O . ASN A 1 186 ? -7.929 14.293 21.113 1.00 96.38 186 ASN A O 1
ATOM 1456 N N . LEU A 1 187 ? -8.570 12.188 20.696 1.00 92.56 187 LEU A N 1
ATOM 1457 C CA . LEU A 1 187 ? -7.877 12.106 19.418 1.00 92.56 187 LEU A CA 1
ATOM 1458 C C . LEU A 1 187 ? -8.534 13.027 18.380 1.00 92.56 187 LEU A C 1
ATOM 1460 O O . LEU A 1 187 ? -9.739 13.313 18.378 1.00 92.56 187 LEU A O 1
ATOM 1464 N N . LYS A 1 188 ? -7.696 13.541 17.488 1.00 87.19 188 LYS A N 1
ATOM 1465 C CA . LYS A 1 188 ? -8.094 14.285 16.298 1.00 87.19 188 LYS A CA 1
ATOM 1466 C C . LYS A 1 188 ? -7.284 13.762 15.127 1.00 87.19 188 LYS A C 1
ATOM 1468 O O . LYS A 1 188 ? -6.060 13.680 15.208 1.00 87.19 188 LYS A O 1
ATOM 1473 N N . PHE A 1 189 ? -7.969 13.479 14.031 1.00 82.56 189 PHE A N 1
ATOM 1474 C CA . PHE A 1 189 ? -7.343 13.003 12.811 1.00 82.56 189 PHE A CA 1
ATOM 1475 C C . PHE A 1 189 ? -7.241 14.143 11.796 1.00 82.56 189 PHE A C 1
ATOM 1477 O O . PHE A 1 189 ? -8.243 14.758 11.434 1.00 82.56 189 PHE A O 1
ATOM 1484 N N . GLY A 1 190 ? -6.011 14.454 11.391 1.00 72.38 190 GLY A N 1
ATOM 1485 C CA . GLY A 1 190 ? -5.683 15.330 10.267 1.00 72.38 190 GLY A CA 1
ATOM 1486 C C . GLY A 1 190 ? -4.723 14.603 9.317 1.00 72.38 190 GLY A C 1
ATOM 1487 O O . GLY A 1 190 ? -4.857 13.390 9.149 1.00 72.38 190 GLY A O 1
ATOM 1488 N N . PRO A 1 191 ? -3.724 15.291 8.728 1.00 67.12 191 PRO A N 1
ATOM 1489 C CA . PRO A 1 191 ? -2.627 14.622 8.019 1.00 67.12 191 PRO A CA 1
ATOM 1490 C C . PRO A 1 191 ? -1.916 13.567 8.884 1.00 67.12 191 PRO A C 1
ATOM 1492 O O . PRO A 1 191 ? -1.516 12.522 8.373 1.00 67.12 191 PRO A O 1
ATOM 1495 N N . GLU A 1 192 ? -1.838 13.829 10.193 1.00 74.56 192 GLU A N 1
ATOM 1496 C CA . GLU A 1 192 ? -1.404 12.905 11.239 1.00 74.56 192 GLU A CA 1
ATOM 1497 C C . GLU A 1 192 ? -2.424 12.857 12.391 1.00 74.56 192 GLU A C 1
ATOM 1499 O O . GLU A 1 192 ? -3.312 13.712 12.505 1.00 74.56 192 GLU A O 1
ATOM 1504 N N . VAL A 1 193 ? -2.285 11.857 13.266 1.00 85.06 193 VAL A N 1
ATOM 1505 C CA . VAL A 1 193 ? -3.046 11.771 14.517 1.00 85.06 193 VAL A CA 1
ATOM 1506 C C . VAL A 1 193 ? -2.472 12.728 15.564 1.00 85.06 193 VAL A C 1
ATOM 1508 O O . VAL A 1 193 ? -1.274 12.727 15.860 1.00 85.06 193 VAL A O 1
ATOM 1511 N N . GLY A 1 194 ? -3.349 13.535 16.152 1.00 88.56 194 GLY A N 1
ATOM 1512 C CA . GLY A 1 194 ? -3.035 14.456 17.235 1.00 88.56 194 GLY A CA 1
ATOM 1513 C C . GLY A 1 194 ? -4.041 14.357 18.375 1.00 88.56 194 GLY A C 1
ATOM 1514 O O . GLY A 1 194 ? -4.968 13.549 18.347 1.00 88.56 194 GLY A O 1
ATOM 1515 N N . VAL A 1 195 ? -3.866 15.215 19.378 1.00 92.06 195 VAL A N 1
ATOM 1516 C CA . VAL A 1 195 ? -4.752 15.295 20.542 1.00 92.06 195 VAL A CA 1
ATOM 1517 C C . VAL A 1 195 ? -5.369 16.691 20.608 1.00 92.06 195 VAL A C 1
ATOM 1519 O O . VAL A 1 195 ? -4.673 17.697 20.469 1.00 92.06 195 VAL A O 1
ATOM 1522 N N . ARG A 1 196 ? -6.686 16.767 20.812 1.00 91.00 196 ARG A N 1
ATOM 1523 C CA . ARG A 1 196 ? -7.447 18.018 20.934 1.00 91.00 196 ARG A CA 1
ATOM 1524 C C . ARG A 1 196 ? -6.942 18.850 22.114 1.00 91.00 196 ARG A C 1
ATOM 1526 O O . ARG A 1 196 ? -6.493 18.297 23.119 1.00 91.00 196 ARG A O 1
ATOM 1533 N N . ARG A 1 197 ? -7.022 20.181 21.990 1.00 88.69 197 ARG A N 1
ATOM 1534 C CA . ARG A 1 197 ? -6.667 21.116 23.074 1.00 88.69 197 ARG A CA 1
ATOM 1535 C C . ARG A 1 197 ? -7.676 21.025 24.217 1.00 88.69 197 ARG A C 1
ATOM 1537 O O . ARG A 1 197 ? -7.292 20.666 25.323 1.00 88.69 197 ARG A O 1
ATOM 1544 N N . ALA A 1 198 ? -8.952 21.274 23.918 1.00 92.06 198 ALA A N 1
ATOM 1545 C CA . ALA A 1 198 ? -10.050 21.049 24.852 1.00 92.06 198 ALA A CA 1
ATOM 1546 C C . ALA A 1 198 ? -10.245 19.541 25.047 1.00 92.06 198 ALA A C 1
ATOM 1548 O O . ALA A 1 198 ? -10.537 18.821 24.086 1.00 92.06 198 ALA A O 1
ATOM 1549 N N . LYS A 1 199 ? -10.010 19.069 26.274 1.00 94.38 199 LYS A N 1
ATOM 1550 C CA . LYS A 1 199 ? -10.133 17.655 26.626 1.00 94.38 199 LYS A CA 1
ATOM 1551 C C . LYS A 1 199 ? -11.587 17.325 26.916 1.00 94.38 199 LYS A C 1
ATOM 1553 O O . LYS A 1 199 ? -12.257 18.037 27.657 1.00 94.38 199 LYS A O 1
ATOM 1558 N N . ARG A 1 200 ? -12.052 16.220 26.348 1.00 94.38 200 ARG A N 1
ATOM 1559 C CA . ARG A 1 200 ? -13.313 15.584 26.695 1.00 94.38 200 ARG A CA 1
ATOM 1560 C C . ARG A 1 200 ? -13.131 14.931 28.058 1.00 94.38 200 ARG A C 1
ATOM 1562 O O . ARG A 1 200 ? -12.442 13.921 28.170 1.00 94.38 200 ARG A O 1
ATOM 1569 N N . LEU A 1 201 ? -13.659 15.565 29.099 1.00 96.00 201 LEU A N 1
ATOM 1570 C CA . LEU A 1 201 ? -13.493 15.095 30.476 1.00 96.00 201 LEU A CA 1
ATOM 1571 C C . LEU A 1 201 ? -14.347 13.862 30.773 1.00 96.00 201 LEU A C 1
ATOM 1573 O O . LEU A 1 201 ? -13.910 13.017 31.545 1.00 96.00 201 LEU A O 1
ATOM 1577 N N . ASP A 1 202 ? -15.503 13.741 30.116 1.00 96.75 202 ASP A N 1
ATOM 1578 C CA . ASP A 1 202 ? -16.387 12.582 30.205 1.00 96.75 202 ASP A CA 1
ATOM 1579 C C . ASP A 1 202 ? -17.069 12.273 28.854 1.00 96.75 202 ASP A C 1
ATOM 1581 O O . ASP A 1 202 ? -17.149 13.136 27.975 1.00 96.75 202 ASP A O 1
ATOM 1585 N N . ALA A 1 203 ? -17.528 11.032 28.687 1.00 96.06 203 ALA A N 1
ATOM 1586 C CA . ALA A 1 203 ? -18.267 10.521 27.540 1.00 96.06 203 ALA A CA 1
ATOM 1587 C C . ALA A 1 203 ? -19.312 9.478 27.980 1.00 96.06 203 ALA A C 1
ATOM 1589 O O . ALA A 1 203 ? -19.068 8.673 28.885 1.00 96.06 203 ALA A O 1
ATOM 1590 N N . ALA A 1 204 ? -20.456 9.454 27.296 1.00 97.38 204 ALA A N 1
ATOM 1591 C CA . ALA A 1 204 ? -21.519 8.459 27.459 1.00 97.38 204 ALA A CA 1
ATOM 1592 C C . ALA A 1 204 ? -21.155 7.148 26.729 1.00 97.38 204 ALA A C 1
ATOM 1594 O O . ALA A 1 204 ? -21.777 6.767 25.740 1.00 97.38 204 ALA A O 1
ATOM 1595 N N . VAL A 1 205 ? -20.054 6.512 27.157 1.00 98.25 205 VAL A N 1
ATOM 1596 C CA . VAL A 1 205 ? -19.426 5.376 26.453 1.00 98.25 205 VAL A CA 1
ATOM 1597 C C . VAL A 1 205 ? -20.407 4.226 26.237 1.00 98.25 205 VAL A C 1
ATOM 1599 O O . VAL A 1 205 ? -20.438 3.659 25.148 1.00 98.25 205 VAL A O 1
ATOM 1602 N N . LEU A 1 206 ? -21.204 3.885 27.253 1.00 97.88 206 LEU A N 1
ATOM 1603 C CA . LEU A 1 206 ? -22.108 2.742 27.189 1.00 97.88 206 LEU A CA 1
ATOM 1604 C C . LEU A 1 206 ? -23.260 2.991 26.208 1.00 97.88 206 LEU A C 1
ATOM 1606 O O . LEU A 1 206 ? -23.576 2.125 25.398 1.00 97.88 206 LEU A O 1
ATOM 1610 N N . GLU A 1 207 ? -23.857 4.180 26.249 1.00 97.88 207 GLU A N 1
ATOM 1611 C CA . GLU A 1 207 ? -24.936 4.591 25.352 1.00 97.88 207 GLU A CA 1
ATOM 1612 C C . GLU A 1 207 ? -24.447 4.647 23.902 1.00 97.88 207 GLU A C 1
ATOM 1614 O O . GLU A 1 207 ? -25.049 4.035 23.022 1.00 97.88 207 GLU A O 1
ATOM 1619 N N . MET A 1 208 ? -23.305 5.302 23.665 1.00 98.44 208 MET A N 1
ATOM 1620 C CA . MET A 1 208 ? -22.679 5.385 22.341 1.00 98.44 208 MET A CA 1
ATOM 1621 C C . MET A 1 208 ? -22.320 4.000 21.789 1.00 98.44 208 MET A C 1
ATOM 1623 O O . MET A 1 208 ? -22.450 3.759 20.589 1.00 98.44 208 MET A O 1
ATOM 1627 N N . TRP A 1 209 ? -21.892 3.077 22.654 1.00 98.75 209 TRP A N 1
ATOM 1628 C CA . TRP A 1 209 ? -21.602 1.697 22.275 1.00 98.75 209 TRP A CA 1
ATOM 1629 C C . TRP A 1 209 ? -22.862 0.913 21.914 1.00 98.75 209 TRP A C 1
ATOM 1631 O O . TRP A 1 209 ? -22.865 0.258 20.874 1.00 98.75 209 TRP A O 1
ATOM 1641 N N . ARG A 1 210 ? -23.953 1.040 22.679 1.00 98.44 210 ARG A N 1
ATOM 1642 C CA . ARG A 1 210 ? -25.244 0.413 22.337 1.00 98.44 210 ARG A CA 1
ATOM 1643 C C . ARG A 1 210 ? -25.765 0.909 20.992 1.00 98.44 210 ARG A C 1
ATOM 1645 O O . ARG A 1 210 ? -26.017 0.086 20.118 1.00 98.44 210 ARG A O 1
ATOM 1652 N N . THR A 1 211 ? -25.795 2.228 20.767 1.00 98.38 211 THR A N 1
ATOM 1653 C CA . THR A 1 211 ? -26.168 2.801 19.457 1.00 98.38 211 THR A CA 1
ATOM 1654 C C . THR A 1 211 ? -25.285 2.256 18.336 1.00 98.38 211 THR A C 1
ATOM 1656 O O . THR A 1 211 ? -25.753 1.977 17.230 1.00 98.38 211 THR A O 1
ATOM 1659 N N . LYS A 1 212 ? -23.986 2.074 18.607 1.00 98.38 212 LYS A N 1
ATOM 1660 C CA . LYS A 1 212 ? -23.065 1.526 17.616 1.00 98.38 212 LYS A CA 1
ATOM 1661 C C . LYS A 1 212 ? -23.375 0.066 17.289 1.00 98.38 212 LYS A C 1
ATOM 1663 O O . LYS A 1 212 ? -23.397 -0.278 16.109 1.00 98.38 212 LYS A O 1
ATOM 1668 N N . VAL A 1 213 ? -23.627 -0.770 18.294 1.00 98.56 213 VAL A N 1
ATOM 1669 C CA . VAL A 1 213 ? -24.000 -2.178 18.102 1.00 98.56 213 VAL A CA 1
ATOM 1670 C C . VAL A 1 213 ? -25.336 -2.300 17.367 1.00 98.56 213 VAL A C 1
ATOM 1672 O O . VAL A 1 213 ? -25.437 -3.108 16.449 1.00 98.56 213 VAL A O 1
ATOM 1675 N N . GLU A 1 214 ? -26.323 -1.460 17.683 1.00 98.44 214 GLU A N 1
ATOM 1676 C CA . GLU A 1 214 ? -27.607 -1.405 16.970 1.00 98.44 214 GLU A CA 1
ATOM 1677 C C . GLU A 1 214 ? -27.422 -1.101 15.478 1.00 98.44 214 GLU A C 1
ATOM 1679 O O . GLU A 1 214 ? -27.973 -1.797 14.626 1.00 98.44 214 GLU A O 1
ATOM 1684 N N . SER A 1 215 ? -26.575 -0.122 15.145 1.00 97.81 215 SER A N 1
ATOM 1685 C CA . SER A 1 215 ? -26.220 0.174 13.753 1.00 97.81 215 SER A CA 1
ATOM 1686 C C . SER A 1 215 ? -25.536 -1.012 13.062 1.00 97.81 215 SER A C 1
ATOM 1688 O O . SER A 1 215 ? -25.867 -1.319 11.918 1.00 97.81 215 SER A O 1
ATOM 1690 N N . MET A 1 216 ? -24.616 -1.708 13.742 1.00 98.12 216 MET A N 1
ATOM 1691 C CA . MET A 1 216 ? -23.963 -2.905 13.196 1.00 98.12 216 MET A CA 1
ATOM 1692 C C . MET A 1 216 ? -24.957 -4.065 12.992 1.00 98.12 216 MET A C 1
ATOM 1694 O O . MET A 1 216 ? -24.892 -4.775 11.990 1.00 98.12 216 MET A O 1
ATOM 1698 N N . ALA A 1 217 ? -25.913 -4.246 13.906 1.00 97.94 217 ALA A N 1
ATOM 1699 C CA . ALA A 1 217 ? -26.983 -5.235 13.778 1.00 97.94 217 ALA A CA 1
ATOM 1700 C C . ALA A 1 217 ? -27.925 -4.925 12.598 1.00 97.94 217 ALA A C 1
ATOM 1702 O O . ALA A 1 217 ? -28.365 -5.847 11.904 1.00 97.94 217 ALA A O 1
ATOM 1703 N N . GLY A 1 218 ? -28.183 -3.639 12.330 1.00 96.81 218 GLY A N 1
ATOM 1704 C CA . GLY A 1 218 ? -28.906 -3.176 11.142 1.00 96.81 218 GLY A CA 1
ATOM 1705 C C . GLY A 1 218 ? -28.231 -3.624 9.844 1.00 96.81 218 GLY A C 1
ATOM 1706 O O . GLY A 1 218 ? -28.862 -4.305 9.034 1.00 96.81 218 GLY A O 1
ATOM 1707 N N . ASP A 1 219 ? -26.927 -3.361 9.702 1.00 95.94 219 ASP A N 1
ATOM 1708 C CA . ASP A 1 219 ? -26.137 -3.800 8.539 1.00 95.94 219 ASP A CA 1
ATOM 1709 C C . ASP A 1 219 ? -26.160 -5.338 8.375 1.00 95.94 219 ASP A C 1
ATOM 1711 O O . ASP A 1 219 ? -26.324 -5.861 7.271 1.00 95.94 219 ASP A O 1
ATOM 1715 N N . LEU A 1 220 ? -26.035 -6.099 9.472 1.00 95.19 220 LEU A N 1
ATOM 1716 C CA . LEU A 1 220 ? -26.107 -7.571 9.439 1.00 95.19 220 LEU A CA 1
ATOM 1717 C C . LEU A 1 220 ? -27.477 -8.096 8.986 1.00 95.19 220 LEU A C 1
ATOM 1719 O O . LEU A 1 220 ? -27.550 -9.159 8.362 1.00 95.19 220 LEU A O 1
ATOM 1723 N N . SER A 1 221 ? -28.550 -7.375 9.314 1.00 94.12 221 SER A N 1
ATOM 1724 C CA . SER A 1 221 ? -29.917 -7.724 8.916 1.00 94.12 221 SER A CA 1
ATOM 1725 C C . SER A 1 221 ? -30.143 -7.442 7.434 1.00 94.12 221 SER A C 1
ATOM 1727 O O . SER A 1 221 ? -30.633 -8.311 6.713 1.00 94.12 221 SER A O 1
ATOM 1729 N N . GLU A 1 222 ? -29.714 -6.269 6.961 1.00 92.50 222 GLU A N 1
ATOM 1730 C CA . GLU A 1 222 ? -29.824 -5.855 5.558 1.00 92.50 222 GLU A CA 1
ATOM 1731 C C . GLU A 1 222 ? -29.069 -6.814 4.619 1.00 92.50 222 GLU A C 1
ATOM 1733 O O . GLU A 1 222 ? -29.578 -7.205 3.567 1.00 92.50 222 GLU A O 1
ATOM 1738 N N . PHE A 1 223 ? -27.879 -7.272 5.024 1.00 89.94 223 PHE A N 1
ATOM 1739 C CA . PHE A 1 223 ? -27.016 -8.130 4.204 1.00 89.94 223 PHE A CA 1
ATOM 1740 C C . PHE A 1 223 ? -27.122 -9.631 4.531 1.00 89.94 223 PHE A C 1
ATOM 1742 O O . PHE A 1 223 ? -26.277 -10.424 4.097 1.00 89.94 223 PHE A O 1
ATOM 1749 N N . ALA A 1 224 ? -28.172 -10.068 5.236 1.00 84.81 224 ALA A N 1
ATOM 1750 C CA . ALA A 1 224 ? -28.347 -11.464 5.650 1.00 84.81 224 ALA A CA 1
ATOM 1751 C C . ALA A 1 224 ? -28.324 -12.472 4.477 1.00 84.81 224 ALA A C 1
ATOM 1753 O O . ALA A 1 224 ? -27.816 -13.585 4.626 1.00 84.81 224 ALA A O 1
ATOM 1754 N N . SER A 1 225 ? -28.793 -12.081 3.286 1.00 79.62 225 SER A N 1
ATOM 1755 C CA . SER A 1 225 ? -28.770 -12.920 2.072 1.00 79.62 225 SER A CA 1
ATOM 1756 C C . SER A 1 225 ? -27.362 -13.158 1.504 1.00 79.62 225 SER A C 1
ATOM 1758 O O . SER A 1 225 ? -27.141 -14.113 0.760 1.00 79.62 225 SER A O 1
ATOM 1760 N N . ARG A 1 226 ? -26.380 -12.323 1.869 1.00 77.62 226 ARG A N 1
ATOM 1761 C CA . ARG A 1 226 ? -24.986 -12.387 1.394 1.00 77.62 226 ARG A CA 1
ATOM 1762 C C . ARG A 1 226 ? -24.043 -13.120 2.358 1.00 77.62 226 ARG A C 1
ATOM 1764 O O . ARG A 1 226 ? -22.836 -13.182 2.118 1.00 77.62 226 ARG A O 1
ATOM 1771 N N . ARG A 1 227 ? -24.584 -13.736 3.414 1.00 74.56 227 ARG A N 1
ATOM 1772 C CA . ARG A 1 227 ? -23.856 -14.586 4.374 1.00 74.56 227 ARG A CA 1
ATOM 1773 C C . ARG A 1 227 ? -22.890 -15.618 3.757 1.00 74.56 227 ARG A C 1
ATOM 1775 O O . ARG A 1 227 ? -21.776 -15.703 4.275 1.00 74.56 227 ARG A O 1
ATOM 1782 N N . PRO A 1 228 ? -23.231 -16.367 2.684 1.00 79.81 228 PRO A N 1
ATOM 1783 C CA . PRO A 1 228 ? -22.426 -17.518 2.257 1.00 79.81 228 PRO A CA 1
ATOM 1784 C C . PRO A 1 228 ? -21.152 -17.170 1.468 1.00 79.81 228 PRO A C 1
ATOM 1786 O O . PRO A 1 228 ? -20.372 -18.063 1.146 1.00 79.81 228 PRO A O 1
ATOM 1789 N N . VAL A 1 229 ? -20.909 -15.900 1.132 1.00 88.12 229 VAL A N 1
ATOM 1790 C CA . VAL A 1 229 ? -19.732 -15.510 0.339 1.00 88.12 229 VAL A CA 1
ATOM 1791 C C . VAL A 1 229 ? -18.481 -15.550 1.223 1.00 88.12 229 VAL A C 1
ATOM 1793 O O . VAL A 1 229 ? -18.385 -14.800 2.194 1.00 88.12 229 VAL A O 1
ATOM 1796 N N . ALA A 1 230 ? -17.523 -16.424 0.909 1.00 92.00 230 ALA A N 1
ATOM 1797 C CA . ALA A 1 230 ? -16.311 -16.596 1.710 1.00 92.00 230 ALA A CA 1
ATOM 1798 C C . ALA A 1 230 ? -15.376 -15.376 1.612 1.00 92.00 230 ALA A C 1
ATOM 1800 O O . ALA A 1 230 ? -14.939 -15.002 0.521 1.00 92.00 230 ALA A O 1
ATOM 1801 N N . SER A 1 231 ? -15.038 -14.805 2.767 1.00 94.62 231 SER A N 1
ATOM 1802 C CA . SER A 1 231 ? -14.078 -13.712 2.909 1.00 94.62 231 SER A CA 1
ATOM 1803 C C . SER A 1 231 ? -13.202 -13.988 4.122 1.00 94.62 231 SER A C 1
ATOM 1805 O O . SER A 1 231 ? -13.713 -14.074 5.236 1.00 94.62 231 SER A O 1
ATOM 1807 N N . GLU A 1 232 ? -11.901 -14.136 3.905 1.00 94.06 232 GLU A N 1
ATOM 1808 C CA . GLU A 1 232 ? -10.938 -14.461 4.958 1.00 94.06 232 GLU A CA 1
ATOM 1809 C C . GLU A 1 232 ? -9.896 -13.354 5.099 1.00 94.06 232 GLU A C 1
ATOM 1811 O O . GLU A 1 232 ? -9.528 -12.702 4.122 1.00 94.06 232 GLU A O 1
ATOM 1816 N N . CYS A 1 233 ? -9.415 -13.141 6.321 1.00 95.69 233 CYS A N 1
ATOM 1817 C CA . CYS A 1 233 ? -8.338 -12.203 6.608 1.00 95.69 233 CYS A CA 1
ATOM 1818 C C . CYS A 1 233 ? -7.287 -12.892 7.481 1.00 95.69 233 CYS A C 1
ATOM 1820 O O . CYS A 1 233 ? -7.594 -13.379 8.575 1.00 95.69 233 CYS A O 1
ATOM 1822 N N . VAL A 1 234 ? -6.051 -12.937 6.990 1.00 95.56 234 VAL A N 1
ATOM 1823 C CA . VAL A 1 234 ? -4.919 -13.619 7.618 1.00 95.56 234 VAL A CA 1
ATOM 1824 C C . VAL A 1 234 ? -3.978 -12.580 8.221 1.00 95.56 234 VAL A C 1
ATOM 1826 O O . VAL A 1 234 ? -3.617 -11.604 7.562 1.00 95.56 234 VAL A O 1
ATOM 1829 N N . LEU A 1 235 ? -3.583 -12.790 9.480 1.00 96.31 235 LEU A N 1
ATOM 1830 C CA . LEU A 1 235 ? -2.587 -11.955 10.150 1.00 96.31 235 LEU A CA 1
ATOM 1831 C C . LEU A 1 235 ? -1.198 -12.358 9.647 1.00 96.31 235 LEU A C 1
ATOM 1833 O O . LEU A 1 235 ? -0.640 -13.350 10.116 1.00 96.31 235 LEU A O 1
ATOM 1837 N N . ALA A 1 236 ? -0.673 -11.639 8.658 1.00 94.94 236 ALA A N 1
ATOM 1838 C CA . ALA A 1 236 ? 0.539 -12.035 7.954 1.00 94.94 236 ALA A CA 1
ATOM 1839 C C . ALA A 1 236 ? 1.232 -10.868 7.241 1.00 94.94 236 ALA A C 1
ATOM 1841 O O . ALA A 1 236 ? 0.611 -9.866 6.890 1.00 94.94 236 ALA A O 1
ATOM 1842 N N . ASP A 1 237 ? 2.530 -11.036 6.987 1.00 94.38 237 ASP A N 1
ATOM 1843 C CA . ASP A 1 237 ? 3.331 -10.119 6.181 1.00 94.38 237 ASP A CA 1
ATOM 1844 C C . ASP A 1 237 ? 3.299 -10.534 4.701 1.00 94.38 237 ASP A C 1
ATOM 1846 O O . ASP A 1 237 ? 3.761 -11.610 4.309 1.00 94.38 237 ASP A O 1
ATOM 1850 N N . ALA A 1 238 ? 2.773 -9.651 3.855 1.00 94.25 238 ALA A N 1
ATOM 1851 C CA . ALA A 1 238 ? 2.649 -9.871 2.418 1.00 94.25 238 ALA A CA 1
ATOM 1852 C C . ALA A 1 238 ? 3.984 -9.987 1.666 1.00 94.25 238 ALA A C 1
ATOM 1854 O O . ALA A 1 238 ? 3.983 -10.347 0.487 1.00 94.25 238 ALA A O 1
ATOM 1855 N N . ARG A 1 239 ? 5.117 -9.694 2.315 1.00 94.06 239 ARG A N 1
ATOM 1856 C CA . ARG A 1 239 ? 6.460 -9.908 1.759 1.00 94.06 239 ARG A CA 1
ATOM 1857 C C . ARG A 1 239 ? 6.916 -11.366 1.828 1.00 94.06 239 ARG A C 1
ATOM 1859 O O . ARG A 1 239 ? 7.891 -11.697 1.160 1.00 94.06 239 ARG A O 1
ATOM 1866 N N . CYS A 1 240 ? 6.264 -12.222 2.624 1.00 90.06 240 CYS A N 1
ATOM 1867 C CA . CYS A 1 240 ? 6.729 -13.598 2.849 1.00 90.06 240 CYS A CA 1
ATOM 1868 C C . CYS A 1 240 ? 5.645 -14.666 3.064 1.00 90.06 240 CYS A C 1
ATOM 1870 O O . CYS A 1 240 ? 6.007 -15.827 3.200 1.00 90.06 240 CYS A O 1
ATOM 1872 N N . ALA A 1 241 ? 4.357 -14.312 3.129 1.00 88.06 241 ALA A N 1
ATOM 1873 C CA . ALA A 1 241 ? 3.301 -15.266 3.493 1.00 88.06 241 ALA A CA 1
ATOM 1874 C C . ALA A 1 241 ? 2.289 -15.583 2.377 1.00 88.06 241 ALA A C 1
ATOM 1876 O O . ALA A 1 241 ? 1.352 -16.349 2.602 1.00 88.06 241 ALA A O 1
ATOM 1877 N N . LEU A 1 242 ? 2.416 -14.989 1.186 1.00 87.12 242 LEU A N 1
ATOM 1878 C CA . LEU A 1 242 ? 1.449 -15.199 0.094 1.00 87.12 242 LEU A CA 1
ATOM 1879 C C . LEU A 1 242 ? 1.619 -16.551 -0.605 1.00 87.12 242 LEU A C 1
ATOM 1881 O O . LEU A 1 242 ? 0.661 -17.060 -1.181 1.00 87.12 242 LEU A O 1
ATOM 1885 N N . ASP A 1 243 ? 2.799 -17.160 -0.520 1.00 78.06 243 ASP A N 1
ATOM 1886 C CA . ASP A 1 243 ? 3.074 -18.506 -1.028 1.00 78.06 243 ASP A CA 1
ATOM 1887 C C . ASP A 1 243 ? 2.332 -19.627 -0.272 1.00 78.06 243 ASP A C 1
ATOM 1889 O O . ASP A 1 243 ? 2.282 -20.764 -0.754 1.00 78.06 243 ASP A O 1
ATOM 1893 N N . THR A 1 244 ? 1.728 -19.305 0.878 1.00 83.25 244 THR A N 1
ATOM 1894 C CA . THR A 1 244 ? 0.821 -20.189 1.624 1.00 83.25 244 THR A CA 1
ATOM 1895 C C . THR A 1 244 ? -0.530 -20.366 0.927 1.00 83.25 244 THR A C 1
ATOM 1897 O O . THR A 1 244 ? -1.216 -21.364 1.160 1.00 83.25 244 THR A O 1
ATOM 1900 N N . LEU A 1 245 ? -0.908 -19.437 0.040 1.00 90.94 245 LEU A N 1
ATOM 1901 C CA . LEU A 1 245 ? -2.111 -19.565 -0.774 1.00 90.94 245 LEU A CA 1
ATOM 1902 C C . LEU A 1 245 ? -1.918 -20.636 -1.862 1.00 90.94 245 LEU A C 1
ATOM 1904 O O . LEU A 1 245 ? -0.809 -20.814 -2.377 1.00 90.94 245 LEU A O 1
ATOM 1908 N N . PRO A 1 246 ? -2.986 -21.352 -2.268 1.00 93.19 246 PRO A N 1
ATOM 1909 C CA . PRO A 1 246 ? -2.860 -22.393 -3.280 1.00 93.19 246 PRO A CA 1
ATOM 1910 C C . PRO A 1 246 ? -2.331 -21.842 -4.612 1.00 93.19 246 PRO A C 1
ATOM 1912 O O . PRO A 1 246 ? -2.727 -20.763 -5.058 1.00 93.19 246 PRO A O 1
ATOM 1915 N N . THR A 1 247 ? -1.460 -22.606 -5.272 1.00 93.88 247 THR A N 1
ATOM 1916 C CA . THR A 1 247 ? -0.920 -22.274 -6.600 1.00 93.88 247 THR A CA 1
ATOM 1917 C C . THR A 1 247 ? -2.054 -22.061 -7.610 1.00 93.88 247 THR A C 1
ATOM 1919 O O . THR A 1 247 ? -3.017 -22.829 -7.613 1.00 93.88 247 THR A O 1
ATOM 1922 N N . ASN A 1 248 ? -1.936 -21.060 -8.492 1.00 95.19 248 ASN A N 1
ATOM 1923 C CA . ASN A 1 248 ? -2.934 -20.748 -9.529 1.00 95.19 248 ASN A CA 1
ATOM 1924 C C . ASN A 1 248 ? -4.381 -20.635 -8.996 1.00 95.19 248 ASN A C 1
ATOM 1926 O O . ASN A 1 248 ? -5.328 -21.126 -9.617 1.00 95.19 248 ASN A O 1
ATOM 1930 N N . SER A 1 249 ? -4.576 -19.997 -7.843 1.00 96.00 249 SER A N 1
ATOM 1931 C CA . SER A 1 249 ? -5.898 -19.816 -7.232 1.00 96.00 249 SER A CA 1
ATOM 1932 C C . SER A 1 249 ? -6.452 -18.401 -7.381 1.00 96.00 249 SER A C 1
ATOM 1934 O O . SER A 1 249 ? -7.667 -18.246 -7.505 1.00 96.00 249 SER A O 1
ATOM 1936 N N . ILE A 1 250 ? -5.588 -17.385 -7.427 1.00 97.69 250 ILE A N 1
ATOM 1937 C CA . ILE A 1 250 ? -5.971 -15.971 -7.415 1.00 97.69 250 ILE A CA 1
ATOM 1938 C C . ILE A 1 250 ? -6.337 -15.512 -8.828 1.00 97.69 250 ILE A C 1
ATOM 1940 O O . ILE A 1 250 ? -5.544 -15.648 -9.759 1.00 97.69 250 ILE A O 1
ATOM 1944 N N . ASN A 1 251 ? -7.533 -14.941 -8.974 1.00 98.25 251 ASN A N 1
ATOM 1945 C CA . ASN A 1 251 ? -8.039 -14.377 -10.228 1.00 98.25 251 ASN A CA 1
ATOM 1946 C C . ASN A 1 251 ? -7.734 -12.881 -10.368 1.00 98.25 251 ASN A C 1
ATOM 1948 O O . ASN A 1 251 ? -7.590 -12.390 -11.485 1.00 98.25 251 ASN A O 1
ATOM 1952 N N . GLY A 1 252 ? -7.626 -12.157 -9.255 1.00 98.12 252 GLY A N 1
ATOM 1953 C CA . GLY A 1 252 ? -7.210 -10.765 -9.290 1.00 98.12 252 GLY A CA 1
ATOM 1954 C C . GLY A 1 252 ? -6.773 -10.224 -7.940 1.00 98.12 252 GLY A C 1
ATOM 1955 O O . GLY A 1 252 ? -7.012 -10.836 -6.897 1.00 98.12 252 GLY A O 1
ATOM 1956 N N . VAL A 1 253 ? -6.125 -9.065 -7.981 1.00 98.62 253 VAL A N 1
ATOM 1957 C CA . VAL A 1 253 ? -5.655 -8.337 -6.797 1.00 98.62 253 VAL A CA 1
ATOM 1958 C C . VAL A 1 253 ? -6.177 -6.909 -6.858 1.00 98.62 253 VAL A C 1
ATOM 1960 O O . VAL A 1 253 ? -6.047 -6.260 -7.890 1.00 98.62 253 VAL A O 1
ATOM 1963 N N . ILE A 1 254 ? -6.748 -6.404 -5.766 1.00 98.50 254 ILE A N 1
ATOM 1964 C CA . ILE A 1 254 ? -7.072 -4.980 -5.605 1.00 98.50 254 ILE A CA 1
ATOM 1965 C C . ILE A 1 254 ? -6.549 -4.561 -4.238 1.00 98.50 254 ILE A C 1
ATOM 1967 O O . ILE A 1 254 ? -6.968 -5.112 -3.220 1.00 98.50 254 ILE A O 1
ATOM 1971 N N . THR A 1 255 ? -5.609 -3.619 -4.202 1.00 97.69 255 THR A N 1
ATOM 1972 C CA . THR A 1 255 ? -4.930 -3.257 -2.955 1.00 97.69 255 THR A CA 1
ATOM 1973 C C . THR A 1 255 ? -4.369 -1.844 -2.966 1.00 97.69 255 THR A C 1
ATOM 1975 O O . THR A 1 255 ? -4.285 -1.188 -4.004 1.00 97.69 255 THR A O 1
ATOM 1978 N N . SER A 1 256 ? -3.964 -1.382 -1.787 1.00 95.06 256 SER A N 1
ATOM 1979 C CA . SER A 1 256 ? -3.226 -0.142 -1.586 1.00 95.06 256 SER A CA 1
ATOM 1980 C C . SER A 1 256 ? -2.131 -0.392 -0.553 1.00 95.06 256 SER A C 1
ATOM 1982 O O . SER A 1 256 ? -2.411 -0.399 0.649 1.00 95.06 256 SER A O 1
ATOM 1984 N N . PRO A 1 257 ? -0.886 -0.639 -0.992 1.00 94.25 257 PRO A N 1
ATOM 1985 C CA . PRO A 1 257 ? 0.229 -0.788 -0.070 1.00 94.25 257 PRO A CA 1
ATOM 1986 C C . PRO A 1 257 ? 0.497 0.537 0.662 1.00 94.25 257 PRO A C 1
ATOM 1988 O O . PRO A 1 257 ? 0.222 1.614 0.130 1.00 94.25 257 PRO A O 1
ATOM 1991 N N . PRO A 1 258 ? 1.078 0.516 1.869 1.00 91.19 258 PRO A N 1
ATOM 1992 C CA . PRO A 1 258 ? 1.404 1.745 2.583 1.00 91.19 258 PRO A CA 1
ATOM 1993 C C . PRO A 1 258 ? 2.566 2.492 1.906 1.00 91.19 258 PRO A C 1
ATOM 1995 O O . PRO A 1 258 ? 3.689 2.008 1.865 1.00 91.19 258 PRO A O 1
ATOM 1998 N N . TYR A 1 259 ? 2.311 3.705 1.411 1.00 89.00 259 TYR A N 1
ATOM 1999 C CA . TYR A 1 259 ? 3.291 4.476 0.630 1.00 89.00 259 TYR A CA 1
ATOM 2000 C C . TYR A 1 259 ? 4.474 4.998 1.468 1.00 89.00 259 TYR A C 1
ATOM 2002 O O . TYR A 1 259 ? 4.274 5.326 2.641 1.00 89.00 259 TYR A O 1
ATOM 2010 N N . PRO A 1 260 ? 5.666 5.199 0.872 1.00 88.88 260 PRO A N 1
ATOM 2011 C CA . PRO A 1 260 ? 6.850 5.692 1.574 1.00 88.88 260 PRO A CA 1
ATOM 2012 C C . PRO A 1 260 ? 6.735 7.209 1.812 1.00 88.88 260 PRO A C 1
ATOM 2014 O O . PRO A 1 260 ? 7.217 8.024 1.029 1.00 88.88 260 PRO A O 1
ATOM 2017 N N . ASN A 1 261 ? 5.985 7.608 2.845 1.00 84.56 261 ASN A N 1
ATOM 2018 C CA . ASN A 1 261 ? 5.553 8.998 3.044 1.00 84.56 261 ASN A CA 1
ATOM 2019 C C . ASN A 1 261 ? 5.585 9.492 4.498 1.00 84.56 261 ASN A C 1
ATOM 2021 O O . ASN A 1 261 ? 4.939 10.493 4.808 1.00 84.56 261 ASN A O 1
ATOM 2025 N N . GLU A 1 262 ? 6.329 8.803 5.366 1.00 87.62 262 GLU A N 1
ATOM 2026 C CA . GLU A 1 262 ? 6.431 9.028 6.820 1.00 87.62 262 GLU A CA 1
ATOM 2027 C C . GLU A 1 262 ? 5.184 8.746 7.665 1.00 87.62 262 GLU A C 1
ATOM 2029 O O . GLU A 1 262 ? 5.218 8.927 8.886 1.00 87.62 262 GLU A O 1
ATOM 2034 N N . LYS A 1 263 ? 4.105 8.215 7.084 1.00 85.75 263 LYS A N 1
ATOM 2035 C CA . LYS A 1 263 ? 2.924 7.863 7.877 1.00 85.75 263 LYS A CA 1
ATOM 2036 C C . LYS A 1 263 ? 3.148 6.592 8.692 1.00 85.75 263 LYS A C 1
ATOM 2038 O O . LYS A 1 263 ? 3.431 5.520 8.156 1.00 85.75 263 LYS A O 1
ATOM 2043 N N . ASP A 1 264 ? 2.963 6.723 10.004 1.00 87.50 264 ASP A N 1
ATOM 2044 C CA . ASP A 1 264 ? 3.026 5.626 10.969 1.00 87.50 264 ASP A CA 1
ATOM 2045 C C . ASP A 1 264 ? 1.613 5.179 11.372 1.00 87.50 264 ASP A C 1
ATOM 2047 O O . ASP A 1 264 ? 1.000 5.739 12.286 1.00 87.50 264 ASP A O 1
ATOM 2051 N N . TYR A 1 265 ? 1.098 4.145 10.702 1.00 86.19 265 TYR A N 1
ATOM 2052 C CA . TYR A 1 265 ? -0.223 3.569 10.987 1.00 86.19 265 TYR A CA 1
ATOM 2053 C C . TYR A 1 265 ? -0.349 3.083 12.436 1.00 86.19 265 TYR A C 1
ATOM 2055 O O . TYR A 1 265 ? -1.391 3.280 13.059 1.00 86.19 265 TYR A O 1
ATOM 2063 N N . THR A 1 266 ? 0.738 2.575 13.026 1.00 90.50 266 THR A N 1
ATOM 2064 C CA . THR A 1 266 ? 0.751 2.100 14.421 1.00 90.50 266 THR A CA 1
ATOM 2065 C C . THR A 1 266 ? 0.553 3.224 15.429 1.00 90.50 266 THR A C 1
ATOM 2067 O O . THR A 1 266 ? 0.193 2.975 16.573 1.00 90.50 266 THR A O 1
ATOM 2070 N N . ARG A 1 267 ? 0.801 4.481 15.033 1.00 89.75 267 ARG A N 1
ATOM 2071 C CA . ARG A 1 267 ? 0.528 5.656 15.865 1.00 89.75 267 ARG A CA 1
ATOM 2072 C C . ARG A 1 267 ? -0.963 5.985 15.880 1.00 89.75 267 ARG A C 1
ATOM 2074 O O . ARG A 1 267 ? -1.462 6.436 16.907 1.00 89.75 267 ARG A O 1
ATOM 2081 N N . THR A 1 268 ? -1.652 5.772 14.758 1.00 86.12 268 THR A N 1
ATOM 2082 C CA . THR A 1 268 ? -3.080 6.098 14.599 1.00 86.12 268 THR A CA 1
ATOM 2083 C C . THR A 1 268 ? -4.002 5.155 15.359 1.00 86.12 268 THR A C 1
ATOM 2085 O O . THR A 1 268 ? -5.075 5.588 15.753 1.00 86.12 268 THR A O 1
ATOM 2088 N N . THR A 1 269 ? -3.544 3.928 15.616 1.00 92.56 269 THR A N 1
ATOM 2089 C CA . THR A 1 269 ? -4.327 2.834 16.206 1.00 92.56 269 THR A CA 1
ATOM 2090 C C . THR A 1 269 ? -3.946 2.494 17.648 1.00 92.56 269 THR A C 1
ATOM 2092 O O . THR A 1 269 ? -4.336 1.445 18.167 1.00 92.56 269 THR A O 1
ATOM 2095 N N . ARG A 1 270 ? -3.115 3.319 18.305 1.00 94.00 270 ARG A N 1
ATOM 2096 C CA . ARG A 1 270 ? -2.543 2.970 19.618 1.00 94.00 270 ARG A CA 1
ATOM 2097 C C . ARG A 1 270 ? -3.596 2.764 20.694 1.00 94.00 270 ARG A C 1
ATOM 2099 O O . ARG A 1 270 ? -3.430 1.865 21.508 1.00 94.00 270 ARG A O 1
ATOM 2106 N N . LEU A 1 271 ? -4.623 3.612 20.726 1.00 96.19 271 LEU A N 1
ATOM 2107 C CA . LEU A 1 271 ? -5.589 3.624 21.821 1.00 96.19 271 LEU A CA 1
ATOM 2108 C C . LEU A 1 271 ? -6.375 2.317 21.860 1.00 96.19 271 LEU A C 1
ATOM 2110 O O . LEU A 1 271 ? -6.379 1.622 22.866 1.00 96.19 271 LEU A O 1
ATOM 2114 N N . GLU A 1 272 ? -6.984 1.969 20.742 1.00 96.50 272 GLU A N 1
ATOM 2115 C CA . GLU A 1 272 ? -7.737 0.744 20.542 1.00 96.50 272 GLU A CA 1
ATOM 2116 C C . GLU A 1 272 ? -6.846 -0.503 20.563 1.00 96.50 272 GLU A C 1
ATOM 2118 O O . GLU A 1 272 ? -7.274 -1.529 21.080 1.00 96.50 272 GLU A O 1
ATOM 2123 N N . SER A 1 273 ? -5.595 -0.429 20.086 1.00 97.25 273 SER A N 1
ATOM 2124 C CA . SER A 1 273 ? -4.673 -1.574 20.150 1.00 97.25 273 SER A CA 1
ATOM 2125 C C . SER A 1 273 ? -4.287 -1.916 21.588 1.00 97.25 273 SER A C 1
ATOM 2127 O O . SER A 1 273 ? -4.164 -3.092 21.917 1.00 97.25 273 SER A O 1
ATOM 2129 N N . VAL A 1 274 ? -4.112 -0.906 22.447 1.00 97.69 274 VAL A N 1
ATOM 2130 C CA . VAL A 1 274 ? -3.872 -1.108 23.883 1.00 97.69 274 VAL A CA 1
ATOM 2131 C C . VAL A 1 274 ? -5.163 -1.510 24.592 1.00 97.69 274 VAL A C 1
ATOM 2133 O O . VAL A 1 274 ? -5.174 -2.492 25.328 1.00 97.69 274 VAL A O 1
ATOM 2136 N N . LEU A 1 275 ? -6.275 -0.816 24.322 1.00 97.62 275 LEU A N 1
ATOM 2137 C CA . LEU A 1 275 ? -7.570 -1.100 24.943 1.00 97.62 275 LEU A CA 1
ATOM 2138 C C . LEU A 1 275 ? -8.004 -2.550 24.705 1.00 97.62 275 LEU A C 1
ATOM 2140 O O . LEU A 1 275 ? -8.373 -3.232 25.656 1.00 97.62 275 LEU A O 1
ATOM 2144 N N . LEU A 1 276 ? -7.912 -3.030 23.461 1.00 97.31 276 LEU A N 1
ATOM 2145 C CA . LEU A 1 276 ? -8.244 -4.406 23.081 1.00 97.31 276 LEU A CA 1
ATOM 2146 C C . LEU A 1 276 ? -7.099 -5.405 23.322 1.00 97.31 276 LEU A C 1
ATOM 2148 O O . LEU A 1 276 ? -7.194 -6.557 22.910 1.00 97.31 276 LEU A O 1
ATOM 2152 N N . GLN A 1 277 ? -6.030 -4.986 24.007 1.00 95.94 277 GLN A N 1
ATOM 2153 C CA . GLN A 1 277 ? -4.917 -5.831 24.444 1.00 95.94 277 GLN A CA 1
ATOM 2154 C C . GLN A 1 277 ? -4.084 -6.478 23.319 1.00 95.94 277 GLN A C 1
ATOM 2156 O O . GLN A 1 277 ? -3.378 -7.456 23.567 1.00 95.94 277 GLN A O 1
ATOM 2161 N N . PHE A 1 278 ? -4.100 -5.917 22.105 1.00 96.56 278 PHE A N 1
ATOM 2162 C CA . PHE A 1 278 ? -3.197 -6.314 21.014 1.00 96.56 278 PHE A CA 1
ATOM 2163 C C . PHE A 1 278 ? -1.753 -5.845 21.236 1.00 96.56 278 PHE A C 1
ATOM 2165 O O . PHE A 1 278 ? -0.821 -6.429 20.688 1.00 96.56 278 PHE A O 1
ATOM 2172 N N . VAL A 1 279 ? -1.566 -4.772 22.007 1.00 96.75 279 VAL A N 1
ATOM 2173 C CA . VAL A 1 279 ? -0.260 -4.210 22.370 1.00 96.75 279 VAL A CA 1
ATOM 2174 C C . VAL A 1 279 ? -0.301 -3.861 23.851 1.00 96.75 279 VAL A C 1
ATOM 2176 O O . VAL A 1 279 ? -1.085 -3.003 24.240 1.00 96.75 279 VAL A O 1
ATOM 2179 N N . ARG A 1 280 ? 0.547 -4.484 24.674 1.00 95.81 280 ARG A N 1
ATOM 2180 C CA . ARG A 1 280 ? 0.594 -4.216 26.124 1.00 95.81 280 ARG A CA 1
ATOM 2181 C C . ARG A 1 280 ? 1.835 -3.433 26.538 1.00 95.81 280 ARG A C 1
ATOM 2183 O O . ARG A 1 280 ? 1.884 -2.849 27.612 1.00 95.81 280 ARG A O 1
ATOM 2190 N N . SER A 1 281 ? 2.847 -3.398 25.676 1.00 96.38 281 SER A N 1
ATOM 2191 C CA . SER A 1 281 ? 4.127 -2.763 25.971 1.00 96.38 281 SER A CA 1
ATOM 2192 C C . SER A 1 281 ? 4.783 -2.134 24.738 1.00 96.38 281 SER A C 1
ATOM 2194 O O . SER A 1 281 ? 4.424 -2.388 23.584 1.00 96.38 281 SER A O 1
ATOM 2196 N N . LYS A 1 282 ? 5.831 -1.330 24.969 1.00 93.50 282 LYS A N 1
ATOM 2197 C CA . LYS A 1 282 ? 6.696 -0.817 23.890 1.00 93.50 282 LYS A CA 1
ATOM 2198 C C . LYS A 1 282 ? 7.432 -1.936 23.145 1.00 93.50 282 LYS A C 1
ATOM 2200 O O . LYS A 1 282 ? 7.789 -1.740 21.983 1.00 93.50 282 LYS A O 1
ATOM 2205 N N . HIS A 1 283 ? 7.665 -3.075 23.800 1.00 94.31 283 HIS A N 1
ATOM 2206 C CA . HIS A 1 283 ? 8.262 -4.250 23.175 1.00 94.31 283 HIS A CA 1
ATOM 2207 C C . HIS A 1 283 ? 7.310 -4.846 22.130 1.00 94.31 283 HIS A C 1
ATOM 2209 O O . HIS A 1 283 ? 7.707 -5.006 20.977 1.00 94.31 283 HIS A O 1
ATOM 2215 N N . ASP A 1 284 ? 6.037 -5.044 22.481 1.00 95.12 284 ASP A N 1
ATOM 2216 C CA . ASP A 1 284 ? 5.023 -5.567 21.552 1.00 95.12 284 ASP A CA 1
ATOM 2217 C C . ASP A 1 284 ? 4.823 -4.622 20.365 1.00 95.12 284 ASP A C 1
ATOM 2219 O O . ASP A 1 284 ? 4.786 -5.052 19.213 1.00 95.12 284 ASP A O 1
ATOM 2223 N N . LEU A 1 285 ? 4.784 -3.308 20.627 1.00 94.38 285 LEU A N 1
ATOM 2224 C CA . LEU A 1 285 ? 4.690 -2.301 19.570 1.00 94.38 285 LEU A CA 1
ATOM 2225 C C . LEU A 1 285 ? 5.883 -2.377 18.604 1.00 94.38 285 LEU A C 1
ATOM 2227 O O . LEU A 1 285 ? 5.720 -2.192 17.398 1.00 94.38 285 LEU A O 1
ATOM 2231 N N . ARG A 1 286 ? 7.091 -2.625 19.124 1.00 93.56 286 ARG A N 1
ATOM 2232 C CA . ARG A 1 286 ? 8.295 -2.792 18.304 1.00 93.56 286 ARG A CA 1
ATOM 2233 C C . ARG A 1 286 ? 8.220 -4.068 17.467 1.00 93.56 286 ARG A C 1
ATOM 2235 O O . ARG A 1 286 ? 8.509 -3.991 16.277 1.00 93.56 286 ARG A O 1
ATOM 2242 N N . ALA A 1 287 ? 7.814 -5.191 18.058 1.00 92.50 287 ALA A N 1
ATOM 2243 C CA . ALA A 1 287 ? 7.653 -6.460 17.350 1.00 92.50 287 ALA A CA 1
ATOM 2244 C C . ALA A 1 287 ? 6.623 -6.341 16.212 1.00 92.50 287 ALA A C 1
ATOM 2246 O O . ALA A 1 287 ? 6.895 -6.728 15.079 1.00 92.50 287 ALA A O 1
ATOM 2247 N N . LEU A 1 288 ? 5.487 -5.689 16.476 1.00 93.19 288 LEU A N 1
ATOM 2248 C CA . LEU A 1 288 ? 4.464 -5.386 15.474 1.00 93.19 288 LEU A CA 1
ATOM 2249 C C . LEU A 1 288 ? 5.030 -4.569 14.304 1.00 93.19 288 LEU A C 1
ATOM 2251 O O . LEU A 1 288 ? 4.823 -4.919 13.144 1.00 93.19 288 LEU A O 1
ATOM 2255 N N . LYS A 1 289 ? 5.782 -3.498 14.589 1.00 92.94 289 LYS A N 1
ATOM 2256 C CA . LYS A 1 289 ? 6.383 -2.635 13.557 1.00 92.94 289 LYS A CA 1
ATOM 2257 C C . LYS A 1 289 ? 7.373 -3.374 12.655 1.00 92.94 289 LYS A C 1
ATOM 2259 O O . LYS A 1 289 ? 7.486 -3.020 11.484 1.00 92.94 289 LYS A O 1
ATOM 2264 N N . GLN A 1 290 ? 8.076 -4.385 13.168 1.00 91.31 290 GLN A N 1
ATOM 2265 C CA . GLN A 1 290 ? 9.063 -5.147 12.396 1.00 91.31 290 GLN A CA 1
ATOM 2266 C C . GLN A 1 290 ? 8.438 -5.954 11.249 1.00 91.31 290 GLN A C 1
ATOM 2268 O O . GLN A 1 290 ? 9.108 -6.137 10.230 1.00 91.31 290 GLN A O 1
ATOM 2273 N N . ASN A 1 291 ? 7.156 -6.309 11.347 1.00 90.62 291 ASN A N 1
ATOM 2274 C CA . ASN A 1 291 ? 6.427 -7.068 10.324 1.00 90.62 291 ASN A CA 1
ATOM 2275 C C . ASN A 1 291 ? 5.734 -6.186 9.269 1.00 90.62 291 ASN A C 1
ATOM 2277 O O . ASN A 1 291 ? 5.112 -6.700 8.347 1.00 90.62 291 ASN A O 1
ATOM 2281 N N . LEU A 1 292 ? 5.815 -4.856 9.388 1.00 93.94 292 LEU A N 1
ATOM 2282 C CA . LEU A 1 292 ? 5.208 -3.932 8.424 1.00 93.94 292 LEU A CA 1
ATOM 2283 C C . LEU A 1 292 ? 6.178 -3.623 7.283 1.00 93.94 292 LEU A C 1
ATOM 2285 O O . LEU A 1 292 ? 7.354 -3.375 7.531 1.00 93.94 292 LEU A O 1
ATOM 2289 N N . VAL A 1 293 ? 5.710 -3.501 6.043 1.00 94.19 293 VAL A N 1
ATOM 2290 C CA . VAL A 1 293 ? 6.571 -2.949 4.983 1.00 94.19 293 VAL A CA 1
ATOM 2291 C C . VAL A 1 293 ? 7.058 -1.538 5.365 1.00 94.19 293 VAL A C 1
ATOM 2293 O O . VAL A 1 293 ? 6.365 -0.763 6.038 1.00 94.19 293 VAL A O 1
ATOM 2296 N N . ARG A 1 294 ? 8.301 -1.212 5.002 1.00 94.50 294 ARG A N 1
ATOM 2297 C CA . ARG A 1 294 ? 8.990 -0.001 5.467 1.00 94.50 294 ARG A CA 1
ATOM 2298 C C . ARG A 1 294 ? 8.491 1.238 4.730 1.00 94.50 294 ARG A C 1
ATOM 2300 O O . ARG A 1 294 ? 9.049 1.634 3.723 1.00 94.50 294 ARG A O 1
ATOM 2307 N N . SER A 1 295 ? 7.440 1.860 5.255 1.00 91.25 295 SER A N 1
ATOM 2308 C CA . SER A 1 295 ? 6.816 3.061 4.676 1.00 91.25 295 SER A CA 1
ATOM 2309 C C . SER A 1 295 ? 7.181 4.371 5.399 1.00 91.25 295 SER A C 1
ATOM 2311 O O . SER A 1 295 ? 6.758 5.458 5.000 1.00 91.25 295 SER A O 1
ATOM 2313 N N . ASN A 1 296 ? 7.916 4.275 6.512 1.00 92.31 296 ASN A N 1
ATOM 2314 C CA . ASN A 1 296 ? 8.360 5.405 7.324 1.00 92.31 296 ASN A CA 1
ATOM 2315 C C . ASN A 1 296 ? 9.636 5.067 8.118 1.00 92.31 296 ASN A C 1
ATOM 2317 O O . ASN A 1 296 ? 9.889 3.907 8.454 1.00 92.31 296 ASN A O 1
ATOM 2321 N N . THR A 1 297 ? 10.412 6.089 8.472 1.00 91.38 297 THR A N 1
ATOM 2322 C CA . THR A 1 297 ? 11.699 5.951 9.174 1.00 91.38 297 THR A CA 1
ATOM 2323 C C . THR A 1 297 ? 11.585 5.363 10.578 1.00 91.38 297 THR A C 1
ATOM 2325 O O . THR A 1 297 ? 12.526 4.731 11.055 1.00 91.38 297 THR A O 1
ATOM 2328 N N . ARG A 1 298 ? 10.432 5.507 11.246 1.00 89.12 298 ARG A N 1
ATOM 2329 C CA . ARG A 1 298 ? 10.198 4.974 12.606 1.00 89.12 298 ARG A CA 1
ATOM 2330 C C . ARG A 1 298 ? 10.058 3.455 12.642 1.00 89.12 298 ARG A C 1
ATOM 2332 O O . ARG A 1 298 ? 10.021 2.889 13.736 1.00 89.12 298 ARG A O 1
ATOM 2339 N N . ASN A 1 299 ? 9.968 2.822 11.477 1.00 89.00 299 ASN A N 1
ATOM 2340 C CA . ASN A 1 299 ? 9.891 1.378 11.324 1.00 89.00 299 ASN A CA 1
ATOM 2341 C C . ASN A 1 299 ? 11.173 0.793 10.712 1.00 89.00 299 ASN A C 1
ATOM 2343 O O . ASN A 1 299 ? 11.189 -0.395 10.426 1.00 89.00 299 ASN A O 1
ATOM 2347 N N . VAL A 1 300 ? 12.234 1.586 10.508 1.00 92.06 300 VAL A N 1
ATOM 2348 C CA . VAL A 1 300 ? 13.515 1.093 9.978 1.00 92.06 300 VAL A CA 1
ATOM 2349 C C . VAL A 1 300 ? 14.391 0.566 11.114 1.00 92.06 300 VAL A C 1
ATOM 2351 O O . VAL A 1 300 ? 14.675 1.268 12.087 1.00 92.06 300 VAL A O 1
ATOM 2354 N N . TYR A 1 301 ? 14.861 -0.668 10.968 1.00 91.94 301 TYR A N 1
ATOM 2355 C CA . TYR A 1 301 ? 15.700 -1.371 11.930 1.00 91.94 301 TYR A CA 1
ATOM 2356 C C . TYR A 1 301 ? 17.040 -1.781 11.311 1.00 91.94 301 TYR A C 1
ATOM 2358 O O . TYR A 1 301 ? 17.206 -1.894 10.099 1.00 91.94 301 TYR A O 1
ATOM 2366 N N . ARG A 1 302 ? 18.043 -2.027 12.166 1.00 89.25 302 ARG A N 1
ATOM 2367 C CA . ARG A 1 302 ? 19.393 -2.415 11.720 1.00 89.25 302 ARG A CA 1
ATOM 2368 C C . ARG A 1 302 ? 19.392 -3.697 10.879 1.00 89.25 302 ARG A C 1
ATOM 2370 O O . ARG A 1 302 ? 20.163 -3.765 9.933 1.00 89.25 302 ARG A O 1
ATOM 2377 N N . ALA A 1 303 ? 18.541 -4.660 11.229 1.00 92.00 303 ALA A N 1
ATOM 2378 C CA . ALA A 1 303 ? 18.454 -5.966 10.578 1.00 92.00 303 ALA A CA 1
ATOM 2379 C C . ALA A 1 303 ? 17.670 -5.962 9.252 1.00 92.00 303 ALA A C 1
ATOM 2381 O O . ALA A 1 303 ? 17.608 -7.001 8.607 1.00 92.00 303 ALA A O 1
ATOM 2382 N N . ASP A 1 304 ? 17.073 -4.833 8.857 1.00 93.75 304 ASP A N 1
ATOM 2383 C CA . ASP A 1 304 ? 16.311 -4.753 7.609 1.00 93.75 304 ASP A CA 1
ATOM 2384 C C . ASP A 1 304 ? 17.226 -4.880 6.390 1.00 93.75 304 ASP A C 1
ATOM 2386 O O . ASP A 1 304 ? 18.250 -4.190 6.316 1.00 93.75 304 ASP A O 1
ATOM 2390 N N . ASP A 1 305 ? 16.817 -5.727 5.444 1.00 95.25 305 ASP A N 1
ATOM 2391 C CA . ASP A 1 305 ? 17.610 -6.131 4.280 1.00 95.25 305 ASP A CA 1
ATOM 2392 C C . ASP A 1 305 ? 16.819 -6.154 2.956 1.00 95.25 305 ASP A C 1
ATOM 2394 O O . ASP A 1 305 ? 17.310 -6.661 1.945 1.00 95.25 305 ASP A O 1
ATOM 2398 N N . ASP A 1 306 ? 15.589 -5.628 2.953 1.00 95.44 306 ASP A N 1
ATOM 2399 C CA . ASP A 1 306 ? 14.721 -5.578 1.768 1.00 95.44 306 ASP A CA 1
ATOM 2400 C C . ASP A 1 306 ? 15.391 -4.838 0.594 1.00 95.44 306 ASP A C 1
ATOM 2402 O O . ASP A 1 306 ? 15.217 -5.210 -0.565 1.00 95.44 306 ASP A O 1
ATOM 2406 N N . ASP A 1 307 ? 16.206 -3.825 0.892 1.00 94.50 307 ASP A N 1
ATOM 2407 C CA . ASP A 1 307 ? 16.958 -3.005 -0.061 1.00 94.50 307 ASP A CA 1
ATOM 2408 C C . ASP A 1 307 ? 17.910 -3.831 -0.940 1.00 94.50 307 ASP A C 1
ATOM 2410 O O . ASP A 1 307 ? 18.150 -3.476 -2.095 1.00 94.50 307 ASP A O 1
ATOM 2414 N N . ARG A 1 308 ? 18.369 -4.994 -0.461 1.00 95.00 308 ARG A N 1
ATOM 2415 C CA . ARG A 1 308 ? 19.177 -5.933 -1.256 1.00 95.00 308 ARG A CA 1
ATOM 2416 C C . ARG A 1 308 ? 18.462 -6.412 -2.520 1.00 95.00 308 ARG A C 1
ATOM 2418 O O . ARG A 1 308 ? 19.124 -6.654 -3.525 1.00 95.00 308 ARG A O 1
ATOM 2425 N N . ALA A 1 309 ? 17.130 -6.524 -2.502 1.00 92.44 309 ALA A N 1
ATOM 2426 C CA . ALA A 1 309 ? 16.353 -6.973 -3.661 1.00 92.44 309 ALA A CA 1
ATOM 2427 C C . ALA A 1 309 ? 16.409 -5.976 -4.839 1.00 92.44 309 ALA A C 1
ATOM 2429 O O . ALA A 1 309 ? 16.191 -6.355 -5.996 1.00 92.44 309 ALA A O 1
ATOM 2430 N N . ILE A 1 310 ? 16.722 -4.706 -4.557 1.00 93.12 310 ILE A N 1
ATOM 2431 C CA . ILE A 1 310 ? 16.789 -3.615 -5.539 1.00 93.12 310 ILE A CA 1
ATOM 2432 C C . ILE A 1 310 ? 18.189 -2.997 -5.654 1.00 93.12 310 ILE A C 1
ATOM 2434 O O . ILE A 1 310 ? 18.329 -1.933 -6.246 1.00 93.12 310 ILE A O 1
ATOM 2438 N N . ALA A 1 311 ? 19.233 -3.670 -5.153 1.00 85.56 311 ALA A N 1
ATOM 2439 C CA . ALA A 1 311 ? 20.604 -3.146 -5.137 1.00 85.56 311 ALA A CA 1
ATOM 2440 C C . ALA A 1 311 ? 21.133 -2.722 -6.524 1.00 85.56 311 ALA A C 1
ATOM 2442 O O . ALA A 1 311 ? 21.893 -1.766 -6.620 1.00 85.56 311 ALA A O 1
ATOM 2443 N N . ASN A 1 312 ? 20.692 -3.398 -7.591 1.00 84.56 312 ASN A N 1
ATOM 2444 C CA . ASN A 1 312 ? 21.092 -3.105 -8.974 1.00 84.56 312 ASN A CA 1
ATOM 2445 C C . ASN A 1 312 ? 20.090 -2.208 -9.728 1.00 84.56 312 ASN A C 1
ATOM 2447 O O . ASN A 1 312 ? 20.219 -2.035 -10.937 1.00 84.56 312 ASN A O 1
ATOM 2451 N N . ASN A 1 313 ? 19.058 -1.676 -9.063 1.00 90.75 313 ASN A N 1
ATOM 2452 C CA . ASN A 1 313 ? 18.072 -0.814 -9.712 1.00 90.75 313 ASN A CA 1
ATOM 2453 C C . ASN A 1 313 ? 18.577 0.641 -9.733 1.00 90.75 313 ASN A C 1
ATOM 2455 O O . ASN A 1 313 ? 18.491 1.357 -8.733 1.00 90.75 313 ASN A O 1
ATOM 2459 N N . GLU A 1 314 ? 19.097 1.076 -10.887 1.00 91.38 314 GLU A N 1
ATOM 2460 C CA . GLU A 1 314 ? 19.700 2.409 -11.055 1.00 91.38 314 GLU A CA 1
ATOM 2461 C C . GLU A 1 314 ? 18.715 3.550 -10.744 1.00 91.38 314 GLU A C 1
ATOM 2463 O O . GLU A 1 314 ? 19.104 4.530 -10.111 1.00 91.38 314 GLU A O 1
ATOM 2468 N N . LYS A 1 315 ? 17.432 3.426 -11.123 1.00 91.81 315 LYS A N 1
ATOM 2469 C CA . LYS A 1 315 ? 16.422 4.480 -10.908 1.00 91.81 315 LYS A CA 1
ATOM 2470 C C . LYS A 1 315 ? 16.153 4.718 -9.420 1.00 91.81 315 LYS A C 1
ATOM 2472 O O . LYS A 1 315 ? 16.186 5.856 -8.953 1.00 91.81 315 LYS A O 1
ATOM 2477 N N . ILE A 1 316 ? 15.908 3.649 -8.661 1.00 93.62 316 ILE A N 1
ATOM 2478 C CA . ILE A 1 316 ? 15.667 3.736 -7.212 1.00 93.62 316 ILE A CA 1
ATOM 2479 C C . ILE A 1 316 ? 16.946 4.168 -6.491 1.00 93.62 316 ILE A C 1
ATOM 2481 O O . ILE A 1 316 ? 16.881 5.005 -5.589 1.00 93.62 316 ILE A O 1
ATOM 2485 N N . GLY A 1 317 ? 18.104 3.652 -6.919 1.00 93.88 317 GLY A N 1
ATOM 2486 C CA . GLY A 1 317 ? 19.412 4.062 -6.412 1.00 93.88 317 GLY A CA 1
ATOM 2487 C C . GLY A 1 317 ? 19.670 5.559 -6.596 1.00 93.88 317 GLY A C 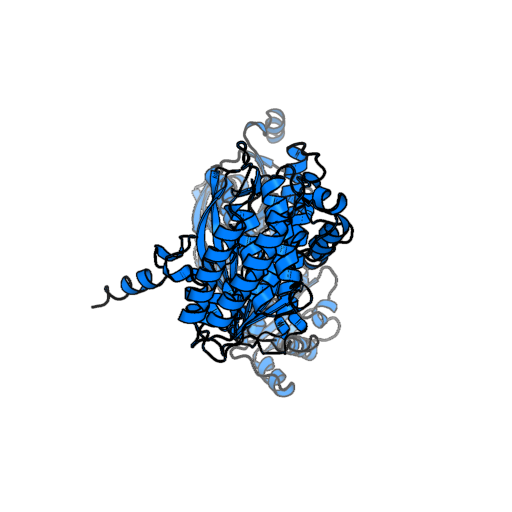1
ATOM 2488 O O . GLY A 1 317 ? 20.069 6.228 -5.644 1.00 93.88 317 GLY A O 1
ATOM 2489 N N . ALA A 1 318 ? 19.361 6.112 -7.772 1.00 94.06 318 ALA A N 1
ATOM 2490 C CA . ALA A 1 318 ? 19.492 7.539 -8.061 1.00 94.06 318 ALA A CA 1
ATOM 2491 C C . ALA A 1 318 ? 18.567 8.398 -7.184 1.00 94.06 318 ALA A C 1
ATOM 2493 O O . ALA A 1 318 ? 19.013 9.395 -6.620 1.00 94.06 318 ALA A O 1
ATOM 2494 N N . ILE A 1 319 ? 17.305 7.994 -6.999 1.00 94.44 319 ILE A N 1
ATOM 2495 C CA . ILE A 1 319 ? 16.358 8.700 -6.117 1.00 94.44 319 ILE A CA 1
ATOM 2496 C C . ILE A 1 319 ? 16.842 8.674 -4.662 1.00 94.44 319 ILE A C 1
ATOM 2498 O O . ILE A 1 319 ? 16.841 9.705 -3.990 1.00 94.44 319 ILE A O 1
ATOM 2502 N N . ALA A 1 320 ? 17.281 7.514 -4.166 1.00 94.75 320 ALA A N 1
ATOM 2503 C CA . ALA A 1 320 ? 17.830 7.395 -2.818 1.00 94.75 320 ALA A CA 1
ATOM 2504 C C . ALA A 1 320 ? 19.098 8.256 -2.651 1.00 94.75 320 ALA A C 1
ATOM 2506 O O . ALA A 1 320 ? 19.224 8.981 -1.662 1.00 94.75 320 ALA A O 1
ATOM 2507 N N . GLY A 1 321 ? 19.997 8.239 -3.638 1.00 95.81 321 GLY A N 1
ATOM 2508 C CA . GLY A 1 321 ? 21.193 9.082 -3.672 1.00 95.81 321 GLY A CA 1
ATOM 2509 C C . GLY A 1 321 ? 20.866 10.577 -3.671 1.00 95.81 321 GLY A C 1
ATOM 2510 O O . GLY A 1 321 ? 21.475 11.337 -2.921 1.00 95.81 321 GLY A O 1
ATOM 2511 N N . GLU A 1 322 ? 19.854 11.000 -4.428 1.00 95.38 322 GLU A N 1
ATOM 2512 C CA . GLU A 1 322 ? 19.378 12.386 -4.464 1.00 95.38 322 GLU A CA 1
ATOM 2513 C C . GLU A 1 322 ? 18.801 12.836 -3.113 1.00 95.38 322 GLU A C 1
ATOM 2515 O O . GLU A 1 322 ? 19.108 13.934 -2.639 1.00 95.38 322 GLU A O 1
ATOM 2520 N N . ILE A 1 323 ? 18.018 11.982 -2.445 1.00 94.56 323 ILE A N 1
ATOM 2521 C CA . ILE A 1 323 ? 17.520 12.247 -1.086 1.00 94.56 323 ILE A CA 1
ATOM 2522 C C . ILE A 1 323 ? 18.691 12.464 -0.123 1.00 94.56 323 ILE A C 1
ATOM 2524 O O . ILE A 1 323 ? 18.679 13.413 0.664 1.00 94.56 323 ILE A O 1
ATOM 2528 N N . GLU A 1 324 ? 19.719 11.618 -0.194 1.00 96.00 324 GLU A N 1
ATOM 2529 C CA . GLU A 1 324 ? 20.893 11.734 0.671 1.00 96.00 324 GLU A CA 1
ATOM 2530 C C . GLU A 1 324 ? 21.722 12.988 0.360 1.00 96.00 324 GLU A C 1
ATOM 2532 O O . GLU A 1 324 ? 22.109 13.722 1.275 1.00 96.00 324 GLU A O 1
ATOM 2537 N N . ARG A 1 325 ? 21.915 13.308 -0.923 1.00 95.88 325 ARG A N 1
ATOM 2538 C CA . ARG A 1 325 ? 22.582 14.537 -1.370 1.00 95.88 325 ARG A CA 1
ATOM 2539 C C . ARG A 1 325 ? 21.873 15.777 -0.825 1.00 95.88 325 ARG A C 1
ATOM 2541 O O . ARG A 1 325 ? 22.520 16.640 -0.227 1.00 95.88 325 ARG A O 1
ATOM 2548 N N . ARG A 1 326 ? 20.540 15.854 -0.951 1.00 93.44 326 ARG A N 1
ATOM 2549 C CA . ARG A 1 326 ? 19.746 16.963 -0.390 1.00 93.44 326 ARG A CA 1
ATOM 2550 C C . ARG A 1 326 ? 19.825 17.023 1.128 1.00 93.44 326 ARG A C 1
ATOM 2552 O O . ARG A 1 326 ? 19.898 18.117 1.683 1.00 93.44 326 ARG A O 1
ATOM 2559 N N . ARG A 1 327 ? 19.840 15.877 1.817 1.00 96.06 327 ARG A N 1
ATOM 2560 C CA . ARG A 1 327 ? 19.985 15.821 3.280 1.00 96.06 327 ARG A CA 1
ATOM 2561 C C . ARG A 1 327 ? 21.283 16.488 3.731 1.00 96.06 327 ARG A C 1
ATOM 2563 O O . ARG A 1 327 ? 21.260 17.276 4.679 1.00 96.06 327 ARG A O 1
ATOM 2570 N N . ILE A 1 328 ? 22.391 16.183 3.051 1.00 94.38 328 ILE A N 1
ATOM 2571 C CA . ILE A 1 328 ? 23.712 16.764 3.320 1.00 94.38 328 ILE A CA 1
ATOM 2572 C C . ILE A 1 328 ? 23.708 18.266 3.014 1.00 94.38 328 ILE A C 1
ATOM 2574 O O . ILE A 1 328 ? 24.075 19.056 3.884 1.00 94.38 328 ILE A O 1
ATOM 2578 N N . ALA A 1 329 ? 23.224 18.669 1.834 1.00 93.62 329 ALA A N 1
ATOM 2579 C CA . ALA A 1 329 ? 23.172 20.073 1.417 1.00 93.62 329 ALA A CA 1
ATOM 2580 C C . ALA A 1 329 ? 22.342 20.948 2.377 1.00 93.62 329 ALA A C 1
ATOM 2582 O O . ALA A 1 329 ? 22.760 22.039 2.757 1.00 93.62 329 ALA A O 1
ATOM 2583 N N . LEU A 1 330 ? 21.198 20.437 2.842 1.00 92.44 330 LEU A N 1
ATOM 2584 C CA . LEU A 1 330 ? 20.310 21.115 3.793 1.00 92.44 330 LEU A CA 1
ATOM 2585 C C . LEU A 1 330 ? 20.762 20.984 5.260 1.00 92.44 330 LEU A C 1
ATOM 2587 O O . LEU A 1 330 ? 20.026 21.394 6.161 1.00 92.44 330 LEU A O 1
ATOM 2591 N N . LYS A 1 331 ? 21.936 20.386 5.523 1.00 93.19 331 LYS A N 1
ATOM 2592 C CA . LYS A 1 331 ? 22.496 20.147 6.867 1.00 93.19 331 LYS A CA 1
ATOM 2593 C C . LYS A 1 331 ? 21.499 19.468 7.820 1.00 93.19 331 LYS A C 1
ATOM 2595 O O . LYS A 1 331 ? 21.452 19.761 9.014 1.00 93.19 331 LYS A O 1
ATOM 2600 N N . LYS A 1 332 ? 20.691 18.541 7.298 1.00 90.00 332 LYS A N 1
ATOM 2601 C CA . LYS A 1 332 ? 19.699 17.787 8.074 1.00 90.00 332 LYS A CA 1
ATOM 2602 C C . LYS A 1 332 ? 20.371 16.637 8.816 1.00 90.00 332 LYS A C 1
ATOM 2604 O O . LYS A 1 332 ? 20.870 15.689 8.205 1.00 90.00 332 LYS A O 1
ATOM 2609 N N . THR A 1 333 ? 20.428 16.737 10.142 1.00 88.94 333 THR A N 1
ATOM 2610 C CA . THR A 1 333 ? 21.248 15.856 10.989 1.00 88.94 333 THR A CA 1
ATOM 2611 C C . THR A 1 333 ? 20.451 14.934 11.901 1.00 88.94 333 THR A C 1
ATOM 2613 O O . THR A 1 333 ? 21.076 14.068 12.521 1.00 88.94 333 THR A O 1
ATOM 2616 N N . SER A 1 334 ? 19.120 15.065 11.979 1.00 92.12 334 SER A N 1
ATOM 2617 C CA . SER A 1 334 ? 18.321 14.235 12.884 1.00 92.12 334 SER A CA 1
ATOM 2618 C C . SER A 1 334 ? 18.398 12.749 12.515 1.00 92.12 334 SER A C 1
ATOM 2620 O O . SER A 1 334 ? 18.587 12.381 11.354 1.00 92.12 334 SER A O 1
ATOM 2622 N N . GLY A 1 335 ? 18.235 11.875 13.515 1.00 87.62 335 GLY A N 1
ATOM 2623 C CA . GLY A 1 335 ? 18.307 10.424 13.314 1.00 87.62 335 GLY A CA 1
ATOM 2624 C C . GLY A 1 335 ? 17.295 9.895 12.290 1.00 87.62 335 GLY A C 1
ATOM 2625 O O . GLY A 1 335 ? 17.617 8.968 11.556 1.00 87.62 335 GLY A O 1
ATOM 2626 N N . PHE A 1 336 ? 16.113 10.512 12.193 1.00 89.38 336 PHE A N 1
ATOM 2627 C CA . PHE A 1 336 ? 15.095 10.156 11.199 1.00 89.38 336 PHE A CA 1
ATOM 2628 C C . PHE A 1 336 ? 15.481 10.627 9.795 1.00 89.38 336 PHE A C 1
ATOM 2630 O O . PHE A 1 336 ? 15.436 9.841 8.855 1.00 89.38 336 PHE A O 1
ATOM 2637 N N . GLU A 1 337 ? 15.935 11.875 9.645 1.00 90.44 337 GLU A N 1
ATOM 2638 C CA . GLU A 1 337 ? 16.314 12.426 8.335 1.00 90.44 337 GLU A CA 1
ATOM 2639 C C . GLU A 1 337 ? 17.466 11.641 7.688 1.00 90.44 337 GLU A C 1
ATOM 2641 O O . GLU A 1 337 ? 17.476 11.457 6.473 1.00 90.44 337 GLU A O 1
ATOM 2646 N N . ARG A 1 338 ? 18.398 11.102 8.491 1.00 92.94 338 ARG A N 1
ATOM 2647 C CA . ARG A 1 338 ? 19.483 10.209 8.030 1.00 92.94 338 ARG A CA 1
ATOM 2648 C C . ARG A 1 338 ? 18.997 8.890 7.423 1.00 92.94 338 ARG A C 1
ATOM 2650 O O . ARG A 1 338 ? 19.785 8.194 6.795 1.00 92.94 338 ARG A O 1
ATOM 2657 N N . LEU A 1 339 ? 17.729 8.533 7.617 1.00 94.81 339 LEU A N 1
ATOM 2658 C CA . LEU A 1 339 ? 17.141 7.287 7.130 1.00 94.81 339 LEU A CA 1
ATOM 2659 C C . LEU A 1 339 ? 16.226 7.486 5.914 1.00 94.81 339 LEU A C 1
ATOM 2661 O O . LEU A 1 339 ? 15.712 6.495 5.404 1.00 94.81 339 LEU A O 1
ATOM 2665 N N . TYR A 1 340 ? 16.020 8.712 5.418 1.00 95.19 340 TYR A N 1
ATOM 2666 C CA . TYR A 1 340 ? 15.101 8.972 4.298 1.00 95.19 340 TYR A CA 1
ATOM 2667 C C . TYR A 1 340 ? 15.498 8.276 2.985 1.00 95.19 340 TYR A C 1
ATOM 2669 O O . TYR A 1 340 ? 14.641 7.723 2.293 1.00 95.19 340 TYR A O 1
ATOM 2677 N N . HIS A 1 341 ? 16.789 8.241 2.647 1.00 94.50 341 HIS A N 1
ATOM 2678 C CA . HIS A 1 341 ? 17.249 7.491 1.474 1.00 94.50 341 HIS A CA 1
ATOM 2679 C C . HIS A 1 341 ? 17.023 5.982 1.674 1.00 94.50 341 HIS A C 1
ATOM 2681 O O . HIS A 1 341 ? 16.507 5.292 0.796 1.00 94.50 341 HIS A O 1
ATOM 2687 N N . ARG A 1 342 ? 17.336 5.478 2.876 1.00 95.25 342 ARG A N 1
ATOM 2688 C CA . ARG A 1 342 ? 17.262 4.053 3.204 1.00 95.25 342 ARG A CA 1
ATOM 2689 C C . ARG A 1 342 ? 15.827 3.538 3.262 1.00 95.25 342 ARG A C 1
ATOM 2691 O O . ARG A 1 342 ? 15.564 2.460 2.748 1.00 95.25 342 ARG A O 1
ATOM 2698 N N . VAL A 1 343 ? 14.886 4.286 3.847 1.00 95.88 343 VAL A N 1
ATOM 2699 C CA . VAL A 1 343 ? 13.469 3.879 3.875 1.00 95.88 343 VAL A CA 1
ATOM 2700 C C . VAL A 1 343 ? 12.898 3.775 2.460 1.00 95.88 343 VAL A C 1
ATOM 2702 O O . VAL A 1 343 ? 12.140 2.852 2.187 1.00 95.88 343 VAL A O 1
ATOM 2705 N N . THR A 1 344 ? 13.323 4.652 1.545 1.00 95.44 344 THR A N 1
ATOM 2706 C CA . THR A 1 344 ? 12.923 4.595 0.131 1.00 95.44 344 THR A CA 1
ATOM 2707 C C . THR A 1 344 ? 13.405 3.297 -0.522 1.00 95.44 344 THR A C 1
ATOM 2709 O O . THR A 1 344 ? 12.606 2.582 -1.124 1.00 95.44 344 THR A O 1
ATOM 2712 N N . ALA A 1 345 ? 14.680 2.939 -0.341 1.00 96.38 345 ALA A N 1
ATOM 2713 C CA . ALA A 1 345 ? 15.242 1.686 -0.852 1.00 96.38 345 ALA A CA 1
ATOM 2714 C C . ALA A 1 345 ? 14.563 0.441 -0.245 1.00 96.38 345 ALA A C 1
ATOM 2716 O O . ALA A 1 345 ? 14.161 -0.468 -0.972 1.00 96.38 345 ALA A O 1
ATOM 2717 N N . LEU A 1 346 ? 14.371 0.425 1.080 1.00 97.06 346 LEU A N 1
ATOM 2718 C CA . LEU A 1 346 ? 13.704 -0.668 1.794 1.00 97.06 346 LEU A CA 1
ATOM 2719 C C . LEU A 1 346 ? 12.245 -0.849 1.351 1.00 97.06 346 LEU A C 1
ATOM 2721 O O . LEU A 1 346 ? 11.794 -1.982 1.211 1.00 97.06 346 LEU A O 1
ATOM 2725 N N . TYR A 1 347 ? 11.507 0.240 1.106 1.00 97.19 347 TYR A N 1
ATOM 2726 C CA . TYR A 1 347 ? 10.127 0.174 0.619 1.00 97.19 347 TYR A CA 1
ATOM 2727 C C . TYR A 1 347 ? 10.035 -0.579 -0.711 1.00 97.19 347 TYR A C 1
ATOM 2729 O O . TYR A 1 347 ? 9.306 -1.565 -0.819 1.00 97.19 347 TYR A O 1
ATOM 2737 N N . PHE A 1 348 ? 10.787 -0.134 -1.722 1.00 97.56 348 PHE A N 1
ATOM 2738 C CA . PHE A 1 348 ? 10.734 -0.744 -3.050 1.00 97.56 348 PHE A CA 1
ATOM 2739 C C . PHE A 1 348 ? 11.317 -2.159 -3.062 1.00 97.56 348 PHE A C 1
ATOM 2741 O O . PHE A 1 348 ? 10.791 -3.030 -3.754 1.00 97.56 348 PHE A O 1
ATOM 2748 N N . GLY A 1 349 ? 12.333 -2.420 -2.238 1.00 97.25 349 GLY A N 1
ATOM 2749 C CA . GLY A 1 349 ? 12.833 -3.765 -1.979 1.00 97.25 349 GLY A CA 1
ATOM 2750 C C . GLY A 1 349 ? 11.764 -4.708 -1.414 1.00 97.25 349 GLY A C 1
ATOM 2751 O O . GLY A 1 349 ? 11.566 -5.812 -1.923 1.00 97.25 349 GLY A O 1
ATOM 2752 N N . GLY A 1 350 ? 11.002 -4.243 -0.420 1.00 96.94 350 GLY A N 1
ATOM 2753 C CA . GLY A 1 350 ? 9.899 -4.998 0.172 1.00 96.94 350 GLY A CA 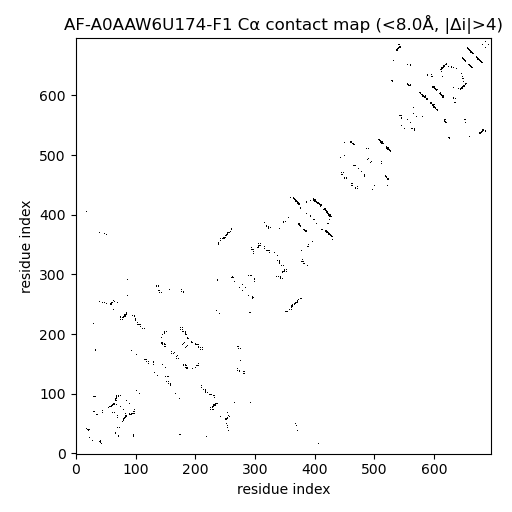1
ATOM 2754 C C . GLY A 1 350 ? 8.760 -5.231 -0.822 1.00 96.94 350 GLY A C 1
ATOM 2755 O O . GLY A 1 350 ? 8.218 -6.333 -0.894 1.00 96.94 350 GLY A O 1
ATOM 2756 N N . MET A 1 351 ? 8.439 -4.233 -1.651 1.00 97.81 351 MET A N 1
ATOM 2757 C CA . MET A 1 351 ? 7.445 -4.379 -2.719 1.00 97.81 351 MET A CA 1
ATOM 2758 C C . MET A 1 351 ? 7.891 -5.362 -3.811 1.00 97.81 351 MET A C 1
ATOM 2760 O O . MET A 1 351 ? 7.058 -6.105 -4.327 1.00 97.81 351 MET A O 1
ATOM 2764 N N . LYS A 1 352 ? 9.191 -5.437 -4.125 1.00 97.38 352 LYS A N 1
ATOM 2765 C CA . LYS A 1 352 ? 9.735 -6.456 -5.034 1.00 97.38 352 LYS A CA 1
ATOM 2766 C C . LYS A 1 352 ? 9.567 -7.868 -4.471 1.00 97.38 352 LYS A C 1
ATOM 2768 O O . LYS A 1 352 ? 9.021 -8.722 -5.165 1.00 97.38 352 LYS A O 1
ATOM 2773 N N . ARG A 1 353 ? 9.930 -8.090 -3.200 1.00 96.38 353 ARG A N 1
ATOM 2774 C CA . ARG A 1 353 ? 9.690 -9.369 -2.497 1.00 96.38 353 ARG A CA 1
ATOM 2775 C C . ARG A 1 353 ? 8.205 -9.747 -2.505 1.00 96.38 353 ARG A C 1
ATOM 2777 O O . ARG A 1 353 ? 7.848 -10.886 -2.790 1.00 96.38 353 ARG A O 1
ATOM 2784 N N . HIS A 1 354 ? 7.326 -8.777 -2.264 1.00 97.00 354 HIS A N 1
ATOM 2785 C CA . HIS A 1 354 ? 5.880 -8.970 -2.346 1.00 97.00 354 HIS A CA 1
ATOM 2786 C C . HIS A 1 354 ? 5.414 -9.419 -3.748 1.00 97.00 354 HIS A C 1
ATOM 2788 O O . HIS A 1 354 ? 4.675 -10.399 -3.868 1.00 97.00 354 HIS A O 1
ATOM 2794 N N . PHE A 1 355 ? 5.864 -8.751 -4.815 1.00 97.19 355 PHE A N 1
ATOM 2795 C CA . PHE A 1 355 ? 5.538 -9.165 -6.182 1.00 97.19 355 PHE A CA 1
ATOM 2796 C C . PHE A 1 355 ? 6.091 -10.552 -6.526 1.00 97.19 355 PHE A C 1
ATOM 2798 O O . PHE A 1 355 ? 5.435 -11.284 -7.261 1.00 97.19 355 PHE A O 1
ATOM 2805 N N . GLU A 1 356 ? 7.258 -10.941 -6.008 1.00 95.38 356 GLU A N 1
ATOM 2806 C CA . GLU A 1 356 ? 7.807 -12.294 -6.181 1.00 95.38 356 GLU A CA 1
ATOM 2807 C C . GLU A 1 356 ? 6.915 -13.357 -5.529 1.00 95.38 356 GLU A C 1
ATOM 2809 O O . GLU A 1 356 ? 6.587 -14.361 -6.163 1.00 95.38 356 GLU A O 1
ATOM 2814 N N . GLN A 1 357 ? 6.460 -13.105 -4.301 1.00 94.88 357 GLN A N 1
ATOM 2815 C CA . GLN A 1 357 ? 5.586 -14.005 -3.545 1.00 94.88 357 GLN A CA 1
ATOM 2816 C C . GLN A 1 357 ? 4.221 -14.233 -4.211 1.00 94.88 357 GLN A C 1
ATOM 2818 O O . GLN A 1 357 ? 3.658 -15.323 -4.121 1.00 94.88 357 GLN A O 1
ATOM 2823 N N . LEU A 1 358 ? 3.693 -13.232 -4.921 1.00 95.62 358 LEU A N 1
ATOM 2824 C CA . LEU A 1 358 ? 2.415 -13.345 -5.628 1.00 95.62 358 LEU A CA 1
ATOM 2825 C C . LEU A 1 358 ? 2.452 -14.263 -6.857 1.00 95.62 358 LEU A C 1
ATOM 2827 O O . LEU A 1 358 ? 1.407 -14.777 -7.252 1.00 95.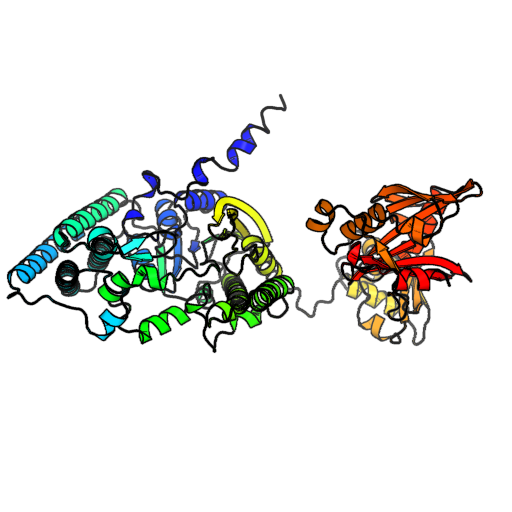62 358 LEU A O 1
ATOM 2831 N N . LYS A 1 359 ? 3.620 -14.507 -7.462 1.00 94.50 359 LYS A N 1
ATOM 2832 C CA . LYS A 1 359 ? 3.712 -15.198 -8.764 1.00 94.50 359 LYS A CA 1
ATOM 2833 C C . LYS A 1 359 ? 3.122 -16.608 -8.734 1.00 94.50 359 LYS A C 1
ATOM 2835 O O . LYS A 1 359 ? 2.416 -16.995 -9.660 1.00 94.50 359 LYS A O 1
ATOM 2840 N N . ARG A 1 360 ? 3.389 -17.360 -7.661 1.00 94.25 360 ARG A N 1
ATOM 2841 C CA . ARG A 1 360 ? 2.920 -18.743 -7.477 1.00 94.25 360 ARG A CA 1
ATOM 2842 C C . ARG A 1 360 ? 1.389 -18.849 -7.342 1.00 94.25 360 ARG A C 1
ATOM 2844 O O . ARG A 1 360 ? 0.797 -19.685 -8.028 1.00 94.25 360 ARG A O 1
ATOM 2851 N N . PRO A 1 361 ? 0.719 -18.091 -6.455 1.00 96.25 361 PRO A N 1
ATOM 2852 C CA . PRO A 1 361 ? -0.728 -18.217 -6.288 1.00 96.25 361 PRO A CA 1
ATOM 2853 C C . PRO A 1 361 ? -1.553 -17.540 -7.396 1.00 96.25 361 PRO A C 1
ATOM 2855 O O . PRO A 1 361 ? -2.730 -17.871 -7.542 1.00 96.25 361 PRO A O 1
ATOM 2858 N N . LEU A 1 362 ? -0.983 -16.633 -8.198 1.00 97.31 362 LEU A N 1
ATOM 2859 C CA . LEU A 1 362 ? -1.685 -15.990 -9.316 1.00 97.31 362 LEU A CA 1
ATOM 2860 C C . LEU A 1 362 ? -1.962 -16.951 -10.477 1.00 97.31 362 LEU A C 1
ATOM 2862 O O . LEU A 1 362 ? -1.061 -17.613 -10.985 1.00 97.31 362 LEU A O 1
ATOM 2866 N N . LYS A 1 363 ? -3.207 -16.962 -10.966 1.00 96.81 363 LYS A N 1
ATOM 2867 C CA . LYS A 1 363 ? -3.549 -17.616 -12.236 1.00 96.81 363 LYS A CA 1
ATOM 2868 C C . LYS A 1 363 ? -2.924 -16.862 -13.416 1.00 96.81 363 LYS A C 1
ATOM 2870 O O . LYS A 1 363 ? -2.895 -15.631 -13.394 1.00 96.81 363 LYS A O 1
ATOM 2875 N N . PRO A 1 364 ? -2.495 -17.552 -14.485 1.00 95.88 364 PRO A N 1
ATOM 2876 C CA . PRO A 1 364 ? -2.236 -16.894 -15.762 1.00 95.88 364 PRO A CA 1
ATOM 2877 C C . PRO A 1 364 ? -3.461 -16.086 -16.220 1.00 95.88 364 PRO A C 1
ATOM 2879 O O . PRO A 1 364 ? -4.587 -16.576 -16.149 1.00 95.88 364 PRO A O 1
ATOM 2882 N N . GLY A 1 365 ? -3.242 -14.848 -16.657 1.00 95.62 365 GLY A N 1
ATOM 2883 C CA . GLY A 1 365 ? -4.285 -13.875 -16.993 1.00 95.62 365 GLY A CA 1
ATOM 2884 C C . GLY A 1 365 ? -4.880 -13.132 -15.790 1.00 95.62 365 GLY A C 1
ATOM 2885 O O . GLY A 1 365 ? -5.764 -12.298 -15.978 1.00 95.62 365 GLY A O 1
ATOM 2886 N N . ALA A 1 366 ? -4.428 -13.402 -14.558 1.00 97.94 366 ALA A N 1
ATOM 2887 C CA . ALA A 1 366 ? -4.883 -12.653 -13.391 1.00 97.94 366 ALA A CA 1
ATOM 2888 C C . ALA A 1 366 ? -4.464 -11.185 -13.508 1.00 97.94 366 ALA A C 1
ATOM 2890 O O . ALA A 1 366 ? -3.304 -10.880 -13.797 1.00 97.94 366 ALA A O 1
ATOM 2891 N N . LYS A 1 367 ? -5.406 -10.276 -13.250 1.00 98.31 367 LYS A N 1
ATOM 2892 C CA . LYS A 1 367 ? -5.172 -8.831 -13.312 1.00 98.31 367 LYS A CA 1
ATOM 2893 C C . LYS A 1 367 ? -5.099 -8.232 -11.913 1.00 98.31 367 LYS A C 1
ATOM 2895 O O . LYS A 1 367 ? -5.821 -8.643 -11.006 1.00 98.31 367 LYS A O 1
ATOM 2900 N N . LEU A 1 368 ? -4.218 -7.259 -11.735 1.00 98.56 368 LEU A N 1
ATOM 2901 C CA . LEU A 1 368 ? -3.924 -6.652 -10.445 1.00 98.56 368 LEU A CA 1
ATOM 2902 C C . LEU A 1 368 ? -4.081 -5.136 -10.538 1.00 98.56 368 LEU A C 1
ATOM 2904 O O . LEU A 1 368 ? -3.662 -4.545 -11.525 1.00 98.56 368 LEU A O 1
ATOM 2908 N N . ALA A 1 369 ? -4.646 -4.514 -9.509 1.00 98.31 369 ALA A N 1
ATOM 2909 C CA . ALA A 1 369 ? -4.838 -3.075 -9.393 1.00 98.31 369 ALA A CA 1
ATOM 2910 C C . ALA A 1 369 ? -4.245 -2.574 -8.068 1.00 98.31 369 ALA A C 1
ATOM 2912 O O . ALA A 1 369 ? -4.758 -2.872 -6.986 1.00 98.31 369 ALA A O 1
ATOM 2913 N N . TYR A 1 370 ? -3.159 -1.806 -8.159 1.00 98.06 370 TYR A N 1
ATOM 2914 C CA . TYR A 1 370 ? -2.462 -1.214 -7.017 1.00 98.06 370 TYR A CA 1
ATOM 2915 C C . TYR A 1 370 ? -2.728 0.284 -6.962 1.00 98.06 370 TYR A C 1
ATOM 2917 O O . TYR A 1 370 ? -2.198 1.039 -7.774 1.00 98.06 370 TYR A O 1
ATOM 2925 N N . VAL A 1 371 ? -3.519 0.722 -5.986 1.00 95.81 371 VAL A N 1
ATOM 2926 C CA . VAL A 1 371 ? -3.729 2.146 -5.707 1.00 95.81 371 VAL A CA 1
ATOM 2927 C C . VAL A 1 371 ? -2.487 2.685 -5.008 1.00 95.81 371 VAL A C 1
ATOM 2929 O O . VAL A 1 371 ? -2.164 2.240 -3.903 1.00 95.81 371 VAL A O 1
ATOM 2932 N N . VAL A 1 372 ? -1.785 3.616 -5.655 1.00 93.81 372 VAL A N 1
ATOM 2933 C CA . VAL A 1 372 ? -0.514 4.173 -5.184 1.00 93.81 372 VAL A CA 1
ATOM 2934 C C . VAL A 1 372 ? -0.402 5.671 -5.426 1.00 93.81 372 VAL A C 1
ATOM 2936 O O . VAL A 1 372 ? -0.851 6.199 -6.436 1.00 93.81 372 VAL A O 1
ATOM 2939 N N . GLY A 1 373 ? 0.206 6.381 -4.476 1.00 90.31 373 GLY A N 1
ATOM 2940 C CA . GLY A 1 373 ? 0.415 7.826 -4.565 1.00 90.31 373 GLY A CA 1
ATOM 2941 C C . GLY A 1 373 ? 1.865 8.205 -4.824 1.00 90.31 373 GLY A C 1
ATOM 2942 O O . GLY A 1 373 ? 2.771 7.641 -4.204 1.00 90.31 373 GLY A O 1
ATOM 2943 N N . ASP A 1 374 ? 2.080 9.235 -5.636 1.00 90.44 374 ASP A N 1
ATOM 2944 C CA . ASP A 1 374 ? 3.352 9.947 -5.720 1.00 90.44 374 ASP A CA 1
ATOM 2945 C C . ASP A 1 374 ? 3.676 10.609 -4.372 1.00 90.44 374 ASP A C 1
ATOM 2947 O O . ASP A 1 374 ? 2.788 11.077 -3.635 1.00 90.44 374 ASP A O 1
ATOM 2951 N N . GLN A 1 375 ? 4.965 10.629 -4.032 1.00 88.31 375 GLN A N 1
ATOM 2952 C CA . GLN A 1 375 ? 5.459 11.159 -2.763 1.00 88.31 375 GLN A CA 1
ATOM 2953 C C . GLN A 1 375 ? 6.524 12.227 -2.980 1.00 88.31 375 GLN A C 1
ATOM 2955 O O . GLN A 1 375 ? 7.342 12.132 -3.882 1.00 88.31 375 GLN A O 1
ATOM 2960 N N . ALA A 1 376 ? 6.521 13.230 -2.106 1.00 86.69 376 ALA A N 1
ATOM 2961 C CA . ALA A 1 376 ? 7.581 14.234 -1.996 1.00 86.69 376 ALA A CA 1
ATOM 2962 C C . ALA A 1 376 ? 7.979 14.463 -0.523 1.00 86.69 376 ALA A C 1
ATOM 2964 O O . ALA A 1 376 ? 8.541 15.497 -0.164 1.00 86.69 376 ALA A O 1
ATOM 2965 N N . SER A 1 377 ? 7.644 13.508 0.358 1.00 83.81 377 SER A N 1
ATOM 2966 C CA . SER A 1 377 ? 7.831 13.626 1.812 1.00 83.81 377 SER A CA 1
ATOM 2967 C C . SER A 1 377 ? 9.305 13.654 2.229 1.00 83.81 377 SER A C 1
ATOM 2969 O O . SER A 1 377 ? 9.633 14.178 3.291 1.00 83.81 377 SER A O 1
ATOM 2971 N N . TYR A 1 378 ? 10.202 13.122 1.397 1.00 89.00 378 TYR A N 1
ATOM 2972 C CA . TYR A 1 378 ? 11.631 13.034 1.679 1.00 89.00 378 TYR A CA 1
ATOM 2973 C C . TYR A 1 378 ? 12.383 14.167 0.990 1.00 89.00 378 TYR A C 1
ATOM 2975 O O . TYR A 1 378 ? 12.820 14.045 -0.149 1.00 89.00 378 TYR A O 1
ATOM 2983 N N . LEU A 1 379 ? 12.503 15.299 1.693 1.00 88.19 379 LEU A N 1
ATOM 2984 C CA . LEU A 1 379 ? 13.263 16.481 1.251 1.00 88.19 379 LEU A CA 1
ATOM 2985 C C . LEU A 1 379 ? 12.857 16.992 -0.142 1.00 88.19 379 LEU A C 1
ATOM 2987 O O . LEU A 1 379 ? 13.694 17.449 -0.924 1.00 88.19 379 LEU A O 1
ATOM 2991 N N . GLN A 1 380 ? 11.555 16.909 -0.440 1.00 85.69 380 GLN A N 1
ATOM 2992 C CA . GLN A 1 380 ? 10.958 17.345 -1.705 1.00 85.69 380 GLN A CA 1
ATOM 2993 C C . GLN A 1 380 ? 11.538 16.634 -2.940 1.00 85.69 380 GLN A C 1
ATOM 2995 O O . GLN A 1 380 ? 11.456 17.155 -4.051 1.00 85.69 380 GLN A O 1
ATOM 3000 N N . VAL A 1 381 ? 12.158 15.464 -2.761 1.00 88.69 381 VAL A N 1
ATOM 3001 C CA . VAL A 1 381 ? 12.521 14.590 -3.877 1.00 88.69 381 VAL A CA 1
ATOM 3002 C C . VAL A 1 381 ? 11.264 13.849 -4.303 1.00 88.69 381 VAL A C 1
ATOM 3004 O O . VAL A 1 381 ? 10.603 13.214 -3.480 1.00 88.69 381 VAL A O 1
ATOM 3007 N N . LEU A 1 382 ? 10.918 13.972 -5.581 1.00 89.38 382 LEU A N 1
ATOM 3008 C CA . LEU A 1 382 ? 9.725 13.358 -6.137 1.00 89.38 382 LEU A CA 1
ATOM 3009 C C . LEU A 1 382 ? 9.947 11.860 -6.352 1.00 89.38 382 LEU A C 1
ATOM 3011 O O . LEU A 1 382 ? 10.886 11.445 -7.025 1.00 89.38 382 LEU A O 1
ATOM 3015 N N . ILE A 1 383 ? 9.044 11.059 -5.803 1.00 92.12 383 ILE A N 1
ATOM 3016 C CA . ILE A 1 383 ? 9.024 9.606 -5.923 1.00 92.12 383 ILE A CA 1
ATOM 3017 C C . ILE A 1 383 ? 7.763 9.236 -6.695 1.00 92.12 383 ILE A C 1
ATOM 3019 O O . ILE A 1 383 ? 6.651 9.330 -6.165 1.00 92.12 383 ILE A O 1
ATOM 3023 N N . ARG A 1 384 ? 7.952 8.827 -7.954 1.00 91.62 384 ARG A N 1
ATOM 3024 C CA . ARG A 1 384 ? 6.891 8.344 -8.844 1.00 91.62 384 ARG A CA 1
ATOM 3025 C C . ARG A 1 384 ? 6.548 6.894 -8.515 1.00 91.62 384 ARG A C 1
ATOM 3027 O O . ARG A 1 384 ? 7.014 5.966 -9.168 1.00 91.62 384 ARG A O 1
ATOM 3034 N N . THR A 1 385 ? 5.797 6.689 -7.434 1.00 94.12 385 THR A N 1
ATOM 3035 C CA . THR A 1 385 ? 5.593 5.354 -6.848 1.00 94.12 385 THR A CA 1
ATOM 3036 C C . THR A 1 385 ? 4.988 4.366 -7.847 1.00 94.12 385 THR A C 1
ATOM 3038 O O . THR A 1 385 ? 5.446 3.229 -7.907 1.00 94.12 385 THR A O 1
ATOM 3041 N N . GLY A 1 386 ? 3.990 4.787 -8.632 1.00 93.88 386 GLY A N 1
ATOM 3042 C CA . GLY A 1 386 ? 3.353 3.935 -9.643 1.00 93.88 386 GLY A CA 1
ATOM 3043 C C . GLY A 1 386 ? 4.325 3.471 -10.722 1.00 93.88 386 GLY A C 1
ATOM 3044 O O . GLY A 1 386 ? 4.414 2.276 -10.985 1.00 93.88 386 GLY A O 1
ATOM 3045 N N . GLU A 1 387 ? 5.110 4.395 -11.276 1.00 93.31 387 GLU A N 1
ATOM 3046 C CA . GLU A 1 387 ? 6.108 4.113 -12.317 1.00 93.31 387 GLU A CA 1
ATOM 3047 C C . GLU A 1 387 ? 7.216 3.178 -11.808 1.00 93.31 387 GLU A C 1
ATOM 3049 O O . GLU A 1 387 ? 7.533 2.182 -12.450 1.00 93.31 387 GLU A O 1
ATOM 3054 N N . LEU A 1 388 ? 7.746 3.431 -10.607 1.00 95.75 388 LEU A N 1
ATOM 3055 C CA . LEU A 1 388 ? 8.800 2.598 -10.017 1.00 95.75 388 LEU A CA 1
ATOM 3056 C C . LEU A 1 388 ? 8.311 1.178 -9.690 1.00 95.75 388 LEU A C 1
ATOM 3058 O O . LEU A 1 388 ? 9.053 0.212 -9.858 1.00 95.75 388 LEU A O 1
ATOM 3062 N N . LEU A 1 389 ? 7.062 1.027 -9.237 1.00 97.12 389 LEU A N 1
ATOM 3063 C CA . LEU A 1 389 ? 6.467 -0.297 -9.035 1.00 97.12 389 LEU A CA 1
ATOM 3064 C C . LEU A 1 389 ? 6.162 -1.000 -10.360 1.00 97.12 389 LEU A C 1
ATOM 3066 O O . LEU A 1 389 ? 6.298 -2.220 -10.424 1.00 97.12 389 LEU A O 1
ATOM 3070 N N . ALA A 1 390 ? 5.784 -0.258 -11.403 1.00 95.19 390 ALA A N 1
ATOM 3071 C CA . ALA A 1 390 ? 5.583 -0.802 -12.741 1.00 95.19 390 ALA A CA 1
ATOM 3072 C C . ALA A 1 390 ? 6.895 -1.363 -13.308 1.00 95.19 390 ALA A C 1
ATOM 3074 O O . ALA A 1 390 ? 6.906 -2.491 -13.795 1.00 95.19 390 ALA A O 1
ATOM 3075 N N . ASP A 1 391 ? 8.003 -0.629 -13.159 1.00 93.88 391 ASP A N 1
ATOM 3076 C CA . ASP A 1 391 ? 9.342 -1.085 -13.549 1.00 93.88 391 ASP A CA 1
ATOM 3077 C C . ASP A 1 391 ? 9.720 -2.392 -12.831 1.00 93.88 391 ASP A C 1
ATOM 3079 O O . ASP A 1 391 ? 10.087 -3.371 -13.480 1.00 93.88 391 ASP A O 1
ATOM 3083 N N . ILE A 1 392 ? 9.550 -2.449 -11.501 1.00 96.25 392 ILE A N 1
ATOM 3084 C CA . ILE A 1 392 ? 9.811 -3.662 -10.704 1.00 96.25 392 ILE A CA 1
ATOM 3085 C C . ILE A 1 392 ? 8.929 -4.831 -11.160 1.00 96.25 392 ILE A C 1
ATOM 3087 O O . ILE A 1 392 ? 9.407 -5.957 -11.303 1.00 96.25 392 ILE A O 1
ATOM 3091 N N . ALA A 1 393 ? 7.635 -4.595 -11.372 1.00 96.12 393 ALA A N 1
ATOM 3092 C CA . ALA A 1 393 ? 6.717 -5.635 -11.819 1.00 96.12 393 ALA A CA 1
ATOM 3093 C C . ALA A 1 393 ? 7.112 -6.155 -13.214 1.00 96.12 393 ALA A C 1
ATOM 3095 O O . ALA A 1 393 ? 7.149 -7.365 -13.442 1.00 96.12 393 ALA A O 1
ATOM 3096 N N . ASN A 1 394 ? 7.490 -5.266 -14.130 1.00 93.81 394 ASN A N 1
ATOM 3097 C CA . ASN A 1 394 ? 7.954 -5.635 -15.463 1.00 93.81 394 ASN A CA 1
ATOM 3098 C C . ASN A 1 394 ? 9.260 -6.450 -15.422 1.00 93.81 394 ASN A C 1
ATOM 3100 O O . ASN A 1 394 ? 9.348 -7.484 -16.085 1.00 93.81 394 ASN A O 1
ATOM 3104 N N . GLU A 1 395 ? 10.234 -6.071 -14.580 1.00 93.19 395 GLU A N 1
ATOM 3105 C CA . GLU A 1 395 ? 11.448 -6.872 -14.324 1.00 93.19 395 GLU A CA 1
ATOM 3106 C C . GLU A 1 395 ? 11.108 -8.308 -13.879 1.00 93.19 395 GLU A C 1
ATOM 3108 O O . GLU A 1 395 ? 11.783 -9.269 -14.256 1.00 93.19 395 GLU A O 1
ATOM 3113 N N . LEU A 1 396 ? 10.043 -8.470 -13.089 1.00 94.25 396 LEU A N 1
ATOM 3114 C CA . LEU A 1 396 ? 9.578 -9.763 -12.586 1.00 94.25 396 LEU A CA 1
ATOM 3115 C C . LEU A 1 396 ? 8.694 -10.539 -13.577 1.00 94.25 396 LEU A C 1
ATOM 3117 O O . LEU A 1 396 ? 8.336 -11.688 -13.287 1.00 94.25 396 LEU A O 1
ATOM 3121 N N . GLY A 1 397 ? 8.386 -9.966 -14.742 1.00 94.00 397 GLY A N 1
ATOM 3122 C CA . GLY A 1 397 ? 7.643 -10.609 -15.827 1.00 94.00 397 GLY A CA 1
ATOM 3123 C C . GLY A 1 397 ? 6.132 -10.367 -15.824 1.00 94.00 397 GLY A C 1
ATOM 3124 O O . GLY A 1 397 ? 5.418 -11.096 -16.512 1.00 94.00 397 GLY A O 1
ATOM 3125 N N . TYR A 1 398 ? 5.643 -9.384 -15.067 1.00 97.00 398 TYR A N 1
ATOM 3126 C CA . TYR A 1 398 ? 4.267 -8.901 -15.181 1.00 97.00 398 TYR A CA 1
ATOM 3127 C C . TYR A 1 398 ? 4.122 -7.995 -16.411 1.00 97.00 398 TYR A C 1
ATOM 3129 O O . TYR A 1 398 ? 5.041 -7.257 -16.757 1.00 97.00 398 TYR A O 1
ATOM 3137 N N . ASN A 1 399 ? 2.954 -8.013 -17.047 1.00 95.31 399 ASN A N 1
ATOM 3138 C CA . ASN A 1 399 ? 2.605 -7.056 -18.092 1.00 95.31 399 ASN A CA 1
ATOM 3139 C C . ASN A 1 399 ? 2.032 -5.791 -17.441 1.00 95.31 399 ASN A C 1
ATOM 3141 O O . ASN A 1 399 ? 1.141 -5.886 -16.595 1.00 95.31 399 ASN A O 1
ATOM 3145 N N . ILE A 1 400 ? 2.496 -4.613 -17.855 1.00 96.62 400 ILE A N 1
ATOM 3146 C CA . ILE A 1 400 ? 1.897 -3.336 -17.451 1.00 96.62 400 ILE A CA 1
ATOM 3147 C C . ILE A 1 400 ? 0.735 -3.045 -18.404 1.00 96.62 400 ILE A C 1
ATOM 3149 O O . ILE A 1 400 ? 0.949 -2.899 -19.605 1.00 96.62 400 ILE A O 1
ATOM 3153 N N . LEU A 1 401 ? -0.489 -2.974 -17.879 1.00 90.19 401 LEU A N 1
ATOM 3154 C CA . LEU A 1 401 ? -1.682 -2.680 -18.675 1.00 90.19 401 LEU A CA 1
ATOM 3155 C C . LEU A 1 401 ? -2.021 -1.188 -18.682 1.00 90.19 401 LEU A C 1
ATOM 3157 O O . LEU A 1 401 ? -2.400 -0.659 -19.724 1.00 90.19 401 LEU A O 1
ATOM 3161 N N . ALA A 1 402 ? -1.923 -0.519 -17.529 1.00 91.31 402 ALA A N 1
ATOM 3162 C CA . ALA A 1 402 ? -2.241 0.902 -17.398 1.00 91.31 402 ALA A CA 1
ATOM 3163 C C . ALA A 1 402 ? -1.651 1.524 -16.120 1.00 91.31 402 ALA A C 1
ATOM 3165 O O . ALA A 1 402 ? -1.377 0.833 -15.138 1.00 91.31 402 ALA A O 1
ATOM 3166 N N . LEU A 1 403 ? -1.533 2.851 -16.132 1.00 91.50 403 LEU A N 1
ATOM 3167 C CA . LEU A 1 403 ? -1.360 3.708 -14.958 1.00 91.50 403 LEU A CA 1
ATOM 3168 C C . LEU A 1 403 ? -2.525 4.706 -14.951 1.00 91.50 403 LEU A C 1
ATOM 3170 O O . LEU A 1 403 ? -2.463 5.759 -15.583 1.00 91.50 403 LEU A O 1
ATOM 3174 N N . ASP A 1 404 ? -3.629 4.341 -14.302 1.00 88.75 404 ASP A N 1
ATOM 3175 C CA . ASP A 1 404 ? -4.859 5.134 -14.333 1.00 88.75 404 ASP A CA 1
ATOM 3176 C C . ASP A 1 404 ? -4.813 6.252 -13.285 1.00 88.75 404 ASP A C 1
ATOM 3178 O O . ASP A 1 404 ? -4.742 5.980 -12.085 1.00 88.75 404 ASP A O 1
ATOM 3182 N N . LEU A 1 405 ? -4.924 7.518 -13.695 1.00 87.44 405 LEU A N 1
ATOM 3183 C CA . LEU A 1 405 ? -5.006 8.632 -12.747 1.00 87.44 405 LEU A CA 1
ATOM 3184 C C . LEU A 1 405 ? -6.321 8.580 -11.951 1.00 87.44 405 LEU A C 1
ATOM 3186 O O . LEU A 1 405 ? -7.399 8.854 -12.481 1.00 87.44 405 LEU A O 1
ATOM 3190 N N . PHE A 1 406 ? -6.226 8.295 -10.651 1.00 82.94 406 PHE A N 1
ATOM 3191 C CA . PHE A 1 406 ? -7.369 8.261 -9.741 1.00 82.94 406 PHE A CA 1
ATOM 3192 C C . PHE A 1 406 ? -7.713 9.662 -9.229 1.00 82.94 406 PHE A C 1
ATOM 3194 O O . PHE A 1 406 ? -8.838 10.129 -9.401 1.00 82.94 406 PHE A O 1
ATOM 3201 N N . ARG A 1 407 ? -6.753 10.370 -8.627 1.00 81.06 407 ARG A N 1
ATOM 3202 C CA . ARG A 1 407 ? -6.932 11.769 -8.204 1.00 81.06 407 ARG A CA 1
ATOM 3203 C C . ARG A 1 407 ? -5.603 12.494 -8.082 1.00 81.06 407 ARG A C 1
ATOM 3205 O O . ARG A 1 407 ? -4.539 11.888 -8.110 1.00 81.06 407 ARG A O 1
ATOM 3212 N N . THR A 1 408 ? -5.673 13.793 -7.836 1.00 82.12 408 THR A N 1
ATOM 3213 C CA . THR A 1 408 ? -4.537 14.572 -7.354 1.00 82.12 408 THR A CA 1
ATOM 3214 C C . THR A 1 408 ? -4.734 14.971 -5.895 1.00 82.12 408 THR A C 1
ATOM 3216 O O . THR A 1 408 ? -5.854 15.135 -5.403 1.00 82.12 408 THR A O 1
ATOM 3219 N N . ARG A 1 409 ? -3.627 15.093 -5.166 1.00 76.50 409 ARG A N 1
ATOM 3220 C CA . ARG A 1 409 ? -3.585 15.502 -3.762 1.00 76.50 409 ARG A CA 1
ATOM 3221 C C . ARG A 1 409 ? -2.604 16.657 -3.610 1.00 76.50 409 ARG A C 1
ATOM 3223 O O . ARG A 1 409 ? -1.480 16.580 -4.094 1.00 76.50 409 ARG A O 1
ATOM 3230 N N . LEU A 1 410 ? -3.010 17.713 -2.912 1.00 70.31 410 LEU A N 1
ATOM 3231 C CA . LEU A 1 410 ? -2.108 18.822 -2.623 1.00 70.31 410 LEU A CA 1
ATOM 3232 C C . LEU A 1 410 ? -1.047 18.370 -1.612 1.00 70.31 410 LEU A C 1
ATOM 3234 O O . LEU A 1 410 ? -1.368 17.902 -0.516 1.00 70.31 410 LEU A O 1
ATOM 3238 N N . SER A 1 411 ? 0.220 18.499 -1.984 1.00 66.75 411 SER A N 1
ATOM 3239 C CA . SER A 1 411 ? 1.345 18.355 -1.072 1.00 66.75 411 SER A CA 1
ATOM 3240 C C . SER A 1 411 ? 1.458 19.615 -0.226 1.00 66.75 411 SER A C 1
ATOM 3242 O O . SER A 1 411 ? 1.788 20.681 -0.733 1.00 66.75 411 SER A O 1
ATOM 3244 N N . THR A 1 412 ? 1.236 19.513 1.082 1.00 62.53 412 THR A N 1
ATOM 3245 C CA . THR A 1 412 ? 1.435 20.653 1.992 1.00 62.53 412 THR A CA 1
ATOM 3246 C C . THR A 1 412 ? 2.906 21.059 2.119 1.00 62.53 412 THR A C 1
ATOM 3248 O O . THR A 1 412 ? 3.185 22.159 2.576 1.00 62.53 412 THR A O 1
ATOM 3251 N N . ALA A 1 413 ? 3.842 20.181 1.738 1.00 60.31 413 ALA A N 1
ATOM 3252 C CA . ALA A 1 413 ? 5.282 20.429 1.826 1.00 60.31 413 ALA A CA 1
ATOM 3253 C C . ALA A 1 413 ? 5.864 21.129 0.587 1.00 60.31 413 ALA A C 1
ATOM 3255 O O . ALA A 1 413 ? 6.897 21.785 0.702 1.00 60.31 413 ALA A O 1
ATOM 3256 N N . THR A 1 414 ? 5.239 20.969 -0.584 1.00 59.81 414 THR A N 1
ATOM 3257 C CA . THR A 1 414 ? 5.716 21.555 -1.855 1.00 59.81 414 THR A CA 1
ATOM 3258 C C . THR A 1 414 ? 4.712 22.511 -2.497 1.00 59.81 414 THR A C 1
ATOM 3260 O O . THR A 1 414 ? 5.085 23.265 -3.382 1.00 59.81 414 THR A O 1
ATOM 3263 N N . GLY A 1 415 ? 3.441 22.494 -2.082 1.00 62.91 415 GLY A N 1
ATOM 3264 C CA . GLY A 1 415 ? 2.360 23.224 -2.755 1.00 62.91 415 GLY A CA 1
ATOM 3265 C C . GLY A 1 415 ? 1.927 22.601 -4.089 1.00 62.91 415 GLY A C 1
ATOM 3266 O O . GLY A 1 415 ? 1.004 23.100 -4.724 1.00 62.91 415 GLY A O 1
ATOM 3267 N N . GLU A 1 416 ? 2.552 21.500 -4.509 1.00 70.94 416 GLU A N 1
ATOM 3268 C CA . GLU A 1 416 ? 2.284 20.842 -5.789 1.00 70.94 416 GLU A CA 1
ATOM 3269 C C . GLU A 1 416 ? 1.161 19.807 -5.689 1.00 70.94 416 GLU A C 1
ATOM 3271 O O . GLU A 1 416 ? 0.889 19.231 -4.629 1.00 70.94 416 GLU A O 1
ATOM 3276 N N . GLN A 1 417 ? 0.527 19.525 -6.827 1.00 76.50 417 GLN A N 1
ATOM 3277 C CA . GLN A 1 417 ? -0.418 18.424 -6.950 1.00 76.50 417 GLN A CA 1
ATOM 3278 C C . GLN A 1 417 ? 0.325 17.110 -7.211 1.00 76.50 417 GLN A C 1
ATOM 3280 O O . GLN A 1 417 ? 0.857 16.883 -8.294 1.00 76.50 417 GLN A O 1
ATOM 3285 N N . LEU A 1 418 ? 0.335 16.227 -6.216 1.00 82.94 418 LEU A N 1
ATOM 3286 C CA . LEU A 1 418 ? 0.841 14.864 -6.350 1.00 82.94 418 LEU A CA 1
ATOM 3287 C C . LEU A 1 418 ? -0.254 13.965 -6.915 1.00 82.94 418 LEU A C 1
ATOM 3289 O O . LEU A 1 418 ? -1.419 14.088 -6.532 1.00 82.94 418 LEU A O 1
ATOM 3293 N N . ARG A 1 419 ? 0.113 13.044 -7.802 1.00 86.50 419 ARG A N 1
ATOM 3294 C CA . ARG A 1 419 ? -0.829 12.081 -8.375 1.00 86.50 419 ARG A CA 1
ATOM 3295 C C . ARG A 1 419 ? -1.071 10.935 -7.401 1.00 86.50 419 ARG A C 1
ATOM 3297 O O . ARG A 1 419 ? -0.182 10.527 -6.659 1.00 86.50 419 ARG A O 1
ATOM 3304 N N . GLU A 1 420 ? -2.289 10.429 -7.390 1.00 88.69 420 GLU A N 1
ATOM 3305 C CA . GLU A 1 420 ? -2.627 9.112 -6.874 1.00 88.69 420 GLU A CA 1
ATOM 3306 C C . GLU A 1 420 ? -3.241 8.346 -8.038 1.00 88.69 420 GLU A C 1
ATOM 3308 O O . GLU A 1 420 ? -4.190 8.817 -8.669 1.00 88.69 420 GLU A O 1
ATOM 3313 N N . GLU A 1 421 ? -2.633 7.218 -8.366 1.00 91.31 421 GLU A N 1
ATOM 3314 C CA . GLU A 1 421 ? -2.861 6.445 -9.578 1.00 91.31 421 GLU A CA 1
ATOM 3315 C C . GLU A 1 421 ? -3.183 4.999 -9.199 1.00 91.31 421 GLU A C 1
ATOM 3317 O O . GLU A 1 421 ? -2.946 4.561 -8.070 1.00 91.31 421 GLU A O 1
ATOM 3322 N N . VAL A 1 422 ? -3.734 4.251 -10.145 1.00 95.81 422 VAL A N 1
ATOM 3323 C CA . VAL A 1 422 ? -3.892 2.808 -10.029 1.00 95.81 422 VAL A CA 1
ATOM 3324 C C . VAL A 1 422 ? -3.007 2.148 -11.073 1.00 95.81 422 VAL A C 1
ATOM 3326 O O . VAL A 1 422 ? -3.245 2.272 -12.272 1.00 95.81 422 VAL A O 1
ATOM 3329 N N . LEU A 1 423 ? -1.971 1.453 -10.607 1.00 97.31 423 LEU A N 1
ATOM 3330 C CA . LEU A 1 423 ? -1.130 0.612 -11.447 1.00 97.31 423 LEU A CA 1
ATOM 3331 C C . LEU A 1 423 ? -1.885 -0.681 -11.752 1.00 97.31 423 LEU A C 1
ATOM 3333 O O . LEU A 1 423 ? -2.158 -1.471 -10.844 1.00 97.31 423 LEU A O 1
ATOM 3337 N N . VAL A 1 424 ? -2.212 -0.882 -13.027 1.00 97.69 424 VAL A N 1
ATOM 3338 C CA . VAL A 1 424 ? -2.894 -2.077 -13.519 1.00 97.69 424 VAL A CA 1
ATOM 3339 C C . VAL A 1 424 ? -1.885 -3.000 -14.181 1.00 97.69 424 VAL A C 1
ATOM 3341 O O . VAL A 1 424 ? -1.227 -2.630 -15.155 1.00 97.69 424 VAL A O 1
ATOM 3344 N N . LEU A 1 425 ? -1.787 -4.216 -13.657 1.00 98.12 425 LEU A N 1
ATOM 3345 C CA . LEU A 1 425 ? -0.880 -5.257 -14.124 1.00 98.12 425 LEU A CA 1
ATOM 3346 C C . LEU A 1 425 ? -1.665 -6.489 -14.573 1.00 98.12 425 LEU A C 1
ATOM 3348 O O . LEU A 1 425 ? -2.789 -6.725 -14.132 1.00 98.12 425 LEU A O 1
ATOM 3352 N N . GLU A 1 426 ? -1.030 -7.320 -15.384 1.00 97.69 426 GLU A N 1
ATOM 3353 C CA . GLU A 1 426 ? -1.470 -8.678 -15.677 1.00 97.69 426 GLU A CA 1
ATOM 3354 C C . GLU A 1 426 ? -0.321 -9.652 -15.436 1.00 97.69 426 GLU A C 1
ATOM 3356 O O . GLU A 1 426 ? 0.824 -9.407 -15.818 1.00 97.69 426 GLU A O 1
ATOM 3361 N N . TRP A 1 427 ? -0.631 -10.778 -14.805 1.00 97.25 427 TRP A N 1
ATOM 3362 C CA . TRP A 1 427 ? 0.282 -11.902 -14.714 1.00 97.25 427 TRP A CA 1
ATOM 3363 C C . TRP A 1 427 ? 0.067 -12.828 -15.914 1.00 97.25 427 TRP A C 1
ATOM 3365 O O . TRP A 1 427 ? -0.940 -13.534 -15.947 1.00 97.25 427 TRP A O 1
ATOM 3375 N N . PRO A 1 428 ? 0.991 -12.905 -16.889 1.00 93.44 428 PRO A N 1
ATOM 3376 C CA . PRO A 1 428 ? 0.830 -13.784 -18.053 1.00 93.44 428 PRO A CA 1
ATOM 3377 C C . PRO A 1 428 ? 0.962 -15.282 -17.713 1.00 93.44 428 PRO A C 1
ATOM 3379 O O . PRO A 1 428 ? 0.916 -16.126 -18.608 1.00 93.44 428 PRO A O 1
ATOM 3382 N N . GLY A 1 429 ? 1.133 -15.626 -16.433 1.00 89.44 429 GLY A N 1
ATOM 3383 C CA . GLY A 1 429 ? 1.562 -16.939 -15.979 1.00 89.44 429 GLY A CA 1
ATOM 3384 C C . GLY A 1 429 ? 3.078 -17.026 -15.913 1.00 89.44 429 GLY A C 1
ATOM 3385 O O . GLY A 1 429 ? 3.798 -16.197 -16.480 1.00 89.44 429 GLY A O 1
ATOM 3386 N N . GLU A 1 430 ? 3.583 -18.068 -15.252 1.00 77.31 430 GLU A N 1
ATOM 3387 C CA . GLU A 1 430 ? 4.974 -18.435 -15.463 1.00 77.31 430 GLU A CA 1
ATOM 3388 C C . GLU A 1 430 ? 5.109 -18.757 -16.946 1.00 77.31 430 GLU A C 1
ATOM 3390 O O . GLU A 1 430 ? 4.681 -19.812 -17.423 1.00 77.31 430 GLU A O 1
ATOM 3395 N N . LYS A 1 431 ? 5.729 -17.842 -17.702 1.00 55.12 431 LYS A N 1
ATOM 3396 C CA . LYS A 1 431 ? 6.421 -18.255 -18.912 1.00 55.12 431 LYS A CA 1
ATOM 3397 C C . LYS A 1 431 ? 7.250 -19.435 -18.438 1.00 55.12 431 LYS A C 1
ATOM 3399 O O . LYS A 1 431 ? 8.091 -19.246 -17.556 1.00 55.12 431 LYS A O 1
ATOM 3404 N N . ARG A 1 432 ? 7.011 -20.639 -18.981 1.00 38.00 432 ARG A N 1
ATOM 3405 C CA . ARG A 1 432 ? 8.063 -21.653 -18.992 1.00 38.00 432 ARG A CA 1
ATOM 3406 C C . ARG A 1 432 ? 9.256 -20.869 -19.483 1.00 38.00 432 ARG A C 1
ATOM 3408 O O . ARG A 1 432 ? 9.269 -20.475 -20.652 1.00 38.00 432 ARG A O 1
ATOM 3415 N N . MET A 1 433 ? 10.192 -20.554 -18.588 1.00 33.44 433 MET A N 1
ATOM 3416 C CA . MET A 1 433 ? 11.484 -20.126 -19.055 1.00 33.44 433 MET A CA 1
ATOM 3417 C C . MET A 1 433 ? 11.832 -21.238 -20.042 1.00 33.44 433 MET A C 1
ATOM 3419 O O . MET A 1 433 ? 11.778 -22.416 -19.655 1.00 33.44 433 MET A O 1
ATOM 3423 N N . PRO A 1 434 ? 12.116 -20.934 -21.322 1.00 32.66 434 PRO A N 1
ATOM 3424 C CA . PRO A 1 434 ? 13.006 -21.829 -22.031 1.00 32.66 434 PRO A CA 1
ATOM 3425 C C . PRO A 1 434 ? 14.123 -22.037 -21.020 1.00 32.66 434 PRO A C 1
ATOM 3427 O O . PRO A 1 434 ? 14.604 -21.035 -20.478 1.00 32.66 434 PRO A O 1
ATOM 3430 N N . GLN A 1 435 ? 14.376 -23.293 -20.626 1.00 30.55 435 GLN A N 1
ATOM 3431 C CA . GLN A 1 435 ? 15.434 -23.621 -19.674 1.00 30.55 435 GLN A CA 1
ATOM 3432 C C . GLN A 1 435 ? 16.566 -22.630 -19.893 1.00 30.55 435 GLN A C 1
ATOM 3434 O O . GLN A 1 435 ? 16.900 -22.362 -21.047 1.00 30.55 435 GLN A O 1
ATOM 3439 N N . LYS A 1 436 ? 17.174 -22.097 -18.839 1.00 33.50 436 LYS A N 1
ATOM 3440 C CA . LYS A 1 436 ? 18.328 -21.191 -18.948 1.00 33.50 436 LYS A CA 1
ATOM 3441 C C . LYS A 1 436 ? 19.554 -21.824 -19.666 1.00 33.50 436 LYS A C 1
ATOM 3443 O O . LYS A 1 436 ? 20.633 -21.259 -19.610 1.00 33.50 436 LYS A O 1
ATOM 3448 N N . ASN A 1 437 ? 19.354 -22.952 -20.366 1.00 35.41 437 ASN A N 1
ATOM 3449 C CA . ASN A 1 437 ? 20.222 -23.685 -21.284 1.00 35.41 437 ASN A CA 1
ATOM 3450 C C . ASN A 1 437 ? 19.641 -23.904 -22.708 1.00 35.41 437 ASN A C 1
ATOM 3452 O O . ASN A 1 437 ? 20.295 -24.534 -23.535 1.00 35.41 437 ASN A O 1
ATOM 3456 N N . ALA A 1 438 ? 18.450 -23.409 -23.053 1.00 39.22 438 ALA A N 1
ATOM 3457 C CA . ALA A 1 438 ? 17.965 -23.420 -24.430 1.00 39.22 438 ALA A CA 1
ATOM 3458 C C . ALA A 1 438 ? 18.513 -22.175 -25.139 1.00 39.22 438 ALA A C 1
ATOM 3460 O O . ALA A 1 438 ? 17.878 -21.121 -25.129 1.00 39.22 438 ALA A O 1
ATOM 3461 N N . ARG A 1 439 ? 19.723 -22.301 -25.709 1.00 53.22 439 ARG A N 1
ATOM 3462 C CA . ARG A 1 439 ? 20.356 -21.295 -26.584 1.00 53.22 439 ARG A CA 1
ATOM 3463 C C . ARG A 1 439 ? 19.300 -20.664 -27.507 1.00 53.22 439 ARG A C 1
ATOM 3465 O O . ARG A 1 439 ? 18.462 -21.394 -28.043 1.00 53.22 439 ARG A O 1
ATOM 3472 N N . ASN A 1 440 ? 19.311 -19.341 -27.692 1.00 70.06 440 ASN A N 1
ATOM 3473 C CA . ASN A 1 440 ? 18.389 -18.659 -28.608 1.00 70.06 440 ASN A CA 1
ATOM 3474 C C . ASN A 1 440 ? 18.411 -19.371 -29.975 1.00 70.06 440 ASN A C 1
ATOM 3476 O O . ASN A 1 440 ? 19.469 -19.788 -30.436 1.00 70.06 440 ASN A O 1
ATOM 3480 N N . ARG A 1 441 ? 17.259 -19.557 -30.629 1.00 74.88 441 ARG A N 1
ATOM 3481 C CA . ARG A 1 441 ? 17.198 -20.234 -31.939 1.00 74.88 441 ARG A CA 1
ATOM 3482 C C . ARG A 1 441 ? 18.067 -19.514 -32.970 1.00 74.88 441 ARG A C 1
ATOM 3484 O O . ARG A 1 441 ? 18.648 -20.172 -33.821 1.00 74.88 441 ARG A O 1
ATOM 3491 N N . TYR A 1 442 ? 18.170 -18.189 -32.868 1.00 81.12 442 TYR A N 1
ATOM 3492 C CA . TYR A 1 442 ? 19.035 -17.384 -33.729 1.00 81.12 442 TYR A CA 1
ATOM 3493 C C . TYR A 1 442 ? 20.510 -17.641 -33.403 1.00 81.12 442 TYR A C 1
ATOM 3495 O O . TYR A 1 442 ? 21.273 -17.895 -34.332 1.00 81.12 442 TYR A O 1
ATOM 3503 N N . ASP A 1 443 ? 20.870 -17.721 -32.112 1.00 82.25 443 ASP A N 1
ATOM 3504 C CA . ASP A 1 443 ? 22.231 -18.069 -31.673 1.00 82.25 443 ASP A CA 1
ATOM 3505 C C . ASP A 1 443 ? 22.620 -19.463 -32.181 1.00 82.25 443 ASP A C 1
ATOM 3507 O O . ASP A 1 443 ? 23.681 -19.629 -32.765 1.00 82.25 443 ASP A O 1
ATOM 3511 N N . GLN A 1 444 ? 21.739 -20.462 -32.037 1.00 82.81 444 GLN A N 1
ATOM 3512 C CA . GLN A 1 444 ? 22.002 -21.831 -32.497 1.00 82.81 444 GLN A CA 1
ATOM 3513 C C . GLN A 1 444 ? 22.242 -21.905 -34.008 1.00 82.81 444 GLN A C 1
ATOM 3515 O O . GLN A 1 444 ? 23.105 -22.656 -34.457 1.00 82.81 444 GLN A O 1
ATOM 3520 N N . LEU A 1 445 ? 21.466 -21.153 -34.791 1.00 85.94 445 LEU A N 1
ATOM 3521 C CA . LEU A 1 445 ? 21.556 -21.160 -36.247 1.00 85.94 445 LEU A CA 1
ATOM 3522 C C . LEU A 1 445 ? 22.795 -20.409 -36.747 1.00 85.94 445 LEU A C 1
ATOM 3524 O O . LEU A 1 445 ? 23.513 -20.943 -37.591 1.00 85.94 445 LEU A O 1
ATOM 3528 N N . ILE A 1 446 ? 23.067 -19.209 -36.220 1.00 87.56 446 ILE A N 1
ATOM 3529 C CA . ILE A 1 446 ? 24.222 -18.399 -36.632 1.00 87.56 446 ILE A CA 1
ATOM 3530 C C . ILE A 1 446 ? 25.542 -19.039 -36.179 1.00 87.56 446 ILE A C 1
ATOM 3532 O O . ILE A 1 446 ? 26.475 -19.118 -36.972 1.00 87.56 446 ILE A O 1
ATOM 3536 N N . GLU A 1 447 ? 25.592 -19.586 -34.957 1.00 88.88 447 GLU A N 1
ATOM 3537 C CA . GLU A 1 447 ? 26.743 -20.327 -34.424 1.00 88.88 447 GLU A CA 1
ATOM 3538 C C . GLU A 1 447 ? 27.027 -21.552 -35.291 1.00 88.88 447 GLU A C 1
ATOM 3540 O O . GLU A 1 447 ? 28.167 -21.794 -35.685 1.00 88.88 447 GLU A O 1
ATOM 3545 N N . LYS A 1 448 ? 25.986 -22.308 -35.663 1.00 89.31 448 LYS A N 1
ATOM 3546 C CA . LYS A 1 448 ? 26.175 -23.511 -36.471 1.00 89.31 448 LYS A CA 1
ATOM 3547 C C . LYS A 1 448 ? 26.628 -23.203 -37.896 1.00 89.31 448 LYS A C 1
ATOM 3549 O O . LYS A 1 448 ? 27.467 -23.939 -38.405 1.00 89.31 448 LYS A O 1
ATOM 3554 N N . ILE A 1 449 ? 26.098 -22.159 -38.534 1.00 90.69 449 ILE A N 1
ATOM 3555 C CA . ILE A 1 449 ? 26.567 -21.734 -39.862 1.00 90.69 449 ILE A CA 1
ATOM 3556 C C . ILE A 1 449 ? 28.019 -21.277 -39.795 1.00 90.69 449 ILE A C 1
ATOM 3558 O O . ILE A 1 449 ? 28.824 -21.735 -40.600 1.00 90.69 449 ILE A O 1
ATOM 3562 N N . PHE A 1 450 ? 28.365 -20.447 -38.809 1.00 91.56 450 PHE A N 1
ATOM 3563 C CA . PHE A 1 450 ? 29.735 -19.989 -38.621 1.00 91.56 450 PHE A CA 1
ATOM 3564 C C . PHE A 1 450 ? 30.695 -21.179 -38.504 1.00 91.56 450 PHE A C 1
ATOM 3566 O O . PHE A 1 450 ? 31.604 -21.313 -39.312 1.00 91.56 450 PHE A O 1
ATOM 3573 N N . PHE A 1 451 ? 30.446 -22.116 -37.584 1.00 91.00 451 PHE A N 1
ATOM 3574 C CA . PHE A 1 451 ? 31.342 -23.258 -37.366 1.00 91.00 451 PHE A CA 1
ATOM 3575 C C . PHE A 1 451 ? 31.301 -24.345 -38.444 1.00 91.00 451 PHE A C 1
ATOM 3577 O O . PHE A 1 451 ? 32.208 -25.169 -38.494 1.00 91.00 451 PHE A O 1
ATOM 3584 N N . ASN A 1 452 ? 30.271 -24.396 -39.293 1.00 90.19 452 ASN A N 1
ATOM 3585 C CA . ASN A 1 452 ? 30.292 -25.294 -40.451 1.00 90.19 452 ASN A CA 1
ATOM 3586 C C . ASN A 1 452 ? 31.278 -24.806 -41.525 1.00 90.19 452 ASN A C 1
ATOM 3588 O O . ASN A 1 452 ? 31.805 -25.634 -42.262 1.00 90.19 452 ASN A O 1
ATOM 3592 N N . ASN A 1 453 ? 31.497 -23.490 -41.598 1.00 87.50 453 ASN A N 1
ATOM 3593 C CA . ASN A 1 453 ? 32.297 -22.840 -42.634 1.00 87.50 453 ASN A CA 1
ATOM 3594 C C . ASN A 1 453 ? 33.626 -22.261 -42.097 1.00 87.50 453 ASN A C 1
ATOM 3596 O O . ASN A 1 453 ? 34.480 -21.867 -42.886 1.00 87.50 453 ASN A O 1
ATOM 3600 N N . TYR A 1 454 ? 33.818 -22.202 -40.774 1.00 90.50 454 TYR A N 1
ATOM 3601 C CA . TYR A 1 454 ? 35.025 -21.688 -40.119 1.00 90.50 454 TYR A CA 1
ATOM 3602 C C . TYR A 1 454 ? 36.154 -22.725 -40.090 1.00 90.50 454 TYR A C 1
ATOM 3604 O O . TYR A 1 454 ? 35.955 -23.883 -39.718 1.00 90.50 454 TYR A O 1
ATOM 3612 N N . THR A 1 455 ? 37.366 -22.270 -40.397 1.00 87.06 455 THR A N 1
ATOM 3613 C CA . THR A 1 455 ? 38.625 -22.996 -40.191 1.00 87.06 455 THR A CA 1
ATOM 3614 C C . THR A 1 455 ? 39.506 -22.216 -39.223 1.00 87.06 455 THR A C 1
ATOM 3616 O O . THR A 1 455 ? 39.467 -20.987 -39.219 1.00 87.06 455 THR A O 1
ATOM 3619 N N . ASP A 1 456 ? 40.314 -22.909 -38.421 1.00 81.81 456 ASP A N 1
ATOM 3620 C CA . ASP A 1 456 ? 41.160 -22.257 -37.417 1.00 81.81 456 ASP A CA 1
ATOM 3621 C C . ASP A 1 456 ? 42.089 -21.203 -38.049 1.00 81.81 456 ASP A C 1
ATOM 3623 O O . ASP A 1 456 ? 42.757 -21.470 -39.049 1.00 81.81 456 ASP A O 1
ATOM 3627 N N . GLY A 1 457 ? 42.076 -19.985 -37.503 1.00 77.88 457 GLY A N 1
ATOM 3628 C CA . GLY A 1 457 ? 42.821 -18.838 -38.034 1.00 77.88 457 GLY A CA 1
ATOM 3629 C C . GLY A 1 457 ? 42.184 -18.110 -39.227 1.00 77.88 457 GLY A C 1
ATOM 3630 O O . GLY A 1 457 ? 42.820 -17.213 -39.781 1.00 77.88 457 GLY A O 1
ATOM 3631 N N . ALA A 1 458 ? 40.955 -18.447 -39.637 1.00 84.25 458 ALA A N 1
ATOM 3632 C CA . ALA A 1 458 ? 40.267 -17.732 -40.713 1.00 84.25 458 ALA A CA 1
ATOM 3633 C C . ALA A 1 458 ? 40.045 -16.249 -40.362 1.00 84.25 458 ALA A C 1
ATOM 3635 O O . ALA A 1 458 ? 39.597 -15.917 -39.266 1.00 84.25 458 ALA A O 1
ATOM 3636 N N . THR A 1 459 ? 40.316 -15.355 -41.317 1.00 81.19 459 THR A N 1
ATOM 3637 C CA . THR A 1 459 ? 39.975 -13.922 -41.237 1.00 81.19 459 THR A CA 1
ATOM 3638 C C . THR A 1 459 ? 38.617 -13.614 -41.862 1.00 81.19 459 THR A C 1
ATOM 3640 O O . THR A 1 459 ? 38.029 -12.573 -41.579 1.00 81.19 459 THR A O 1
ATOM 3643 N N . GLU A 1 460 ? 38.104 -14.523 -42.694 1.00 87.69 460 GLU A N 1
ATOM 3644 C CA . GLU A 1 460 ? 36.805 -14.425 -43.352 1.00 87.69 460 GLU A CA 1
ATOM 3645 C C . GLU A 1 460 ? 36.094 -15.787 -43.371 1.00 87.69 460 GLU A C 1
ATOM 3647 O O . GLU A 1 460 ? 36.713 -16.810 -43.660 1.00 87.69 460 GLU A O 1
ATOM 3652 N N . VAL A 1 461 ? 34.787 -15.808 -43.091 1.00 91.38 461 VAL A N 1
ATOM 3653 C CA . VAL A 1 461 ? 33.941 -17.014 -43.133 1.00 91.38 461 VAL A CA 1
ATOM 3654 C C . VAL A 1 461 ? 32.725 -16.750 -44.008 1.00 91.38 461 VAL A C 1
ATOM 3656 O O . VAL A 1 461 ? 31.830 -15.996 -43.628 1.00 91.38 461 VAL A O 1
ATOM 3659 N N . SER A 1 462 ? 32.682 -17.358 -45.191 1.00 89.56 462 SER A N 1
ATOM 3660 C CA . SER A 1 462 ? 31.581 -17.169 -46.143 1.00 89.56 462 SER A CA 1
ATOM 3661 C C . SER A 1 462 ? 30.391 -18.081 -45.841 1.00 89.56 462 SER A C 1
ATOM 3663 O O . SER A 1 462 ? 30.573 -19.213 -45.397 1.00 89.56 462 SER A O 1
ATOM 3665 N N . PHE A 1 463 ? 29.176 -17.598 -46.104 1.00 92.50 463 PHE A N 1
ATOM 3666 C CA . PHE A 1 463 ? 27.946 -18.389 -46.050 1.00 92.50 463 PHE A CA 1
ATOM 3667 C C . PHE A 1 463 ? 26.850 -17.832 -46.975 1.00 92.50 463 PHE A C 1
ATOM 3669 O O . PHE A 1 463 ? 26.788 -16.634 -47.271 1.00 92.50 463 PHE A O 1
ATOM 3676 N N . GLU A 1 464 ? 25.943 -18.699 -47.412 1.00 88.81 464 GLU A N 1
ATOM 3677 C CA . GLU A 1 464 ? 24.744 -18.348 -48.171 1.00 88.81 464 GLU A CA 1
ATOM 3678 C C . GLU A 1 464 ? 23.502 -18.312 -47.265 1.00 88.81 464 GLU A C 1
ATOM 3680 O O . GLU A 1 464 ? 23.352 -19.093 -46.325 1.00 88.81 464 GLU A O 1
ATOM 3685 N N . ARG A 1 465 ? 22.550 -17.414 -47.552 1.00 82.50 465 ARG A N 1
ATOM 3686 C CA . ARG A 1 465 ? 21.323 -17.257 -46.743 1.00 82.50 465 ARG A CA 1
ATOM 3687 C C . ARG A 1 465 ? 20.509 -18.547 -46.638 1.00 82.50 465 ARG A C 1
ATOM 3689 O O . ARG A 1 465 ? 19.885 -18.807 -45.611 1.00 82.50 465 ARG A O 1
ATOM 3696 N N . ASP A 1 466 ? 20.487 -19.340 -47.699 1.00 84.88 466 ASP A N 1
ATOM 3697 C CA . ASP A 1 466 ? 19.661 -20.543 -47.762 1.00 84.88 466 ASP A CA 1
ATOM 3698 C C . ASP A 1 466 ? 20.230 -21.680 -46.887 1.00 84.88 466 ASP A C 1
ATOM 3700 O O . ASP A 1 466 ? 19.499 -22.604 -46.514 1.00 84.88 466 ASP A O 1
ATOM 3704 N N . GLU A 1 467 ? 21.484 -21.562 -46.424 1.00 87.56 467 GLU A N 1
ATOM 3705 C CA . GLU A 1 467 ? 22.068 -22.468 -45.429 1.00 87.56 467 GLU A CA 1
ATOM 3706 C C . GLU A 1 467 ? 21.292 -22.452 -44.104 1.00 87.56 467 GLU A C 1
ATOM 3708 O O . GLU A 1 467 ? 21.186 -23.491 -43.449 1.00 87.56 467 GLU A O 1
ATOM 3713 N N . PHE A 1 468 ? 20.650 -21.334 -43.732 1.00 85.56 468 PHE A N 1
ATOM 3714 C CA . PHE A 1 468 ? 19.788 -21.281 -42.544 1.00 85.56 468 PHE A CA 1
ATOM 3715 C C . PHE A 1 468 ? 18.628 -22.277 -42.628 1.00 85.56 468 PHE A C 1
ATOM 3717 O O . PHE A 1 468 ? 18.279 -22.895 -41.620 1.00 85.56 468 PHE A O 1
ATOM 3724 N N . ALA A 1 469 ? 18.057 -22.484 -43.819 1.00 83.81 469 ALA A N 1
ATOM 3725 C CA . ALA A 1 469 ? 16.989 -23.458 -44.027 1.00 83.81 469 ALA A CA 1
ATOM 3726 C C . ALA A 1 469 ? 17.491 -24.900 -43.891 1.00 83.81 469 ALA A C 1
ATOM 3728 O O . ALA A 1 469 ? 16.850 -25.723 -43.225 1.00 83.81 469 ALA A O 1
ATOM 3729 N N . ALA A 1 470 ? 18.661 -25.196 -44.460 1.00 83.56 470 ALA A N 1
ATOM 3730 C CA . ALA A 1 470 ? 19.287 -26.511 -44.361 1.00 83.56 470 ALA A CA 1
ATOM 3731 C C . ALA A 1 470 ? 19.681 -26.853 -42.912 1.00 83.56 470 ALA A C 1
ATOM 3733 O O . ALA A 1 470 ? 19.382 -27.948 -42.420 1.00 83.56 470 ALA A O 1
ATOM 3734 N N . VAL A 1 471 ? 20.291 -25.902 -42.199 1.00 85.75 471 VAL A N 1
ATOM 3735 C CA . VAL A 1 471 ? 20.727 -26.062 -40.805 1.00 85.75 471 VAL A CA 1
ATOM 3736 C C . VAL A 1 471 ? 19.532 -26.185 -39.860 1.00 85.75 471 VAL A C 1
ATOM 3738 O O . VAL A 1 471 ? 19.514 -27.096 -39.030 1.00 85.75 471 VAL A O 1
ATOM 3741 N N . ALA A 1 472 ? 18.488 -25.367 -40.023 1.00 84.00 472 ALA A N 1
ATOM 3742 C CA . ALA A 1 472 ? 17.274 -25.464 -39.212 1.00 84.00 472 ALA A CA 1
ATOM 3743 C C . ALA A 1 472 ? 16.584 -26.828 -39.363 1.00 84.00 472 ALA A C 1
ATOM 3745 O O . ALA A 1 472 ? 16.216 -27.448 -38.362 1.00 84.00 472 ALA A O 1
ATOM 3746 N N . LYS A 1 473 ? 16.487 -27.348 -40.598 1.00 84.50 473 LYS A N 1
ATOM 3747 C CA . LYS A 1 473 ? 15.938 -28.684 -40.873 1.00 84.50 473 LYS A CA 1
ATOM 3748 C C . LYS A 1 473 ? 16.765 -29.784 -40.203 1.00 84.50 473 LYS A C 1
ATOM 3750 O O . LYS A 1 473 ? 16.197 -30.682 -39.583 1.00 84.50 473 LYS A O 1
ATOM 3755 N N . LYS A 1 474 ? 18.098 -29.699 -40.281 1.00 82.62 474 LYS A N 1
ATOM 3756 C CA . LYS A 1 474 ? 19.021 -30.676 -39.678 1.00 82.62 474 LYS A CA 1
ATOM 3757 C C . LYS A 1 474 ? 18.983 -30.651 -38.145 1.00 82.62 474 LYS A C 1
ATOM 3759 O O . LYS A 1 474 ? 19.035 -31.706 -37.520 1.00 82.62 474 LYS A O 1
ATOM 3764 N N . MET A 1 475 ? 18.850 -29.470 -37.543 1.00 80.50 475 MET A N 1
ATOM 3765 C CA . MET A 1 475 ? 18.798 -29.278 -36.087 1.00 80.50 475 MET A CA 1
ATOM 3766 C C . MET A 1 475 ? 17.385 -29.410 -35.495 1.00 80.50 475 MET A C 1
ATOM 3768 O O . MET A 1 475 ? 17.220 -29.270 -34.286 1.00 80.50 475 MET A O 1
ATOM 3772 N N . LYS A 1 476 ? 16.364 -29.681 -36.325 1.00 78.44 476 LYS A N 1
ATOM 3773 C CA . LYS A 1 476 ? 14.941 -29.700 -35.933 1.00 78.44 476 LYS A CA 1
ATOM 3774 C C . LYS A 1 476 ? 14.487 -28.388 -35.266 1.00 78.44 476 LYS A C 1
ATOM 3776 O O . LYS A 1 476 ? 13.644 -28.393 -34.370 1.00 78.44 476 LYS A O 1
ATOM 3781 N N . ILE A 1 477 ? 15.041 -27.259 -35.709 1.00 79.38 477 ILE A N 1
ATOM 3782 C CA . ILE A 1 477 ? 14.661 -25.915 -35.263 1.00 79.38 477 ILE A CA 1
ATOM 3783 C C . ILE A 1 477 ? 13.566 -25.390 -36.197 1.00 79.38 477 ILE A C 1
ATOM 3785 O O . ILE A 1 477 ? 13.672 -25.500 -37.417 1.00 79.38 477 ILE A O 1
ATOM 3789 N N . VAL A 1 478 ? 12.507 -24.802 -35.634 1.00 75.31 478 VAL A N 1
ATOM 3790 C CA . VAL A 1 478 ? 11.453 -24.146 -36.425 1.00 75.31 478 VAL A CA 1
ATOM 3791 C C . VAL A 1 478 ? 12.050 -22.944 -37.161 1.00 75.31 478 VAL A C 1
ATOM 3793 O O . VAL A 1 478 ? 12.562 -22.027 -36.515 1.00 75.31 478 VAL A O 1
ATOM 3796 N N . LEU A 1 479 ? 11.972 -22.957 -38.495 1.00 70.44 479 LEU A N 1
ATOM 3797 C CA . LEU A 1 479 ? 12.527 -21.914 -39.355 1.00 70.44 479 LEU A CA 1
ATOM 3798 C C . LEU A 1 479 ? 11.841 -20.559 -39.092 1.00 70.44 479 LEU A C 1
ATOM 3800 O O . LEU A 1 479 ? 10.607 -20.508 -39.058 1.00 70.44 479 LEU A O 1
ATOM 3804 N N . PRO A 1 480 ? 12.592 -19.458 -38.925 1.00 68.56 480 PRO A N 1
ATOM 3805 C CA . PRO A 1 480 ? 12.003 -18.124 -38.843 1.00 68.56 480 PRO A CA 1
ATOM 3806 C C . PRO A 1 480 ? 11.275 -17.758 -40.141 1.00 68.56 480 PRO A C 1
ATOM 3808 O O . PRO A 1 480 ? 11.690 -18.166 -41.224 1.00 68.56 480 PRO A O 1
ATOM 3811 N N . LYS A 1 481 ? 10.196 -16.968 -40.040 1.00 66.12 481 LYS A N 1
ATOM 3812 C CA . LYS A 1 481 ? 9.373 -16.570 -41.200 1.00 66.12 481 LYS A CA 1
ATOM 3813 C C . LYS A 1 481 ? 10.160 -15.770 -42.247 1.00 66.12 481 LYS A C 1
ATOM 3815 O O . LYS A 1 481 ? 9.814 -15.825 -43.421 1.00 66.12 481 LYS A O 1
ATOM 3820 N N . ASN A 1 482 ? 11.209 -15.063 -41.828 1.00 71.69 482 ASN A N 1
ATOM 3821 C CA . ASN A 1 482 ? 12.127 -14.350 -42.705 1.00 71.69 482 ASN A CA 1
ATOM 3822 C C . ASN A 1 482 ? 13.577 -14.645 -42.295 1.00 71.69 482 ASN A C 1
ATOM 3824 O O . ASN A 1 482 ? 14.025 -14.256 -41.219 1.00 71.69 482 ASN A O 1
ATOM 3828 N N . LEU A 1 483 ? 14.322 -15.333 -43.162 1.00 70.31 483 LEU A N 1
ATOM 3829 C CA . LEU A 1 483 ? 15.732 -15.666 -42.926 1.00 70.31 483 LEU A CA 1
ATOM 3830 C C . LEU A 1 483 ? 16.635 -14.425 -42.865 1.00 70.31 483 LEU A C 1
ATOM 3832 O O . LEU A 1 483 ? 17.687 -14.463 -42.228 1.00 70.31 483 LEU A O 1
ATOM 3836 N N . GLY A 1 484 ? 16.217 -13.321 -43.495 1.00 63.94 484 GLY A N 1
ATOM 3837 C CA . GLY A 1 484 ? 16.941 -12.051 -43.447 1.00 63.94 484 GLY A CA 1
ATOM 3838 C C . GLY A 1 484 ? 17.008 -11.444 -42.044 1.00 63.94 484 GLY A C 1
ATOM 3839 O O . GLY A 1 484 ? 17.982 -10.762 -41.732 1.00 63.94 484 GLY A O 1
ATOM 3840 N N . ASP A 1 485 ? 16.038 -11.749 -41.176 1.00 67.31 485 ASP A N 1
ATOM 3841 C CA . ASP A 1 485 ? 15.959 -11.178 -39.828 1.00 67.31 485 ASP A CA 1
ATOM 3842 C C . ASP A 1 485 ? 17.126 -11.631 -38.941 1.00 67.31 485 ASP A C 1
ATOM 3844 O O . ASP A 1 485 ? 17.578 -10.865 -38.094 1.00 67.31 485 ASP A O 1
ATOM 3848 N N . ILE A 1 486 ? 17.646 -12.852 -39.141 1.00 77.00 486 ILE A N 1
ATOM 3849 C CA . ILE A 1 486 ? 18.802 -13.358 -38.381 1.00 77.00 486 ILE A CA 1
ATOM 3850 C C . ILE A 1 486 ? 20.036 -12.509 -38.705 1.00 77.00 486 ILE A C 1
ATOM 3852 O O . ILE A 1 486 ? 20.701 -11.999 -37.807 1.00 77.00 486 ILE A O 1
ATOM 3856 N N . ILE A 1 487 ? 20.313 -12.325 -39.998 1.00 75.12 487 ILE A N 1
ATOM 3857 C CA . ILE A 1 487 ? 21.469 -11.562 -40.480 1.00 75.12 487 ILE A CA 1
ATOM 3858 C C . ILE A 1 487 ? 21.350 -10.102 -40.042 1.00 75.12 487 ILE A C 1
ATOM 3860 O O . ILE A 1 487 ? 22.306 -9.530 -39.528 1.00 75.12 487 ILE A O 1
ATOM 3864 N N . TYR A 1 488 ? 20.163 -9.512 -40.192 1.00 63.12 488 TYR A N 1
ATOM 3865 C CA . TYR A 1 488 ? 19.895 -8.144 -39.765 1.00 63.12 488 TYR A CA 1
ATOM 3866 C C . TYR A 1 488 ? 20.088 -7.965 -38.250 1.00 63.12 488 TYR A C 1
ATOM 3868 O O . TYR A 1 488 ? 20.709 -6.997 -37.814 1.00 63.12 488 TYR A O 1
ATOM 3876 N N . SER A 1 489 ? 19.634 -8.928 -37.439 1.00 62.53 489 SER A N 1
ATOM 3877 C CA . SER A 1 489 ? 19.792 -8.883 -35.982 1.00 62.53 489 SER A CA 1
ATOM 3878 C C . SER A 1 489 ? 21.260 -8.825 -35.566 1.00 62.53 489 SER A C 1
ATOM 3880 O O . SER A 1 489 ? 21.613 -7.969 -34.765 1.00 62.53 489 SER A O 1
ATOM 3882 N N . TYR A 1 490 ? 22.128 -9.682 -36.112 1.00 72.25 490 TYR A N 1
ATOM 3883 C CA . TYR A 1 490 ? 23.548 -9.702 -35.723 1.00 72.25 490 TYR A CA 1
ATOM 3884 C C . TYR A 1 490 ? 24.411 -8.659 -36.432 1.00 72.25 490 TYR A C 1
ATOM 3886 O O . TYR A 1 490 ? 25.521 -8.394 -35.988 1.00 72.25 490 TYR A O 1
ATOM 3894 N N . ARG A 1 491 ? 23.914 -8.039 -37.506 1.00 64.38 491 ARG A N 1
ATOM 3895 C CA . ARG A 1 491 ? 24.578 -6.881 -38.116 1.00 64.38 491 ARG A CA 1
ATOM 3896 C C . ARG A 1 491 ? 24.393 -5.596 -37.323 1.00 64.38 491 ARG A C 1
ATOM 3898 O O . ARG A 1 491 ? 25.306 -4.785 -37.295 1.00 64.38 491 ARG A O 1
ATOM 3905 N N . TYR A 1 492 ? 23.210 -5.396 -36.739 1.00 48.34 492 TYR A N 1
ATOM 3906 C CA . TYR A 1 492 ? 22.813 -4.066 -36.258 1.00 48.34 492 TYR A CA 1
ATOM 3907 C C . TYR A 1 492 ? 22.258 -4.035 -34.830 1.00 48.34 492 TYR A C 1
ATOM 3909 O O . TYR A 1 492 ? 22.137 -2.960 -34.256 1.00 48.34 492 TYR A O 1
ATOM 3917 N N . ARG A 1 493 ? 21.862 -5.177 -34.248 1.00 50.06 493 ARG A N 1
ATOM 3918 C CA . ARG A 1 493 ? 21.025 -5.200 -33.031 1.00 50.06 493 ARG A CA 1
ATOM 3919 C C . ARG A 1 493 ? 21.533 -6.081 -31.898 1.00 50.06 493 ARG A C 1
ATOM 3921 O O . ARG A 1 493 ? 21.162 -5.868 -30.749 1.00 50.06 493 ARG A O 1
ATOM 3928 N N . SER A 1 494 ? 22.287 -7.128 -32.198 1.00 63.12 494 SER A N 1
ATOM 3929 C CA . SER A 1 494 ? 22.642 -8.183 -31.248 1.00 63.12 494 SER A CA 1
ATOM 3930 C C . SER A 1 494 ? 24.108 -8.553 -31.392 1.00 63.12 494 SER A C 1
ATOM 3932 O O . SER A 1 494 ? 24.607 -8.674 -32.506 1.00 63.12 494 SER A O 1
ATOM 3934 N N . LYS A 1 495 ? 24.786 -8.784 -30.264 1.00 75.81 495 LYS A N 1
ATOM 3935 C CA . LYS A 1 495 ? 26.149 -9.327 -30.268 1.00 75.81 495 LYS A CA 1
ATOM 3936 C C . LYS A 1 495 ? 26.132 -10.783 -30.731 1.00 75.81 495 LYS A C 1
ATOM 3938 O O . LYS A 1 495 ? 25.180 -11.509 -30.435 1.00 75.81 495 LYS A O 1
ATOM 3943 N N . LEU A 1 496 ? 27.181 -11.203 -31.436 1.00 82.00 496 LEU A N 1
ATOM 3944 C CA . LEU A 1 496 ? 27.349 -12.603 -31.824 1.00 82.00 496 LEU A CA 1
ATOM 3945 C C . LEU A 1 496 ? 27.475 -13.511 -30.581 1.00 82.00 496 LEU A C 1
ATOM 3947 O O . LEU A 1 496 ? 27.930 -13.054 -29.528 1.00 82.00 496 LEU A O 1
ATOM 3951 N N . PRO A 1 497 ? 27.061 -14.790 -30.675 1.00 85.06 497 PRO A N 1
ATOM 3952 C CA . PRO A 1 497 ? 27.196 -15.757 -29.587 1.00 85.06 497 PRO A CA 1
ATOM 3953 C C . PRO A 1 497 ? 28.631 -15.865 -29.058 1.00 85.06 497 PRO A C 1
ATOM 3955 O O . PRO A 1 497 ? 29.577 -15.850 -29.845 1.00 85.06 497 PRO A O 1
ATOM 3958 N N . LYS A 1 498 ? 28.783 -16.085 -27.741 1.00 79.88 498 LYS A N 1
ATOM 3959 C CA . LYS A 1 498 ? 30.100 -16.186 -27.078 1.00 79.88 498 LYS A CA 1
ATOM 3960 C C . LYS A 1 498 ? 31.057 -17.164 -27.758 1.00 79.88 498 LYS A C 1
ATOM 3962 O O . LYS A 1 498 ? 32.216 -16.842 -27.950 1.00 79.88 498 LYS A O 1
ATOM 3967 N N . ALA A 1 499 ? 30.548 -18.310 -28.212 1.00 83.06 499 ALA A N 1
ATOM 3968 C CA . ALA A 1 499 ? 31.357 -19.310 -28.903 1.00 83.06 499 ALA A CA 1
ATOM 3969 C C . ALA A 1 499 ? 32.075 -18.758 -30.152 1.00 83.06 499 ALA A C 1
ATOM 3971 O O . ALA A 1 499 ? 33.170 -19.208 -30.454 1.00 83.06 499 ALA A O 1
ATOM 3972 N N . ILE A 1 500 ? 31.482 -17.787 -30.858 1.00 87.25 500 ILE A N 1
ATOM 3973 C CA . ILE A 1 500 ? 32.104 -17.122 -32.013 1.00 87.25 500 ILE A CA 1
ATOM 3974 C C . ILE A 1 500 ? 33.047 -16.003 -31.554 1.00 87.25 500 ILE A C 1
ATOM 3976 O O . ILE A 1 500 ? 34.135 -15.851 -32.104 1.00 87.25 500 ILE A O 1
ATOM 3980 N N . THR A 1 501 ? 32.645 -15.207 -30.558 1.00 82.06 501 THR A N 1
ATOM 3981 C CA . THR A 1 501 ? 33.450 -14.066 -30.091 1.00 82.06 501 THR A CA 1
ATOM 3982 C C . THR A 1 501 ? 34.696 -14.486 -29.315 1.00 82.06 501 THR A C 1
ATOM 3984 O O . THR A 1 501 ? 35.683 -13.768 -29.351 1.00 82.06 501 THR A O 1
ATOM 3987 N N . ASP A 1 502 ? 34.689 -15.655 -28.666 1.00 82.81 502 ASP A N 1
ATOM 3988 C CA . ASP A 1 502 ? 35.844 -16.205 -27.937 1.00 82.81 502 ASP A CA 1
ATOM 3989 C C . ASP A 1 502 ? 37.003 -16.616 -28.879 1.00 82.81 502 ASP A C 1
ATOM 3991 O O . ASP A 1 502 ? 38.097 -16.926 -28.415 1.00 82.81 502 ASP A O 1
ATOM 3995 N N . LEU A 1 503 ? 36.783 -16.615 -30.204 1.00 83.19 503 LEU A N 1
ATOM 3996 C CA . LEU A 1 503 ? 37.809 -16.872 -31.229 1.00 83.19 503 LEU A CA 1
ATOM 3997 C C . LEU A 1 503 ? 38.649 -15.629 -31.578 1.00 83.19 503 LEU A C 1
ATOM 3999 O O . LEU A 1 503 ? 39.552 -15.713 -32.410 1.00 83.19 503 LEU A O 1
ATOM 4003 N N . LEU A 1 504 ? 38.318 -14.474 -31.001 1.00 80.38 504 LEU A N 1
ATOM 4004 C CA . LEU A 1 504 ? 38.916 -13.176 -31.309 1.00 80.38 504 LEU A CA 1
ATOM 4005 C C . LEU A 1 504 ? 39.865 -12.709 -30.203 1.00 80.38 504 LEU A C 1
ATOM 4007 O O . LEU A 1 504 ? 39.756 -13.126 -29.049 1.00 80.38 504 LEU A O 1
ATOM 4011 N N . ARG A 1 505 ? 40.789 -11.808 -30.554 1.00 75.62 505 ARG A N 1
ATOM 4012 C CA . ARG A 1 505 ? 41.567 -11.032 -29.573 1.00 75.62 505 ARG A CA 1
ATOM 4013 C C . ARG A 1 505 ? 40.700 -9.921 -28.964 1.00 75.62 505 ARG A C 1
ATOM 4015 O O . ARG A 1 505 ? 39.661 -9.578 -29.518 1.00 75.62 505 ARG A O 1
ATOM 4022 N N . GLU A 1 506 ? 41.119 -9.358 -27.825 1.00 60.81 506 GLU A N 1
ATOM 4023 C CA . GLU A 1 506 ? 40.360 -8.311 -27.107 1.00 60.81 506 GLU A CA 1
ATOM 4024 C C . GLU A 1 506 ? 40.072 -7.052 -27.954 1.00 60.81 506 GLU A C 1
ATOM 4026 O O . GLU A 1 506 ? 39.136 -6.315 -27.651 1.00 60.81 506 GLU A O 1
ATOM 4031 N N . ASP A 1 507 ? 40.841 -6.821 -29.019 1.00 66.94 507 ASP A N 1
ATOM 4032 C CA . ASP A 1 507 ? 40.766 -5.684 -29.939 1.00 66.94 507 ASP A CA 1
ATOM 4033 C C . ASP A 1 507 ? 40.128 -6.017 -31.302 1.00 66.94 507 ASP A C 1
ATOM 4035 O O . ASP A 1 507 ? 40.227 -5.223 -32.238 1.00 66.94 507 ASP A O 1
ATOM 4039 N N . GLU A 1 508 ? 39.458 -7.164 -31.439 1.00 75.69 508 GLU A N 1
ATOM 4040 C CA . GLU A 1 508 ? 38.852 -7.621 -32.695 1.00 75.69 508 GLU A CA 1
ATOM 4041 C C . GLU A 1 508 ? 37.351 -7.930 -32.538 1.00 75.69 508 GLU A C 1
ATOM 4043 O O . GLU A 1 508 ? 36.872 -8.333 -31.479 1.00 75.69 508 GLU A O 1
ATOM 4048 N N . GLU A 1 509 ? 36.590 -7.779 -33.623 1.00 80.69 509 GLU A N 1
ATOM 4049 C CA . GLU A 1 509 ? 35.194 -8.199 -33.746 1.00 80.69 509 GLU A CA 1
ATOM 4050 C C . GLU A 1 509 ? 34.920 -8.939 -35.063 1.00 80.69 509 GLU A C 1
ATOM 4052 O O . GLU A 1 509 ? 35.624 -8.793 -36.062 1.00 80.69 509 GLU A O 1
ATOM 4057 N N . TRP A 1 510 ? 33.859 -9.746 -35.074 1.00 83.50 510 TRP A N 1
ATOM 4058 C CA . TRP A 1 510 ? 33.332 -10.380 -36.281 1.00 83.50 510 TRP A CA 1
ATOM 4059 C C . TRP A 1 510 ? 32.169 -9.543 -36.817 1.00 83.50 510 TRP A C 1
ATOM 4061 O O . TRP A 1 510 ? 31.150 -9.401 -36.143 1.00 83.50 510 TRP A O 1
ATOM 4071 N N . VAL A 1 511 ? 32.281 -9.049 -38.052 1.00 79.50 511 VAL A N 1
ATOM 4072 C CA . VAL A 1 511 ? 31.235 -8.252 -38.716 1.00 79.50 511 VAL A CA 1
ATOM 4073 C C . VAL A 1 511 ? 30.669 -9.023 -39.904 1.00 79.50 511 VAL A C 1
ATOM 4075 O O . VAL A 1 511 ? 31.419 -9.591 -40.691 1.00 79.50 511 VAL A O 1
ATOM 4078 N N . ILE A 1 512 ? 29.345 -9.036 -40.086 1.00 79.44 512 ILE A N 1
ATOM 4079 C CA . ILE A 1 512 ? 28.725 -9.717 -41.235 1.00 79.44 512 ILE A CA 1
ATOM 4080 C C . ILE A 1 512 ? 28.598 -8.749 -42.419 1.00 79.44 512 ILE A C 1
ATOM 4082 O O . ILE A 1 512 ? 27.733 -7.875 -42.408 1.00 79.44 512 ILE A O 1
ATOM 4086 N N . ARG A 1 513 ? 29.362 -8.951 -43.496 1.00 75.62 513 ARG A N 1
ATOM 4087 C CA . ARG A 1 513 ? 29.315 -8.157 -44.741 1.00 75.62 513 ARG A CA 1
ATOM 4088 C C . ARG A 1 513 ? 28.555 -8.876 -45.856 1.00 75.62 513 ARG A C 1
ATOM 4090 O O . ARG A 1 513 ? 28.305 -10.076 -45.776 1.00 75.62 513 ARG A O 1
ATOM 4097 N N . SER A 1 514 ? 28.057 -8.119 -46.834 1.00 77.06 514 SER A N 1
ATOM 4098 C CA . SER A 1 514 ? 27.340 -8.652 -48.003 1.00 77.06 514 SER A CA 1
ATOM 4099 C C . SER A 1 514 ? 28.327 -8.744 -49.156 1.00 77.06 514 SER A C 1
ATOM 4101 O O . SER A 1 514 ? 28.976 -7.747 -49.448 1.00 77.06 514 SER A O 1
ATOM 4103 N N . VAL A 1 515 ? 28.441 -9.903 -49.803 1.00 77.62 515 VAL A N 1
ATOM 4104 C CA . VAL A 1 515 ? 29.393 -10.126 -50.915 1.00 77.62 515 VAL A CA 1
ATOM 4105 C C . VAL A 1 515 ? 28.702 -10.561 -52.211 1.00 77.62 515 VAL A C 1
ATOM 4107 O O . VAL A 1 515 ? 29.347 -10.912 -53.194 1.00 77.62 515 VAL A O 1
ATOM 4110 N N . GLY A 1 516 ? 27.368 -10.542 -52.233 1.00 72.31 516 GLY A N 1
ATOM 4111 C CA . GLY A 1 516 ? 26.562 -10.847 -53.410 1.00 72.31 516 GLY A CA 1
ATOM 4112 C C . GLY A 1 516 ? 25.103 -11.114 -53.052 1.00 72.31 516 GLY A C 1
ATOM 4113 O O . GLY A 1 516 ? 24.705 -11.059 -51.886 1.00 72.31 516 GLY A O 1
ATOM 4114 N N . ARG A 1 517 ? 24.278 -11.435 -54.055 1.00 69.06 517 ARG A N 1
ATOM 4115 C CA . ARG A 1 517 ? 22.859 -11.750 -53.835 1.00 69.06 517 ARG A CA 1
ATOM 4116 C C . ARG A 1 517 ? 22.735 -12.989 -52.940 1.00 69.06 517 ARG A C 1
ATOM 4118 O O . ARG A 1 517 ? 23.086 -14.083 -53.358 1.00 69.06 517 ARG A O 1
ATOM 4125 N N . ALA A 1 518 ? 22.221 -12.791 -51.723 1.00 75.12 518 ALA A N 1
ATOM 4126 C CA . ALA A 1 518 ? 22.077 -13.818 -50.684 1.00 75.12 518 ALA A CA 1
ATOM 4127 C C . ALA A 1 518 ? 23.396 -14.462 -50.195 1.00 75.12 518 ALA A C 1
ATOM 4129 O O . ALA A 1 518 ? 23.347 -15.519 -49.565 1.00 75.12 518 ALA A O 1
ATOM 4130 N N . ARG A 1 519 ? 24.547 -13.814 -50.430 1.00 82.94 519 ARG A N 1
ATOM 4131 C CA . ARG A 1 519 ? 25.873 -14.263 -49.979 1.00 82.94 519 ARG A CA 1
ATOM 4132 C C . ARG A 1 519 ? 26.477 -13.289 -48.981 1.00 82.94 519 ARG A C 1
ATOM 4134 O O . ARG A 1 519 ? 26.477 -12.076 -49.200 1.00 82.94 519 ARG A O 1
ATOM 4141 N N . TYR A 1 520 ? 27.015 -13.840 -47.906 1.00 86.94 520 TYR A N 1
ATOM 4142 C CA . TYR A 1 520 ? 27.467 -13.101 -46.742 1.00 86.94 520 TYR A CA 1
ATOM 4143 C C . TYR A 1 520 ? 28.819 -13.624 -46.276 1.00 86.94 520 TYR A C 1
ATOM 4145 O O . TYR A 1 520 ? 29.152 -14.785 -46.494 1.00 86.94 520 TYR A O 1
ATOM 4153 N N . VAL A 1 521 ? 29.590 -12.767 -45.619 1.00 87.69 521 VAL A N 1
ATOM 4154 C CA . VAL A 1 521 ? 30.871 -13.143 -45.022 1.00 87.69 521 VAL A CA 1
ATOM 4155 C C . VAL A 1 521 ? 30.945 -12.593 -43.606 1.00 87.69 521 VAL A C 1
ATOM 4157 O O . VAL A 1 521 ? 30.604 -11.432 -43.385 1.00 87.69 521 VAL A O 1
ATOM 4160 N N . PHE A 1 522 ? 31.352 -13.408 -42.637 1.00 88.44 522 PHE A N 1
ATOM 4161 C CA . PHE A 1 522 ? 31.877 -12.894 -41.376 1.00 88.44 522 PHE A CA 1
ATOM 4162 C C . PHE A 1 522 ? 33.301 -12.441 -41.653 1.00 88.44 522 PHE A C 1
ATOM 4164 O O . PHE A 1 522 ? 34.128 -13.271 -42.006 1.00 88.44 522 PHE A O 1
ATOM 4171 N N . ALA A 1 523 ? 33.579 -11.152 -41.535 1.00 81.88 523 ALA A N 1
ATOM 4172 C CA . ALA A 1 523 ? 34.910 -10.589 -41.688 1.00 81.88 523 ALA A CA 1
ATOM 4173 C C . ALA A 1 523 ? 35.439 -10.196 -40.312 1.00 81.88 523 ALA A C 1
ATOM 4175 O O . ALA A 1 523 ? 34.748 -9.506 -39.554 1.00 81.88 523 ALA A O 1
ATOM 4176 N N . ARG A 1 524 ? 36.652 -10.644 -39.990 1.00 84.12 524 ARG A N 1
ATOM 4177 C CA . ARG A 1 524 ? 37.363 -10.202 -38.798 1.00 84.12 524 ARG A CA 1
ATOM 4178 C C . ARG A 1 524 ? 37.776 -8.751 -39.008 1.00 84.12 524 ARG A C 1
ATOM 4180 O O . ARG A 1 524 ? 38.428 -8.427 -39.998 1.00 84.12 524 ARG A O 1
ATOM 4187 N N . SER A 1 525 ? 37.368 -7.886 -38.096 1.00 71.75 525 SER A N 1
ATOM 4188 C CA . SER A 1 525 ? 37.621 -6.450 -38.134 1.00 71.75 525 SER A CA 1
ATOM 4189 C C . SER A 1 525 ? 38.232 -6.021 -36.803 1.00 71.75 525 SER A C 1
ATOM 4191 O O . SER A 1 525 ? 37.890 -6.611 -35.780 1.00 71.75 525 SER A O 1
ATOM 4193 N N . PRO A 1 526 ? 39.108 -5.008 -36.762 1.00 64.19 526 PRO A N 1
ATOM 4194 C CA . PRO A 1 526 ? 39.458 -4.360 -35.504 1.00 64.19 526 PRO A CA 1
ATOM 4195 C C . PRO A 1 526 ? 38.190 -3.808 -34.834 1.00 64.19 526 PRO A C 1
ATOM 4197 O O . PRO A 1 526 ? 37.266 -3.373 -35.526 1.00 64.19 526 PRO A O 1
ATOM 4200 N N . LEU A 1 527 ? 38.134 -3.843 -33.504 1.00 61.53 527 LEU A N 1
ATOM 4201 C CA . LEU A 1 527 ? 37.033 -3.298 -32.716 1.00 61.53 527 LEU A CA 1
ATOM 4202 C C . LEU A 1 527 ? 37.008 -1.775 -32.899 1.00 61.53 527 LEU A C 1
ATOM 4204 O O . LEU A 1 527 ? 37.818 -1.054 -32.318 1.00 61.53 527 LEU A O 1
ATOM 4208 N N . HIS A 1 528 ? 36.081 -1.269 -33.707 1.00 57.69 528 HIS A N 1
ATOM 4209 C CA . HIS A 1 528 ? 36.008 0.157 -34.009 1.00 57.69 528 HIS A CA 1
ATOM 4210 C C . HIS A 1 528 ? 34.858 0.850 -33.262 1.00 57.69 528 HIS A C 1
ATOM 4212 O O . HIS A 1 528 ? 33.983 1.471 -33.866 1.00 57.69 528 HIS A O 1
ATOM 4218 N N . GLN A 1 529 ? 34.839 0.750 -31.931 1.00 60.38 529 GLN A N 1
ATOM 4219 C CA . GLN A 1 529 ? 34.000 1.635 -31.119 1.00 60.38 529 GLN A CA 1
ATOM 4220 C C . GLN A 1 529 ? 34.721 2.964 -30.914 1.00 60.38 529 GLN A C 1
ATOM 4222 O O . GLN A 1 529 ? 35.812 3.010 -30.350 1.00 60.38 529 GLN A O 1
ATOM 4227 N N . ILE A 1 530 ? 34.103 4.050 -31.373 1.00 66.94 530 ILE A N 1
ATOM 4228 C CA . ILE A 1 530 ? 34.623 5.398 -31.158 1.00 66.94 530 ILE A CA 1
ATOM 4229 C C . ILE A 1 530 ? 34.123 5.880 -29.798 1.00 66.94 530 ILE A C 1
ATOM 4231 O O . ILE A 1 530 ? 32.915 5.939 -29.552 1.00 66.94 530 ILE A O 1
ATOM 4235 N N . SER A 1 531 ? 35.066 6.199 -28.916 1.00 70.81 531 SER A N 1
ATOM 4236 C CA . SER A 1 531 ? 34.817 6.788 -27.602 1.00 70.81 531 SER A CA 1
ATOM 4237 C C . SER A 1 531 ? 35.560 8.120 -27.472 1.00 70.81 531 SER A C 1
ATOM 4239 O O . SER A 1 531 ? 36.681 8.210 -27.980 1.00 70.81 531 SER A O 1
ATOM 4241 N N . PRO A 1 532 ? 35.013 9.111 -26.747 1.00 81.31 532 PRO A N 1
ATOM 4242 C CA . PRO A 1 532 ? 35.668 10.401 -26.549 1.00 81.31 532 PRO A CA 1
ATOM 4243 C C . PRO A 1 532 ? 37.048 10.258 -25.903 1.00 81.31 532 PRO A C 1
ATOM 4245 O O . PRO A 1 532 ? 37.200 9.562 -24.896 1.00 81.31 532 PRO A O 1
ATOM 4248 N N . ASN A 1 533 ? 38.056 10.937 -26.450 1.00 79.44 533 ASN A N 1
ATOM 4249 C CA . ASN A 1 533 ? 39.408 10.941 -25.908 1.00 79.44 533 ASN A CA 1
ATOM 4250 C C . ASN A 1 533 ? 39.469 11.808 -24.636 1.00 79.44 533 ASN A C 1
ATOM 4252 O O . ASN A 1 533 ? 39.395 13.035 -24.724 1.00 79.44 533 ASN A O 1
ATOM 4256 N N . PRO A 1 534 ? 39.683 11.225 -23.440 1.00 77.31 534 PRO A N 1
ATOM 4257 C CA . PRO A 1 534 ? 39.613 11.968 -22.180 1.00 77.31 534 PRO A CA 1
ATOM 4258 C C . PRO A 1 534 ? 40.765 12.968 -21.985 1.00 77.31 534 PRO A C 1
ATOM 4260 O O . PRO A 1 534 ? 40.774 13.697 -20.995 1.00 77.31 534 PRO A O 1
ATOM 4263 N N . ARG A 1 535 ? 41.763 12.977 -22.880 1.00 75.44 535 ARG A N 1
ATOM 4264 C CA . ARG A 1 535 ? 42.959 13.829 -22.795 1.00 75.44 535 ARG A CA 1
ATOM 4265 C C . ARG A 1 535 ? 42.881 15.091 -23.657 1.00 75.44 535 ARG A C 1
ATOM 4267 O O . ARG A 1 535 ? 43.850 15.846 -23.673 1.00 75.44 535 ARG A O 1
ATOM 4274 N N . LEU A 1 536 ? 41.783 15.316 -24.379 1.00 81.94 536 LEU A N 1
ATOM 4275 C CA . LEU A 1 536 ? 41.587 16.551 -25.140 1.00 81.94 536 LEU A CA 1
ATOM 4276 C C . LEU A 1 536 ? 41.233 17.726 -24.222 1.00 81.94 536 LEU A C 1
ATOM 4278 O O . LEU A 1 536 ? 40.620 17.561 -23.164 1.00 81.94 536 LEU A O 1
ATOM 4282 N N . SER A 1 537 ? 41.631 18.929 -24.637 1.00 81.06 537 SER A N 1
ATOM 4283 C CA . SER A 1 537 ? 41.243 20.161 -23.957 1.00 81.06 537 SER A CA 1
ATOM 4284 C C . SER A 1 537 ? 39.735 20.394 -24.093 1.00 81.06 537 SER A C 1
ATOM 4286 O O . SER A 1 537 ? 39.126 20.120 -25.128 1.00 81.06 537 SER A O 1
ATOM 4288 N N . LYS A 1 538 ? 39.124 20.899 -23.018 1.00 89.88 538 LYS A N 1
ATOM 4289 C CA . LYS A 1 538 ? 37.691 21.207 -22.956 1.00 89.88 538 LYS A CA 1
ATOM 4290 C C . LYS A 1 538 ? 37.505 22.688 -23.261 1.00 89.88 538 LYS A C 1
ATOM 4292 O O . LYS A 1 538 ? 37.894 23.531 -22.458 1.00 89.88 538 LYS A O 1
ATOM 4297 N N . ILE A 1 539 ? 36.924 22.998 -24.412 1.00 91.56 539 ILE A N 1
ATOM 4298 C CA . ILE A 1 539 ? 36.675 24.372 -24.850 1.00 91.56 539 ILE A CA 1
ATOM 4299 C C . ILE A 1 539 ? 35.385 24.843 -24.184 1.00 91.56 539 ILE A C 1
ATOM 4301 O O . ILE A 1 539 ? 34.318 24.288 -24.448 1.00 91.56 539 ILE A O 1
ATOM 4305 N N . LYS A 1 540 ? 35.465 25.843 -23.307 1.00 92.50 540 LYS A N 1
ATOM 4306 C CA . LYS A 1 540 ? 34.273 26.427 -22.695 1.00 92.50 540 LYS A CA 1
ATOM 4307 C C . LYS A 1 540 ? 33.561 27.324 -23.700 1.00 92.50 540 LYS A C 1
ATOM 4309 O O . LYS A 1 540 ? 34.186 28.168 -24.338 1.00 92.50 540 LYS A O 1
ATOM 4314 N N . ILE A 1 541 ? 32.250 27.160 -23.812 1.00 91.88 541 ILE A N 1
ATOM 4315 C CA . ILE A 1 541 ? 31.379 28.063 -24.561 1.00 91.88 541 ILE A CA 1
ATOM 4316 C C . ILE A 1 541 ? 30.155 28.410 -23.717 1.00 91.88 541 ILE A C 1
ATOM 4318 O O . ILE A 1 541 ? 29.729 27.624 -22.868 1.00 91.88 541 ILE A O 1
ATOM 4322 N N . LEU A 1 542 ? 29.576 29.579 -23.972 1.00 90.75 542 LEU A N 1
ATOM 4323 C CA . LEU A 1 542 ? 28.382 30.025 -23.263 1.00 90.75 542 LEU A CA 1
ATOM 4324 C C . LEU A 1 542 ? 27.171 29.171 -23.635 1.00 90.75 542 LEU A C 1
ATOM 4326 O O . LEU A 1 542 ? 26.857 29.015 -24.818 1.00 90.75 542 LEU A O 1
ATOM 4330 N N . ASP A 1 543 ? 26.472 28.663 -22.622 1.00 91.62 543 ASP A N 1
ATOM 4331 C CA . ASP A 1 543 ? 25.248 27.898 -22.831 1.00 91.62 543 ASP A CA 1
ATOM 4332 C C . ASP A 1 543 ? 24.095 28.817 -23.253 1.00 91.62 543 ASP A C 1
ATOM 4334 O O . ASP A 1 543 ? 23.535 29.574 -22.462 1.00 91.62 543 ASP A O 1
ATOM 4338 N N . SER A 1 544 ? 23.732 28.730 -24.527 1.00 91.44 544 SER A N 1
ATOM 4339 C CA . SER A 1 544 ? 22.621 29.454 -25.146 1.00 91.44 544 SER A CA 1
ATOM 4340 C C . SER A 1 544 ? 21.311 28.657 -25.123 1.00 91.44 544 SER A C 1
ATOM 4342 O O . SER A 1 544 ? 20.304 29.095 -25.685 1.00 91.44 544 SER A O 1
ATOM 4344 N N . THR A 1 545 ? 21.289 27.475 -24.496 1.00 89.19 545 THR A N 1
ATOM 4345 C CA . THR A 1 545 ? 20.077 26.658 -24.372 1.00 89.19 545 THR A CA 1
ATOM 4346 C C . THR A 1 545 ? 19.083 27.340 -23.428 1.00 89.19 545 THR A C 1
ATOM 4348 O O . THR A 1 545 ? 19.423 27.572 -22.267 1.00 89.19 545 THR A O 1
ATOM 4351 N N . PRO A 1 546 ? 17.833 27.622 -23.848 1.00 89.38 546 PRO A N 1
ATOM 4352 C CA . PRO A 1 546 ? 16.852 28.236 -22.958 1.00 89.38 546 PRO A CA 1
ATOM 4353 C C . PRO A 1 546 ? 16.647 27.404 -21.685 1.00 89.38 546 PRO A C 1
ATOM 4355 O O . PRO A 1 546 ? 16.471 26.187 -21.767 1.00 89.38 546 PRO A O 1
ATOM 4358 N N . GLU A 1 547 ? 16.589 28.045 -20.512 1.00 82.31 547 GLU A N 1
ATOM 4359 C CA . GLU A 1 547 ? 16.443 27.343 -19.222 1.00 82.31 547 GLU A CA 1
ATOM 4360 C C . GLU A 1 547 ? 15.209 26.434 -19.174 1.00 82.31 547 GLU A C 1
ATOM 4362 O O . GLU A 1 547 ? 15.231 25.363 -18.572 1.00 82.31 547 GLU A O 1
ATOM 4367 N N . VAL A 1 548 ? 14.130 26.836 -19.855 1.00 80.69 548 VAL A N 1
ATOM 4368 C CA . VAL A 1 548 ? 12.922 26.017 -19.993 1.00 80.69 548 VAL A CA 1
ATOM 4369 C C . VAL A 1 548 ? 13.208 24.707 -20.728 1.00 80.69 548 VAL A C 1
ATOM 4371 O O . VAL A 1 548 ? 12.677 23.679 -20.334 1.00 80.69 548 VAL A O 1
ATOM 4374 N N . ILE A 1 549 ? 14.080 24.712 -21.737 1.00 80.00 549 ILE A N 1
ATOM 4375 C CA . ILE A 1 549 ? 14.502 23.498 -22.440 1.00 80.00 549 ILE A CA 1
ATOM 4376 C C . ILE A 1 549 ? 15.415 22.680 -21.524 1.00 80.00 549 ILE A C 1
ATOM 4378 O O . ILE A 1 549 ? 15.102 21.524 -21.252 1.00 80.00 549 ILE A O 1
ATOM 4382 N N . ARG A 1 550 ? 16.444 23.301 -20.925 1.00 77.94 550 ARG A N 1
ATOM 4383 C CA . ARG A 1 550 ? 17.353 22.649 -19.957 1.00 77.94 550 ARG A CA 1
ATOM 4384 C C . ARG A 1 550 ? 16.619 21.970 -18.794 1.00 77.94 550 ARG A C 1
ATOM 4386 O O . ARG A 1 550 ? 1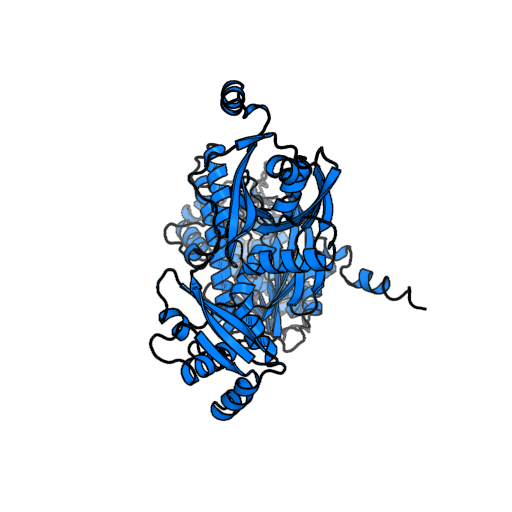7.044 20.911 -18.350 1.00 77.94 550 ARG A O 1
ATOM 4393 N N . ARG A 1 551 ? 15.511 22.546 -18.313 1.00 74.75 551 ARG A N 1
ATOM 4394 C CA . ARG A 1 551 ? 14.696 22.008 -17.209 1.00 74.75 551 ARG A CA 1
ATOM 4395 C C . ARG A 1 551 ? 14.005 20.682 -17.541 1.00 74.75 551 ARG A C 1
ATOM 4397 O O . ARG A 1 551 ? 13.738 19.907 -16.623 1.00 74.75 551 ARG A O 1
ATOM 4404 N N . TYR A 1 552 ? 13.672 20.451 -18.810 1.00 73.19 552 TYR A N 1
ATOM 4405 C CA . TYR A 1 552 ? 12.940 19.263 -19.267 1.00 73.19 552 TYR A CA 1
ATOM 4406 C C . TYR A 1 552 ? 13.786 18.327 -20.140 1.00 73.19 552 TYR A C 1
ATOM 4408 O O . TYR A 1 552 ? 13.344 17.217 -20.426 1.00 73.19 552 TYR A O 1
ATOM 4416 N N . SER A 1 553 ? 14.989 18.747 -20.538 1.00 64.12 553 SER A N 1
ATOM 4417 C CA . SER A 1 553 ? 15.977 17.905 -21.209 1.00 64.12 553 SER A CA 1
ATOM 4418 C C . SER A 1 553 ? 16.435 16.763 -20.297 1.00 64.12 553 SER A C 1
ATOM 4420 O O . SER A 1 553 ? 16.904 16.985 -19.181 1.00 64.12 553 SER A O 1
ATOM 4422 N N . LEU A 1 554 ? 16.297 15.531 -20.786 1.00 61.44 554 LEU A N 1
ATOM 4423 C CA . LEU A 1 554 ? 16.893 14.329 -20.200 1.00 61.44 554 LEU A CA 1
ATOM 4424 C C . LEU A 1 554 ? 18.368 14.217 -20.647 1.00 61.44 554 LEU A C 1
ATOM 4426 O O . LEU A 1 554 ? 18.880 15.069 -21.365 1.00 61.44 554 LEU A O 1
ATOM 4430 N N . THR A 1 555 ? 19.087 13.171 -20.236 1.00 61.62 555 THR A N 1
ATOM 4431 C CA . THR A 1 555 ? 20.449 12.872 -20.736 1.00 61.62 555 THR A CA 1
ATOM 4432 C C . THR A 1 555 ? 20.420 11.922 -21.939 1.00 61.62 555 THR A C 1
ATOM 4434 O O . THR A 1 555 ? 21.282 11.053 -22.073 1.00 61.62 555 THR A O 1
ATOM 4437 N N . ASP A 1 556 ? 19.371 12.010 -22.754 1.00 64.69 556 ASP A N 1
ATOM 4438 C CA . ASP A 1 556 ? 19.136 11.149 -23.910 1.00 64.69 556 ASP A CA 1
ATOM 4439 C C . ASP A 1 556 ? 19.542 11.829 -25.230 1.00 64.69 556 ASP A C 1
ATOM 4441 O O . ASP A 1 556 ? 19.849 13.023 -25.283 1.00 64.69 556 ASP A O 1
ATOM 4445 N N . GLU A 1 557 ? 19.558 11.054 -26.315 1.00 67.25 557 GLU A N 1
ATOM 4446 C CA . GLU A 1 557 ? 19.996 11.491 -27.650 1.00 67.25 557 GLU A CA 1
ATOM 4447 C C . GLU A 1 557 ? 19.203 12.707 -28.168 1.00 67.25 557 GLU A C 1
ATOM 4449 O O . GLU A 1 557 ? 19.754 13.593 -28.820 1.00 67.25 557 GLU A O 1
ATOM 4454 N N . GLN A 1 558 ? 17.913 12.806 -27.831 1.00 69.44 558 GLN A N 1
ATOM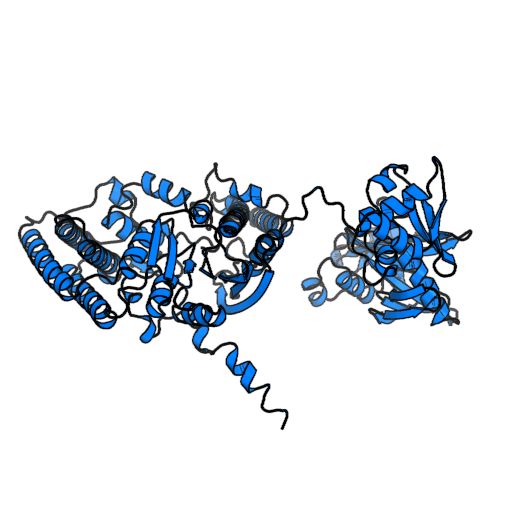 4455 C CA . GLN A 1 558 ? 17.058 13.919 -28.261 1.00 69.44 558 GLN A CA 1
ATOM 4456 C C . GLN A 1 558 ? 17.382 15.229 -27.551 1.00 69.44 558 GLN A C 1
ATOM 4458 O O . GLN A 1 558 ? 17.329 16.305 -28.154 1.00 69.44 558 GLN A O 1
ATOM 4463 N N . SER A 1 559 ? 17.765 15.141 -26.284 1.00 79.38 559 SER A N 1
ATOM 4464 C CA . SER A 1 559 ? 18.218 16.296 -25.522 1.00 79.38 559 SER A CA 1
ATOM 4465 C C . SER A 1 559 ? 19.581 16.792 -26.015 1.00 79.38 559 SER A C 1
ATOM 4467 O O . SER A 1 559 ? 19.806 18.002 -26.054 1.00 79.38 559 SER A O 1
ATOM 4469 N N . LEU A 1 560 ? 20.450 15.886 -26.484 1.00 86.81 560 LEU A N 1
ATOM 4470 C CA . LEU A 1 560 ? 21.732 16.248 -27.097 1.00 86.81 560 LEU A CA 1
ATOM 4471 C C . LEU A 1 560 ? 21.544 17.087 -28.363 1.00 86.81 560 LEU A C 1
ATOM 4473 O O . LEU A 1 560 ? 22.161 18.140 -28.499 1.00 86.81 560 LEU A O 1
ATOM 4477 N N . LEU A 1 561 ? 20.660 16.663 -29.267 1.00 89.69 561 LEU A N 1
ATOM 4478 C CA . LEU A 1 561 ? 20.392 17.389 -30.514 1.00 89.69 561 LEU A CA 1
ATOM 4479 C C . LEU A 1 561 ? 19.845 18.800 -30.262 1.00 89.69 561 LEU A C 1
ATOM 4481 O O . LEU A 1 561 ? 20.236 19.754 -30.937 1.00 89.69 561 LEU A O 1
ATOM 4485 N N . ALA A 1 562 ? 18.977 18.962 -29.258 1.00 88.19 562 ALA A N 1
ATOM 4486 C CA . ALA A 1 562 ? 18.485 20.280 -28.861 1.00 88.19 562 ALA A CA 1
ATOM 4487 C C . ALA A 1 562 ? 19.632 21.189 -28.390 1.00 88.19 562 ALA A C 1
ATOM 4489 O O . ALA A 1 562 ? 19.722 22.340 -28.818 1.00 88.19 562 ALA A O 1
ATOM 4490 N N . ILE A 1 563 ? 20.537 20.661 -27.565 1.00 89.88 563 ILE A N 1
ATOM 4491 C CA . ILE A 1 563 ? 21.724 21.382 -27.098 1.00 89.88 563 ILE A CA 1
ATOM 4492 C C . ILE A 1 563 ? 22.653 21.749 -28.263 1.00 89.88 563 ILE A C 1
ATOM 4494 O O . ILE A 1 563 ? 23.092 22.897 -28.352 1.00 89.88 563 ILE A O 1
ATOM 4498 N N . VAL A 1 564 ? 22.912 20.812 -29.181 1.00 92.44 564 VAL A N 1
ATOM 4499 C CA . VAL A 1 564 ? 23.722 21.038 -30.389 1.00 92.44 564 VAL A CA 1
ATOM 4500 C C . VAL A 1 564 ? 23.138 22.174 -31.236 1.00 92.44 564 VAL A C 1
ATOM 4502 O O . VAL A 1 564 ? 23.890 23.043 -31.683 1.00 92.44 564 VAL A O 1
ATOM 4505 N N . ARG A 1 565 ? 21.807 22.225 -31.399 1.00 92.12 565 ARG A N 1
ATOM 4506 C CA . ARG A 1 565 ? 21.107 23.304 -32.118 1.00 92.12 565 ARG A CA 1
ATOM 4507 C C . ARG A 1 565 ? 21.206 24.653 -31.422 1.00 92.12 565 ARG A C 1
ATOM 4509 O O . ARG A 1 565 ? 21.641 25.615 -32.049 1.00 92.12 565 ARG A O 1
ATOM 4516 N N . TYR A 1 566 ? 20.789 24.743 -30.158 1.00 92.56 566 TYR A N 1
ATOM 4517 C CA . TYR A 1 566 ? 20.709 26.033 -29.462 1.00 92.56 566 TYR A CA 1
ATOM 4518 C C . TYR A 1 566 ? 22.078 26.692 -29.282 1.00 92.56 566 TYR A C 1
ATOM 4520 O O . TYR A 1 566 ? 22.171 27.914 -29.334 1.00 92.56 566 TYR A O 1
ATOM 4528 N N . ASN A 1 567 ? 23.137 25.894 -29.144 1.00 93.44 567 ASN A N 1
ATOM 4529 C CA . ASN A 1 567 ? 24.505 26.391 -28.995 1.00 93.44 567 ASN A CA 1
ATOM 4530 C C . ASN A 1 567 ? 25.266 26.514 -30.320 1.00 93.44 567 ASN A C 1
ATOM 4532 O O . ASN A 1 567 ? 26.442 26.864 -30.306 1.00 93.44 567 ASN A O 1
ATOM 4536 N N . ARG A 1 568 ? 24.628 26.209 -31.463 1.00 95.19 568 ARG A N 1
ATOM 4537 C CA . ARG A 1 568 ? 25.262 26.206 -32.795 1.00 95.19 568 ARG A CA 1
ATOM 4538 C C . ARG A 1 568 ? 26.582 25.426 -32.822 1.00 95.19 568 ARG A C 1
ATOM 4540 O O . ARG A 1 568 ? 27.559 25.850 -33.439 1.00 95.19 568 ARG A O 1
ATOM 4547 N N . LEU A 1 569 ? 26.621 24.278 -32.140 1.00 95.94 569 LEU A N 1
ATOM 4548 C CA . LEU A 1 569 ? 27.859 23.511 -31.978 1.00 95.94 569 LEU A CA 1
ATOM 4549 C C . LEU A 1 569 ? 28.419 23.031 -33.320 1.00 95.94 569 LEU A C 1
ATOM 4551 O O . LEU A 1 569 ? 29.632 23.021 -33.495 1.00 95.94 569 LEU A O 1
ATOM 4555 N N . ILE A 1 570 ? 27.554 22.687 -34.281 1.00 96.38 570 ILE A N 1
ATOM 4556 C CA . ILE A 1 570 ? 27.984 22.292 -35.630 1.00 96.38 570 ILE A CA 1
ATOM 4557 C C . ILE A 1 570 ? 28.678 23.459 -36.338 1.00 96.38 570 ILE A C 1
ATOM 4559 O O . ILE A 1 570 ? 29.715 23.256 -36.964 1.00 96.38 570 ILE A O 1
ATOM 4563 N N . ASP A 1 571 ? 28.165 24.683 -36.214 1.00 96.44 571 ASP A N 1
ATOM 4564 C CA . ASP A 1 571 ? 28.790 25.871 -36.796 1.00 96.44 571 ASP A CA 1
ATOM 4565 C C . ASP A 1 571 ? 30.168 26.139 -36.186 1.00 96.44 571 ASP A C 1
ATOM 4567 O O . ASP A 1 571 ? 31.146 26.331 -36.910 1.00 96.44 571 ASP A O 1
ATOM 4571 N N . ILE A 1 572 ? 30.246 26.105 -34.852 1.00 95.00 572 ILE A N 1
ATOM 4572 C CA . ILE A 1 572 ? 31.480 26.341 -34.092 1.00 95.00 572 ILE A CA 1
ATOM 4573 C C . ILE A 1 572 ? 32.533 25.280 -34.430 1.00 95.00 572 ILE A C 1
ATOM 4575 O O . ILE A 1 572 ? 33.702 25.608 -34.622 1.00 95.00 572 ILE A O 1
ATOM 4579 N N . PHE A 1 573 ? 32.123 24.016 -34.516 1.00 96.50 573 PHE A N 1
ATOM 4580 C CA . PHE A 1 573 ? 33.009 22.892 -34.799 1.00 96.50 573 PHE A CA 1
ATOM 4581 C C . PHE A 1 573 ? 33.514 22.887 -36.240 1.00 96.50 573 PHE A C 1
ATOM 4583 O O . PHE A 1 573 ? 34.696 22.676 -36.486 1.00 96.50 573 PHE A O 1
ATOM 4590 N N . THR A 1 574 ? 32.633 23.150 -37.205 1.00 94.31 574 THR A N 1
ATOM 4591 C CA . THR A 1 574 ? 32.968 23.010 -38.629 1.00 94.31 574 THR A CA 1
ATOM 4592 C C . THR A 1 574 ? 33.528 24.280 -39.263 1.00 94.31 574 THR A C 1
ATOM 4594 O O . THR A 1 574 ? 34.110 24.191 -40.351 1.00 94.31 574 THR A O 1
ATOM 4597 N N . GLY A 1 575 ? 33.316 25.443 -38.633 1.00 93.31 575 GLY A N 1
ATOM 4598 C CA . GLY A 1 575 ? 33.612 26.765 -39.191 1.00 93.31 575 GLY A CA 1
ATOM 4599 C C . GLY A 1 575 ? 32.684 27.175 -40.343 1.00 93.31 575 GLY A C 1
ATOM 4600 O O . GLY A 1 575 ? 33.037 28.048 -41.138 1.00 93.31 575 GLY A O 1
ATOM 4601 N N . VAL A 1 576 ? 31.529 26.519 -40.480 1.00 95.62 576 VAL A N 1
ATOM 4602 C CA . VAL A 1 576 ? 30.557 26.715 -41.566 1.00 95.62 576 VAL A CA 1
ATOM 4603 C C . VAL A 1 576 ? 29.243 27.223 -40.977 1.00 95.62 576 VAL A C 1
ATOM 4605 O O . VAL A 1 576 ? 28.832 26.775 -39.914 1.00 95.62 576 VAL A O 1
ATOM 4608 N N . ALA A 1 577 ? 28.566 28.155 -41.652 1.00 95.19 577 ALA A N 1
ATOM 4609 C CA . ALA A 1 577 ? 27.237 28.582 -41.221 1.00 95.19 577 ALA A CA 1
ATOM 4610 C C . ALA A 1 577 ? 26.225 27.482 -41.564 1.00 95.19 577 ALA A C 1
ATOM 4612 O O . ALA A 1 577 ? 25.986 27.232 -42.746 1.00 95.19 577 ALA A O 1
ATOM 4613 N N . CYS A 1 578 ? 25.663 26.827 -40.548 1.00 96.38 578 CYS A N 1
ATOM 4614 C CA . CYS A 1 578 ? 24.854 25.618 -40.682 1.00 96.38 578 CYS A CA 1
ATOM 4615 C C . CYS A 1 578 ? 23.383 25.863 -40.323 1.00 96.38 578 CYS A C 1
ATOM 4617 O O . CYS A 1 578 ? 23.049 26.621 -39.413 1.00 96.38 578 CYS A O 1
ATOM 4619 N N . TYR A 1 579 ? 22.490 25.174 -41.031 1.00 94.31 579 TYR A N 1
ATOM 4620 C CA . TYR A 1 579 ? 21.042 25.255 -40.869 1.00 94.31 579 TYR A CA 1
ATOM 4621 C C . TYR A 1 579 ? 20.469 23.843 -40.772 1.00 94.31 579 TYR A C 1
ATOM 4623 O O . TYR A 1 579 ? 20.691 23.026 -41.666 1.00 94.31 579 TYR A O 1
ATOM 4631 N N . SER A 1 580 ? 19.740 23.553 -39.691 1.00 93.44 580 SER A N 1
ATOM 4632 C CA . SER A 1 580 ? 19.040 22.272 -39.536 1.00 93.44 580 SER A CA 1
ATOM 4633 C C . SER A 1 580 ? 17.957 22.159 -40.609 1.00 93.44 580 SER A C 1
ATOM 4635 O O . SER A 1 580 ? 17.113 23.048 -40.743 1.00 93.44 580 SER A O 1
ATOM 4637 N N . LEU A 1 581 ? 18.021 21.095 -41.405 1.00 90.69 581 LEU A N 1
ATOM 4638 C CA . LEU A 1 581 ? 17.087 20.827 -42.494 1.00 90.69 581 LEU A CA 1
ATOM 4639 C C . LEU A 1 581 ? 15.963 19.900 -42.032 1.00 90.69 581 LEU A C 1
ATOM 4641 O O . LEU A 1 581 ? 14.790 20.186 -42.262 1.00 90.69 581 LEU A O 1
ATOM 4645 N N . GLN A 1 582 ? 16.320 18.771 -41.417 1.00 85.81 582 GLN A N 1
ATOM 4646 C CA . GLN A 1 582 ? 15.365 17.737 -41.032 1.00 85.81 582 GLN A CA 1
ATOM 4647 C C . GLN A 1 582 ? 15.920 16.865 -39.900 1.00 85.81 582 GLN A C 1
ATOM 4649 O O . GLN A 1 582 ? 17.090 16.486 -39.928 1.00 85.81 582 GLN A O 1
ATOM 4654 N N . SER A 1 583 ? 15.062 16.509 -38.942 1.00 85.38 583 SER A N 1
ATOM 4655 C CA . SER A 1 583 ? 15.345 15.526 -37.891 1.00 85.38 583 SER A CA 1
ATOM 4656 C C . SER A 1 583 ? 14.664 14.183 -38.174 1.00 85.38 583 SER A C 1
ATOM 4658 O O . SER A 1 583 ? 13.633 14.135 -38.853 1.00 85.38 583 SER A O 1
ATOM 4660 N N . HIS A 1 584 ? 15.234 13.096 -37.643 1.00 81.75 584 HIS A N 1
ATOM 4661 C CA . HIS A 1 584 ? 14.732 11.717 -37.751 1.00 81.75 584 HIS A CA 1
ATOM 4662 C C . HIS A 1 584 ? 14.436 11.287 -39.188 1.00 81.75 584 HIS A C 1
ATOM 4664 O O . HIS A 1 584 ? 13.362 10.755 -39.499 1.00 81.75 584 HIS A O 1
ATOM 4670 N N . LEU A 1 585 ? 15.370 11.550 -40.104 1.00 81.75 585 LEU A N 1
ATOM 4671 C CA . LEU A 1 585 ? 15.174 11.191 -41.500 1.00 81.75 585 LEU A CA 1
ATOM 4672 C C . LEU A 1 585 ? 15.314 9.676 -41.665 1.00 81.75 585 LEU A C 1
ATOM 4674 O O . LEU A 1 585 ? 16.415 9.135 -41.660 1.00 81.75 585 LEU A O 1
ATOM 4678 N N . ARG A 1 586 ? 14.184 9.004 -41.898 1.00 80.25 586 ARG A N 1
ATOM 4679 C CA . ARG A 1 586 ? 14.140 7.606 -42.341 1.00 80.25 586 ARG A CA 1
ATOM 4680 C C . ARG A 1 586 ? 13.882 7.534 -43.833 1.00 80.25 586 ARG A C 1
ATOM 4682 O O . ARG A 1 586 ? 12.900 8.087 -44.325 1.00 80.25 586 ARG A O 1
ATOM 4689 N N . THR A 1 587 ? 14.736 6.833 -44.564 1.00 78.88 587 THR A N 1
ATOM 4690 C CA . THR A 1 587 ? 14.597 6.699 -46.018 1.00 78.88 587 THR A CA 1
ATOM 4691 C C . THR A 1 587 ? 15.238 5.417 -46.523 1.00 78.88 587 THR A C 1
ATOM 4693 O O . THR A 1 587 ? 15.955 4.743 -45.796 1.00 78.88 587 THR A O 1
ATOM 4696 N N . PHE A 1 588 ? 14.958 5.063 -47.771 1.00 73.19 588 PHE A N 1
ATOM 4697 C CA . PHE A 1 588 ? 15.569 3.919 -48.434 1.00 73.19 588 PHE A CA 1
ATOM 4698 C C . PHE A 1 588 ? 16.728 4.378 -49.328 1.00 73.19 588 PHE A C 1
ATOM 4700 O O . PHE A 1 588 ? 16.589 5.391 -50.015 1.00 73.19 588 PHE A O 1
ATOM 4707 N N . VAL A 1 589 ? 17.837 3.639 -49.317 1.00 76.38 589 VAL A N 1
ATOM 4708 C CA . VAL A 1 589 ? 18.983 3.810 -50.224 1.00 76.38 589 VAL A CA 1
ATOM 4709 C C . VAL A 1 589 ? 19.134 2.514 -51.026 1.00 76.38 589 VAL A C 1
ATOM 4711 O O . VAL A 1 589 ? 19.200 1.431 -50.432 1.00 76.38 589 VAL A O 1
ATOM 4714 N N . GLU A 1 590 ? 19.140 2.615 -52.363 1.00 50.53 590 GLU A N 1
ATOM 4715 C CA . GLU A 1 590 ? 19.439 1.483 -53.256 1.00 50.53 590 GLU A CA 1
ATOM 4716 C C . GLU A 1 590 ? 20.777 0.860 -52.818 1.00 50.53 590 GLU A C 1
ATOM 4718 O O . GLU A 1 590 ? 21.743 1.574 -52.585 1.00 50.53 590 GLU A O 1
ATOM 4723 N N . ASP A 1 591 ? 20.790 -0.457 -52.598 1.00 52.78 591 ASP A N 1
ATOM 4724 C CA . ASP A 1 591 ? 21.911 -1.279 -52.091 1.00 52.78 591 ASP A CA 1
ATOM 4725 C C . ASP A 1 591 ? 22.162 -1.343 -50.568 1.00 52.78 591 ASP A C 1
ATOM 4727 O O . ASP A 1 591 ? 22.781 -2.308 -50.112 1.00 52.78 591 ASP A O 1
ATOM 4731 N N . MET A 1 592 ? 21.624 -0.429 -49.748 1.00 61.94 592 MET A N 1
ATOM 4732 C CA . MET A 1 592 ? 21.785 -0.475 -48.274 1.00 61.94 592 MET A CA 1
ATOM 4733 C C . MET A 1 592 ? 20.489 -0.725 -47.492 1.00 61.94 592 MET A C 1
ATOM 4735 O O . MET A 1 592 ? 20.538 -1.185 -46.349 1.00 61.94 592 MET A O 1
ATOM 4739 N N . GLY A 1 593 ? 19.325 -0.490 -48.101 1.00 66.94 593 GLY A N 1
ATOM 4740 C CA . GLY A 1 593 ? 18.032 -0.667 -47.445 1.00 66.94 593 GLY A CA 1
ATOM 4741 C C . GLY A 1 593 ? 17.568 0.584 -46.698 1.00 66.94 593 GLY A C 1
ATOM 4742 O O . GLY A 1 593 ? 17.820 1.706 -47.132 1.00 66.94 593 GLY A O 1
ATOM 4743 N N . GLN A 1 594 ? 16.833 0.402 -45.597 1.00 73.75 594 GLN A N 1
ATOM 4744 C CA . GLN A 1 594 ? 16.337 1.518 -44.790 1.00 73.75 594 GLN A CA 1
ATOM 4745 C C . GLN A 1 594 ? 17.463 2.102 -43.924 1.00 73.75 594 GLN A C 1
ATOM 4747 O O . GLN A 1 594 ? 18.056 1.386 -43.120 1.00 73.75 594 GLN A O 1
ATOM 4752 N N . VAL A 1 595 ? 17.710 3.400 -44.079 1.00 77.69 595 VAL A N 1
ATOM 4753 C CA . VAL A 1 595 ? 18.689 4.201 -43.336 1.00 77.69 595 VAL A CA 1
ATOM 4754 C C . VAL A 1 595 ? 17.951 5.214 -42.462 1.00 77.69 595 VAL A C 1
ATOM 4756 O O . VAL A 1 595 ? 16.905 5.740 -42.860 1.00 77.69 595 VAL A O 1
ATOM 4759 N N . GLU A 1 596 ? 18.488 5.463 -41.270 1.00 81.88 596 GLU A N 1
ATOM 4760 C CA . GLU A 1 596 ? 17.986 6.436 -40.302 1.00 81.88 596 GLU A CA 1
ATOM 4761 C C . GLU A 1 596 ? 19.119 7.371 -39.871 1.00 81.88 596 GLU A C 1
ATOM 4763 O O . GLU A 1 596 ? 20.162 6.912 -39.407 1.00 81.88 596 GLU A O 1
ATOM 4768 N N . THR A 1 597 ? 18.885 8.673 -40.023 1.00 86.25 597 THR A N 1
ATOM 4769 C CA . THR A 1 597 ? 19.802 9.737 -39.600 1.00 86.25 597 THR A CA 1
ATOM 4770 C C . THR A 1 597 ? 19.095 10.633 -38.595 1.00 86.25 597 THR A C 1
ATOM 4772 O O . THR A 1 597 ? 17.975 11.091 -38.854 1.00 86.25 597 THR A O 1
ATOM 4775 N N . ASP A 1 598 ? 19.747 10.904 -37.465 1.00 90.38 598 ASP A N 1
ATOM 4776 C CA . ASP A 1 598 ? 19.134 11.648 -36.363 1.00 90.38 598 ASP A CA 1
ATOM 4777 C C . ASP A 1 598 ? 18.853 13.106 -36.747 1.00 90.38 598 ASP A C 1
ATOM 4779 O O . ASP A 1 598 ? 17.753 13.615 -36.510 1.00 90.38 598 ASP A O 1
ATOM 4783 N N . GLU A 1 599 ? 19.815 13.783 -37.382 1.00 92.56 599 GLU A N 1
ATOM 4784 C CA . GLU A 1 599 ? 19.633 15.148 -37.876 1.00 92.56 599 GLU A CA 1
ATOM 4785 C C . GLU A 1 599 ? 20.500 15.447 -39.108 1.00 92.56 599 GLU A C 1
ATOM 4787 O O . GLU A 1 599 ? 21.622 14.963 -39.227 1.00 92.56 599 GLU A O 1
ATOM 4792 N N . ILE A 1 600 ? 19.990 16.254 -40.041 1.00 94.50 600 ILE A N 1
ATOM 4793 C CA . ILE A 1 600 ? 20.735 16.718 -41.219 1.00 94.50 600 ILE A CA 1
ATOM 4794 C C . ILE A 1 600 ? 20.816 18.236 -41.206 1.00 94.50 600 ILE A C 1
ATOM 4796 O O . ILE A 1 600 ? 19.790 18.915 -41.122 1.00 94.50 600 ILE A O 1
ATOM 4800 N N . TYR A 1 601 ? 22.026 18.761 -41.382 1.00 96.50 601 TYR A N 1
ATOM 4801 C CA . TYR A 1 601 ? 22.275 20.183 -41.588 1.00 96.50 601 TYR A CA 1
ATOM 4802 C C . TYR A 1 601 ? 22.760 20.460 -43.008 1.00 96.50 601 TYR A C 1
ATOM 4804 O O . TYR A 1 601 ? 23.510 19.675 -43.590 1.00 96.50 601 TYR A O 1
ATOM 4812 N N . ILE A 1 602 ? 22.381 21.621 -43.535 1.00 96.94 602 ILE A N 1
ATOM 4813 C CA . ILE A 1 602 ? 22.969 22.214 -44.737 1.00 96.94 602 ILE A CA 1
ATOM 4814 C C . ILE A 1 602 ? 23.795 23.411 -44.301 1.00 96.94 602 ILE A C 1
ATOM 4816 O O . ILE A 1 602 ? 23.303 24.250 -43.548 1.00 96.94 602 ILE A O 1
ATOM 4820 N N . GLY A 1 603 ? 25.038 23.504 -44.760 1.00 95.56 603 GLY A N 1
ATOM 4821 C CA . GLY A 1 603 ? 25.892 24.639 -44.435 1.00 95.56 603 GLY A CA 1
ATOM 4822 C C . GLY A 1 603 ? 26.496 25.313 -45.649 1.00 95.56 603 GLY A C 1
ATOM 4823 O O . GLY A 1 603 ? 26.629 24.706 -46.708 1.00 95.56 603 GLY A O 1
ATOM 4824 N N . ILE A 1 604 ? 26.871 26.576 -45.481 1.00 95.62 604 ILE A N 1
ATOM 4825 C CA . ILE A 1 604 ? 27.550 27.378 -46.496 1.00 95.62 604 ILE A CA 1
ATOM 4826 C C . ILE A 1 604 ? 28.766 28.070 -45.882 1.00 95.62 604 ILE A C 1
ATOM 4828 O O . ILE A 1 604 ? 28.688 28.661 -44.801 1.00 95.62 604 ILE A O 1
ATOM 4832 N N . ASN A 1 605 ? 29.921 27.957 -46.538 1.00 94.38 605 ASN A N 1
ATOM 4833 C CA . ASN A 1 605 ? 31.129 28.655 -46.098 1.00 94.38 605 ASN A CA 1
ATOM 4834 C C . ASN A 1 605 ? 31.261 30.031 -46.773 1.00 94.38 605 ASN A C 1
ATOM 4836 O O . ASN A 1 605 ? 30.507 30.387 -47.678 1.00 94.38 605 ASN A O 1
ATOM 4840 N N . LYS A 1 606 ? 32.268 30.809 -46.361 1.00 92.62 606 LYS A N 1
ATOM 4841 C CA . LYS A 1 606 ? 32.541 32.154 -46.902 1.00 92.62 606 LYS A CA 1
ATOM 4842 C C . LYS A 1 606 ? 32.818 32.206 -48.414 1.00 92.62 606 LYS A C 1
ATOM 4844 O O . LYS A 1 606 ? 32.741 33.281 -48.994 1.00 92.62 606 LYS A O 1
ATOM 4849 N N . ASN A 1 607 ? 33.146 31.073 -49.038 1.00 93.00 607 ASN A N 1
ATOM 4850 C CA . ASN A 1 607 ? 33.406 30.965 -50.475 1.00 93.00 607 ASN A CA 1
ATOM 4851 C C . ASN A 1 607 ? 32.152 30.544 -51.266 1.00 93.00 607 ASN A C 1
ATOM 4853 O O . ASN A 1 607 ? 32.231 30.369 -52.478 1.00 93.00 607 ASN A O 1
ATOM 4857 N N . GLY A 1 608 ? 31.011 30.348 -50.595 1.00 89.00 608 GLY A N 1
ATOM 4858 C CA . GLY A 1 608 ? 29.775 29.867 -51.210 1.00 89.00 608 GLY A CA 1
ATOM 4859 C C . GLY A 1 608 ? 29.724 28.353 -51.445 1.00 89.00 608 GLY A C 1
ATOM 4860 O O . GLY A 1 608 ? 28.751 27.871 -52.020 1.00 89.00 608 GLY A O 1
ATOM 4861 N N . GLU A 1 609 ? 30.729 27.590 -50.997 1.00 94.69 609 GLU A N 1
ATOM 4862 C CA . GLU A 1 609 ? 30.696 26.123 -51.038 1.00 94.69 609 GLU A CA 1
ATOM 4863 C C . GLU A 1 609 ? 29.623 25.626 -50.067 1.00 94.69 609 GLU A C 1
ATOM 4865 O O . GLU A 1 609 ? 29.562 26.071 -48.914 1.00 94.69 609 GLU A O 1
ATOM 4870 N N . GLN A 1 610 ? 28.778 24.715 -50.547 1.00 96.25 610 GLN A N 1
ATOM 4871 C CA . GLN A 1 610 ? 27.682 24.153 -49.774 1.00 96.25 610 GLN A CA 1
ATOM 4872 C C . GLN A 1 610 ? 28.011 22.735 -49.303 1.00 96.25 610 GLN A C 1
ATOM 4874 O O . GLN A 1 610 ? 28.571 21.912 -50.032 1.00 96.25 610 GLN A O 1
ATOM 4879 N N . PHE A 1 611 ? 27.618 22.452 -48.070 1.00 96.88 611 PHE A N 1
ATOM 4880 C CA . PHE A 1 611 ? 27.917 21.223 -47.355 1.00 96.88 611 PHE A CA 1
ATOM 4881 C C . PHE A 1 611 ? 26.633 20.574 -46.861 1.00 96.88 611 PHE A C 1
ATOM 4883 O O . PHE A 1 611 ? 25.657 21.263 -46.557 1.00 96.88 611 PHE A O 1
ATOM 4890 N N . VAL A 1 612 ? 26.675 19.255 -46.716 1.00 96.88 612 VAL A N 1
ATOM 4891 C CA . VAL A 1 612 ? 25.683 18.495 -45.956 1.00 96.88 612 VAL A CA 1
ATOM 4892 C C . VAL A 1 612 ? 26.373 17.822 -44.774 1.00 96.88 612 VAL A C 1
ATOM 4894 O O . VAL A 1 612 ? 27.412 17.180 -44.940 1.00 96.88 612 VAL A O 1
ATOM 4897 N N . PHE A 1 613 ? 25.807 17.988 -43.582 1.00 97.00 613 PHE A N 1
ATOM 4898 C CA . PHE A 1 613 ? 26.304 17.390 -42.347 1.00 97.00 613 PHE A CA 1
ATOM 4899 C C . PHE A 1 613 ? 25.230 16.465 -41.776 1.00 97.00 613 PHE A C 1
ATOM 4901 O O . PHE A 1 613 ? 24.308 16.947 -41.107 1.00 97.00 613 PHE A O 1
ATOM 4908 N N . PRO A 1 614 ? 25.293 15.156 -42.060 1.00 95.38 614 PRO A N 1
ATOM 4909 C CA . PRO A 1 614 ? 24.521 14.196 -41.292 1.00 95.38 614 PRO A CA 1
ATOM 4910 C C . PRO A 1 614 ? 25.128 14.091 -39.888 1.00 95.38 614 PRO A C 1
ATOM 4912 O O . PRO A 1 614 ? 26.349 13.991 -39.738 1.00 95.38 614 PRO A O 1
ATOM 4915 N N . VAL A 1 615 ? 24.275 14.183 -38.870 1.00 94.69 615 VAL A N 1
ATOM 4916 C CA . VAL A 1 615 ? 24.648 14.170 -37.456 1.00 94.69 615 VAL A CA 1
ATOM 4917 C C . VAL A 1 615 ? 24.006 12.966 -36.781 1.00 94.69 615 VAL A C 1
ATOM 4919 O O . VAL A 1 615 ? 22.786 12.813 -36.823 1.00 94.69 615 VAL A O 1
ATOM 4922 N N . GLN A 1 616 ? 24.830 12.156 -36.119 1.00 92.81 616 GLN A N 1
ATOM 4923 C CA . GLN A 1 616 ? 24.403 11.071 -35.230 1.00 92.81 616 GLN A CA 1
ATOM 4924 C C . GLN A 1 616 ? 24.589 11.503 -33.777 1.00 92.81 616 GLN A C 1
ATOM 4926 O O . GLN A 1 616 ? 25.679 11.935 -33.404 1.00 92.81 616 GLN A O 1
ATOM 4931 N N . ALA A 1 617 ? 23.559 11.379 -32.946 1.00 90.19 617 ALA A N 1
ATOM 4932 C CA . ALA A 1 617 ? 23.611 11.715 -31.528 1.00 90.19 617 ALA A CA 1
ATOM 4933 C C . ALA A 1 617 ? 23.652 10.448 -30.668 1.00 90.19 617 ALA A C 1
ATOM 4935 O O . ALA A 1 617 ? 22.932 9.481 -30.920 1.00 90.19 617 ALA A O 1
ATOM 4936 N N . LYS A 1 618 ? 24.501 10.445 -29.637 1.00 88.06 618 LYS A N 1
ATOM 4937 C CA . LYS A 1 618 ? 24.657 9.325 -28.697 1.00 88.06 618 LYS A CA 1
ATOM 4938 C C . LYS A 1 618 ? 24.665 9.811 -27.249 1.00 88.06 618 LYS A C 1
ATOM 4940 O O . LYS A 1 618 ? 25.237 10.856 -26.926 1.00 88.06 618 LYS A O 1
ATOM 4945 N N . GLY A 1 619 ? 24.018 9.051 -26.366 1.00 81.06 619 GLY A N 1
ATOM 4946 C CA . GLY A 1 619 ? 24.052 9.300 -24.928 1.00 81.06 619 GLY A CA 1
ATOM 4947 C C . GLY A 1 619 ? 25.421 8.986 -24.313 1.00 81.06 619 GLY A C 1
ATOM 4948 O O . GLY A 1 619 ? 26.305 8.417 -24.952 1.00 81.06 619 GLY A O 1
ATOM 4949 N N . ALA A 1 620 ? 25.600 9.313 -23.031 1.00 73.75 620 ALA A N 1
ATOM 4950 C CA . ALA A 1 620 ? 26.894 9.161 -22.354 1.00 73.75 620 ALA A CA 1
ATOM 4951 C C . ALA A 1 620 ? 27.374 7.713 -22.165 1.00 73.75 620 ALA A C 1
ATOM 4953 O O . ALA A 1 620 ? 28.565 7.478 -21.979 1.00 73.75 620 ALA A O 1
ATOM 4954 N N . LYS A 1 621 ? 26.460 6.737 -22.212 1.00 66.06 621 LYS A N 1
ATOM 4955 C CA . LYS A 1 621 ? 26.777 5.304 -22.089 1.00 66.06 621 LYS A CA 1
ATOM 4956 C C . LYS A 1 621 ? 26.824 4.580 -23.445 1.00 66.06 621 LYS A C 1
ATOM 4958 O O . LYS A 1 621 ? 27.130 3.390 -23.468 1.00 66.06 621 LYS A O 1
ATOM 4963 N N . ASP A 1 622 ? 26.525 5.274 -24.544 1.00 70.69 622 ASP A N 1
ATOM 4964 C CA . ASP A 1 622 ? 26.430 4.688 -25.882 1.00 70.69 622 ASP A CA 1
ATOM 4965 C C . ASP A 1 622 ? 27.724 4.920 -26.672 1.00 70.69 622 ASP A C 1
ATOM 4967 O O . ASP A 1 622 ? 28.408 5.922 -26.489 1.00 70.69 622 ASP A O 1
ATOM 4971 N N . SER A 1 623 ? 28.080 3.994 -27.562 1.00 69.31 623 SER A N 1
ATOM 4972 C CA . SER A 1 623 ? 29.230 4.142 -28.466 1.00 69.31 623 SER A CA 1
ATOM 4973 C C . SER A 1 623 ? 28.767 4.570 -29.855 1.00 69.31 623 SER A C 1
ATOM 4975 O O . SER A 1 623 ? 27.779 4.028 -30.359 1.00 69.31 623 SER A O 1
ATOM 4977 N N . VAL A 1 624 ? 29.507 5.464 -30.512 1.00 74.38 624 VAL A N 1
ATOM 4978 C CA . VAL A 1 624 ? 29.253 5.813 -31.917 1.00 74.38 624 VAL A CA 1
ATOM 4979 C C . VAL A 1 624 ? 29.636 4.621 -32.801 1.00 74.38 624 VAL A C 1
ATOM 4981 O O . VAL A 1 624 ? 30.787 4.181 -32.796 1.00 74.38 624 VAL A O 1
ATOM 4984 N N . GLY A 1 625 ? 28.670 4.074 -33.542 1.00 73.69 625 GLY A N 1
ATOM 4985 C CA . GLY A 1 625 ? 28.899 2.952 -34.451 1.00 73.69 625 GLY A CA 1
ATOM 4986 C C . GLY A 1 625 ? 29.349 3.416 -35.837 1.00 73.69 625 GLY A C 1
ATOM 4987 O O . GLY A 1 625 ? 28.626 4.162 -36.494 1.00 73.69 625 GLY A O 1
ATOM 4988 N N . ILE A 1 626 ? 30.491 2.915 -36.326 1.00 73.94 626 ILE A N 1
ATOM 4989 C CA . ILE A 1 626 ? 31.027 3.242 -37.667 1.00 73.94 626 ILE A CA 1
ATOM 4990 C C . ILE A 1 626 ? 30.014 2.981 -38.785 1.00 73.94 626 ILE A C 1
ATOM 4992 O O . ILE A 1 626 ? 29.871 3.789 -39.698 1.00 73.94 626 ILE A O 1
ATOM 4996 N N . ILE A 1 627 ? 29.258 1.889 -38.677 1.00 75.00 627 ILE A N 1
ATOM 4997 C CA . ILE A 1 627 ? 28.273 1.486 -39.686 1.00 75.00 627 ILE A CA 1
ATOM 4998 C C . ILE A 1 627 ? 27.198 2.568 -39.897 1.00 75.00 627 ILE A C 1
ATOM 5000 O O . ILE A 1 627 ? 26.751 2.770 -41.022 1.00 75.00 627 ILE A O 1
ATOM 5004 N N . GLN A 1 628 ? 26.792 3.286 -38.844 1.00 78.88 628 GLN A N 1
ATOM 5005 C CA . GLN A 1 628 ? 25.785 4.351 -38.958 1.00 78.88 628 GLN A CA 1
ATOM 5006 C C . GLN A 1 628 ? 26.332 5.545 -39.747 1.00 78.88 628 GLN A C 1
ATOM 5008 O O . GLN A 1 628 ? 25.645 6.116 -40.587 1.00 78.88 628 GLN A O 1
ATOM 5013 N N . VAL A 1 629 ? 27.607 5.867 -39.538 1.00 84.44 629 VAL A N 1
ATOM 5014 C CA . VAL A 1 629 ? 28.286 6.954 -40.246 1.00 84.44 629 VAL A CA 1
ATOM 5015 C C . VAL A 1 629 ? 28.498 6.615 -41.729 1.00 84.44 629 VAL A C 1
ATOM 5017 O O . VAL A 1 629 ? 28.348 7.475 -42.596 1.00 84.44 629 VAL A O 1
ATOM 5020 N N . GLU A 1 630 ? 28.793 5.353 -42.051 1.00 82.62 630 GLU A N 1
ATOM 5021 C CA . GLU A 1 630 ? 28.865 4.882 -43.443 1.00 82.62 630 GLU A CA 1
ATOM 5022 C C . GLU A 1 630 ? 27.505 4.964 -44.153 1.00 82.62 630 GLU A C 1
ATOM 5024 O O . GLU A 1 630 ? 27.433 5.347 -45.323 1.00 82.62 630 GLU A O 1
ATOM 5029 N N . GLN A 1 631 ? 26.418 4.644 -43.445 1.00 82.50 631 GLN A N 1
ATOM 5030 C CA . GLN A 1 631 ? 25.059 4.776 -43.971 1.00 82.50 631 GLN A CA 1
ATOM 5031 C C . GLN A 1 631 ? 24.689 6.236 -44.244 1.00 82.50 631 GLN A C 1
ATOM 5033 O O . GLN A 1 631 ? 24.115 6.532 -45.292 1.00 82.50 631 GLN A O 1
ATOM 5038 N N . ASP A 1 632 ? 25.057 7.147 -43.346 1.00 88.69 632 ASP A N 1
ATOM 5039 C CA . ASP A 1 632 ? 24.857 8.585 -43.523 1.00 88.69 632 ASP A CA 1
ATOM 5040 C C . ASP A 1 632 ? 25.606 9.130 -44.744 1.00 88.69 632 ASP A C 1
ATOM 5042 O O . ASP A 1 632 ? 25.052 9.907 -45.524 1.00 88.69 632 ASP A O 1
ATOM 5046 N N . LEU A 1 633 ? 26.845 8.679 -44.965 1.00 87.88 633 LEU A N 1
ATOM 5047 C CA . LEU A 1 633 ? 27.618 9.024 -46.159 1.00 87.88 633 LEU A CA 1
ATOM 5048 C C . LEU A 1 633 ? 26.913 8.568 -47.444 1.00 87.88 633 LEU A C 1
ATOM 5050 O O . LEU A 1 633 ? 26.780 9.354 -48.385 1.00 87.88 633 LEU A O 1
ATOM 5054 N N . ALA A 1 634 ? 26.432 7.324 -47.483 1.00 84.25 634 ALA A N 1
ATOM 5055 C CA . ALA A 1 634 ? 25.719 6.785 -48.640 1.00 84.25 634 ALA A CA 1
ATOM 5056 C C . ALA A 1 634 ? 24.381 7.502 -48.884 1.00 84.25 634 ALA A C 1
ATOM 5058 O O . ALA A 1 634 ? 24.040 7.843 -50.021 1.00 84.25 634 ALA A O 1
ATOM 5059 N N . LEU A 1 635 ? 23.642 7.792 -47.811 1.00 86.94 635 LEU A N 1
ATOM 5060 C CA . LEU A 1 635 ? 22.415 8.573 -47.856 1.00 86.94 635 LEU A CA 1
ATOM 5061 C C . LEU A 1 635 ? 22.657 9.960 -48.459 1.00 86.94 635 LEU A C 1
ATOM 5063 O O . LEU A 1 635 ? 21.933 10.382 -49.366 1.00 86.94 635 LEU A O 1
ATOM 5067 N N . CYS A 1 636 ? 23.666 10.672 -47.960 1.00 89.50 636 CYS A N 1
ATOM 5068 C CA . CYS A 1 636 ? 23.988 12.010 -48.431 1.00 89.50 636 CYS A CA 1
ATOM 5069 C C . CYS A 1 636 ? 24.477 12.006 -49.881 1.00 89.50 636 CYS A C 1
ATOM 5071 O O . CYS A 1 636 ? 24.075 12.884 -50.640 1.00 89.50 636 CYS A O 1
ATOM 5073 N N . ALA A 1 637 ? 25.248 10.997 -50.297 1.00 87.06 637 ALA A N 1
ATOM 5074 C CA . ALA A 1 637 ? 25.653 10.834 -51.692 1.00 87.06 637 ALA A CA 1
ATOM 5075 C C . ALA A 1 637 ? 24.449 10.642 -52.636 1.00 87.06 637 ALA A C 1
ATOM 5077 O O . ALA A 1 637 ? 24.447 11.168 -53.746 1.00 87.06 637 ALA A O 1
ATOM 5078 N N . SER A 1 638 ? 23.407 9.934 -52.184 1.00 85.62 638 SER A N 1
ATOM 5079 C CA . SER A 1 638 ? 22.179 9.716 -52.956 1.00 85.62 638 SER A CA 1
ATOM 5080 C C . SER A 1 638 ? 21.278 10.957 -53.012 1.00 85.62 638 SER A C 1
ATOM 5082 O O . SER A 1 638 ? 20.821 11.345 -54.087 1.00 85.62 638 SER A O 1
ATOM 5084 N N . LYS A 1 639 ? 21.007 11.598 -51.866 1.00 86.38 639 LYS A N 1
ATOM 5085 C CA . LYS A 1 639 ? 20.031 12.701 -51.774 1.00 86.38 639 LYS A CA 1
ATOM 5086 C C . LYS A 1 639 ? 20.603 14.087 -52.045 1.00 86.38 639 LYS A C 1
ATOM 5088 O O . LYS A 1 639 ? 19.860 14.970 -52.467 1.00 86.38 639 LYS A O 1
ATOM 5093 N N . PHE A 1 640 ? 21.893 14.284 -51.799 1.00 91.44 640 PHE A N 1
ATOM 5094 C CA . PHE A 1 640 ? 22.566 15.576 -51.910 1.00 91.44 640 PHE A CA 1
ATOM 5095 C C . PHE A 1 640 ? 23.848 15.468 -52.758 1.00 91.44 640 PHE A C 1
ATOM 5097 O O . PHE A 1 640 ? 24.916 15.873 -52.302 1.00 91.44 640 PHE A O 1
ATOM 5104 N N . PRO A 1 641 ? 23.773 14.956 -54.005 1.00 89.12 641 PRO A N 1
ATOM 5105 C CA . PRO A 1 641 ? 24.955 14.636 -54.817 1.00 89.12 641 PRO A CA 1
ATOM 5106 C C . PRO A 1 641 ? 25.809 15.860 -55.185 1.00 89.12 641 PRO A C 1
ATOM 5108 O O . PRO A 1 641 ? 26.980 15.719 -55.522 1.00 89.12 641 PRO A O 1
ATOM 5111 N N . SER A 1 642 ? 25.233 17.065 -55.137 1.00 89.50 642 SER A N 1
ATOM 5112 C CA . SER A 1 642 ? 25.922 18.328 -55.418 1.00 89.50 642 SER A CA 1
ATOM 5113 C C . SER A 1 642 ? 26.572 18.970 -54.188 1.00 89.50 642 SER A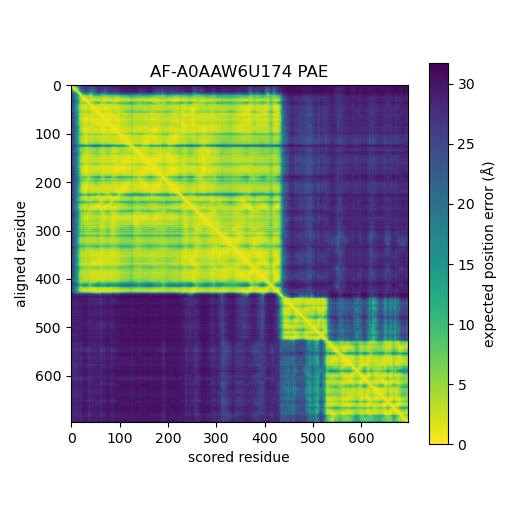 C 1
ATOM 5115 O O . SER A 1 642 ? 27.239 19.993 -54.333 1.00 89.50 642 SER A O 1
ATOM 5117 N N . LEU A 1 643 ? 26.347 18.429 -52.985 1.00 94.25 643 LEU A N 1
ATOM 5118 C CA . LEU A 1 643 ? 26.859 18.977 -51.730 1.00 94.25 643 LEU A CA 1
ATOM 5119 C C . LEU A 1 643 ? 28.040 18.163 -51.222 1.00 94.25 643 LEU A C 1
ATOM 5121 O O . LEU A 1 643 ? 28.074 16.938 -51.327 1.00 94.25 643 LEU A O 1
ATOM 5125 N N . ARG A 1 644 ? 28.998 18.840 -50.589 1.00 92.81 644 ARG A N 1
ATOM 5126 C CA . ARG A 1 644 ? 30.108 18.149 -49.939 1.00 92.81 644 ARG A CA 1
ATOM 5127 C C . ARG A 1 644 ? 29.659 17.572 -48.599 1.00 92.81 644 ARG A C 1
ATOM 5129 O O . ARG A 1 644 ? 29.339 18.320 -47.676 1.00 92.81 644 ARG A O 1
ATOM 5136 N N . CYS A 1 645 ? 29.654 16.247 -48.483 1.00 94.56 645 CYS A N 1
ATOM 5137 C CA . CYS A 1 645 ? 29.264 15.566 -47.251 1.00 94.56 645 CYS A CA 1
ATOM 5138 C C . CYS A 1 645 ? 30.390 15.581 -46.207 1.00 94.56 645 CYS A C 1
ATOM 5140 O O . CYS A 1 645 ? 31.524 15.205 -46.507 1.00 94.56 645 CYS A O 1
ATOM 5142 N N . ARG A 1 646 ? 30.066 15.992 -44.978 1.00 95.50 646 ARG A N 1
ATOM 5143 C CA . ARG A 1 646 ? 30.946 15.959 -43.799 1.00 95.50 646 ARG A CA 1
ATOM 5144 C C . ARG A 1 646 ? 30.177 15.322 -42.635 1.00 95.50 646 ARG A C 1
ATOM 5146 O O . ARG A 1 646 ? 29.442 16.029 -41.950 1.00 95.50 646 ARG A O 1
ATOM 5153 N N . PRO A 1 647 ? 30.272 14.000 -42.446 1.00 95.06 647 PRO A N 1
ATOM 5154 C CA . PRO A 1 647 ? 29.535 13.313 -41.392 1.00 95.06 647 PRO A CA 1
ATOM 5155 C C . PRO A 1 647 ? 30.070 13.656 -40.002 1.00 95.06 647 PRO A C 1
ATOM 5157 O O . PRO A 1 647 ? 31.287 13.708 -39.792 1.00 95.06 647 PRO A O 1
ATOM 5160 N N . ILE A 1 648 ? 29.151 13.862 -39.058 1.00 95.81 648 ILE A N 1
ATOM 5161 C CA . ILE A 1 648 ? 29.457 14.243 -37.681 1.00 95.81 648 ILE A CA 1
ATOM 5162 C C . ILE A 1 648 ? 28.780 13.284 -36.702 1.00 95.81 648 ILE A C 1
ATOM 5164 O O . ILE A 1 648 ? 27.618 12.924 -36.868 1.00 95.81 648 ILE A O 1
ATOM 5168 N N . ALA A 1 649 ? 29.483 12.914 -35.636 1.00 93.69 649 ALA A N 1
ATOM 5169 C CA . ALA A 1 649 ? 28.854 12.327 -34.457 1.00 93.69 649 ALA A CA 1
ATOM 5170 C C . ALA A 1 649 ? 28.953 13.284 -33.271 1.00 93.69 649 ALA A C 1
ATOM 5172 O O . ALA A 1 649 ? 29.980 13.931 -33.068 1.00 93.69 649 ALA A O 1
ATOM 5173 N N . ALA A 1 650 ? 27.884 13.352 -32.486 1.00 93.44 650 ALA A N 1
ATOM 5174 C CA . ALA A 1 650 ? 27.801 14.088 -31.241 1.00 93.44 650 ALA A CA 1
ATOM 5175 C C . ALA A 1 650 ? 27.547 13.123 -30.087 1.00 93.44 650 ALA A C 1
ATOM 5177 O O . ALA A 1 650 ? 26.656 12.275 -30.160 1.00 93.44 650 ALA A O 1
ATOM 5178 N N . GLN A 1 651 ? 28.294 13.278 -28.999 1.00 90.94 651 GLN A N 1
ATOM 5179 C CA . GLN A 1 651 ? 28.154 12.434 -27.821 1.00 90.94 651 GLN A CA 1
ATOM 5180 C C . GLN A 1 651 ? 28.207 13.254 -26.533 1.00 90.94 651 GLN A C 1
ATOM 5182 O O . GLN A 1 651 ? 29.087 14.097 -26.355 1.00 90.94 651 GLN A O 1
ATOM 5187 N N . PHE A 1 652 ? 27.290 12.978 -25.604 1.00 89.00 652 PHE A N 1
ATOM 5188 C CA . PHE A 1 652 ? 27.425 13.476 -24.234 1.00 89.00 652 PHE A CA 1
ATOM 5189 C C . PHE A 1 652 ? 28.578 12.765 -23.525 1.00 89.00 652 PHE A C 1
ATOM 5191 O O . PHE A 1 652 ? 28.613 11.544 -23.482 1.00 89.00 652 PHE A O 1
ATOM 5198 N N . VAL A 1 653 ? 29.490 13.515 -22.917 1.00 84.00 653 VAL A N 1
ATOM 5199 C CA . VAL A 1 653 ? 30.498 12.971 -21.991 1.00 84.00 653 VAL A CA 1
ATOM 5200 C C . VAL A 1 653 ? 30.022 13.165 -20.550 1.00 84.00 653 VAL A C 1
ATOM 5202 O O . VAL A 1 653 ? 30.029 12.239 -19.745 1.00 84.00 653 VAL A O 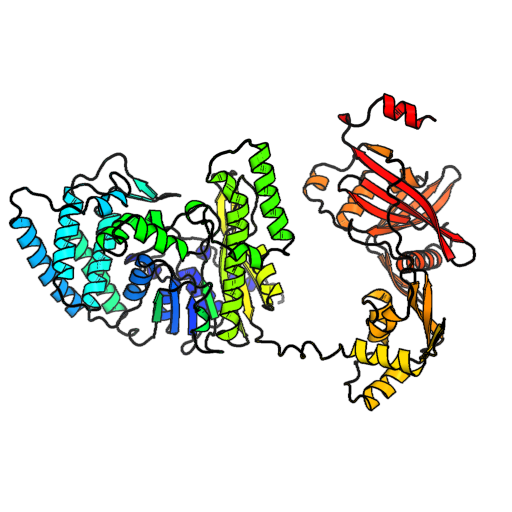1
ATOM 5205 N N . GLU A 1 654 ? 29.543 14.374 -20.254 1.00 80.06 654 GLU A N 1
ATOM 5206 C CA . GLU A 1 654 ? 28.901 14.805 -19.007 1.00 80.06 654 GLU A CA 1
ATOM 5207 C C . GLU A 1 654 ? 27.678 15.669 -19.393 1.00 80.06 654 GLU A C 1
ATOM 5209 O O . GLU A 1 654 ? 27.531 16.049 -20.555 1.00 80.06 654 GLU A O 1
ATOM 5214 N N . ASN A 1 655 ? 26.790 16.013 -18.454 1.00 74.44 655 ASN A N 1
ATOM 5215 C CA . ASN A 1 655 ? 25.565 16.788 -18.753 1.00 74.44 655 ASN A CA 1
ATOM 5216 C C . ASN A 1 655 ? 25.831 18.174 -19.386 1.00 74.44 655 ASN A C 1
ATOM 5218 O O . ASN A 1 655 ? 24.948 18.775 -20.006 1.00 74.44 655 ASN A O 1
ATOM 5222 N N . ASP A 1 656 ? 27.034 18.699 -19.189 1.00 84.69 656 ASP A N 1
ATOM 5223 C CA . ASP A 1 656 ? 27.543 19.979 -19.670 1.00 84.69 656 ASP A CA 1
ATOM 5224 C C . ASP A 1 656 ? 28.696 19.821 -20.675 1.00 84.69 656 ASP A C 1
ATOM 5226 O O . ASP A 1 656 ? 29.192 20.827 -21.166 1.00 84.69 656 ASP A O 1
ATOM 5230 N N . LEU A 1 657 ? 29.124 18.598 -21.007 1.00 90.75 657 LEU A N 1
ATOM 5231 C CA . LEU A 1 657 ? 30.275 18.342 -21.877 1.00 90.75 657 LEU A CA 1
ATOM 5232 C C . LEU A 1 657 ? 29.865 17.513 -23.097 1.00 90.75 657 LEU A C 1
ATOM 5234 O O . LEU A 1 657 ? 29.464 16.357 -22.960 1.00 90.75 657 LEU A O 1
ATOM 5238 N N . VAL A 1 658 ? 30.015 18.092 -24.288 1.00 93.31 658 VAL A N 1
ATOM 5239 C CA . VAL A 1 658 ? 29.680 17.458 -25.571 1.00 93.31 658 VAL A CA 1
ATOM 5240 C C . VAL A 1 658 ? 30.948 17.228 -26.388 1.00 93.31 658 VAL A C 1
ATOM 5242 O O . VAL A 1 658 ? 31.693 18.170 -26.656 1.00 93.31 658 VAL A O 1
ATOM 5245 N N . ALA A 1 659 ? 31.179 15.988 -26.812 1.00 93.50 659 ALA A N 1
ATOM 5246 C CA . ALA A 1 659 ? 32.213 15.638 -27.780 1.00 93.50 659 ALA A CA 1
ATOM 5247 C C . ALA A 1 659 ? 31.617 15.611 -29.195 1.00 93.50 659 ALA A C 1
ATOM 5249 O O . ALA A 1 659 ? 30.564 15.008 -29.412 1.00 93.50 659 ALA A O 1
ATOM 5250 N N . LEU A 1 660 ? 32.291 16.260 -30.145 1.00 95.38 660 LEU A N 1
ATOM 5251 C CA . LEU A 1 660 ? 31.973 16.209 -31.571 1.00 95.38 660 LEU A CA 1
ATOM 5252 C C . LEU A 1 660 ? 33.112 15.547 -32.344 1.00 95.38 660 LEU A C 1
ATOM 5254 O O . LEU A 1 660 ? 34.277 15.872 -32.117 1.00 95.38 660 LEU A O 1
ATOM 5258 N N . PHE A 1 661 ? 32.754 14.667 -33.277 1.00 94.06 661 PHE A N 1
ATOM 5259 C CA . PHE A 1 661 ? 33.669 13.947 -34.162 1.00 94.06 661 PHE A CA 1
ATOM 5260 C C . PHE A 1 661 ? 33.312 14.239 -35.619 1.00 94.06 661 PHE A C 1
ATOM 5262 O O . PHE A 1 661 ? 32.154 14.075 -35.991 1.00 94.06 661 PHE A O 1
ATOM 5269 N N . GLU A 1 662 ? 34.282 14.617 -36.451 1.00 93.75 662 GLU A N 1
ATOM 5270 C CA . GLU A 1 662 ? 34.147 14.629 -37.914 1.00 93.75 662 GLU A CA 1
ATOM 5271 C C . GLU A 1 662 ? 34.829 13.392 -38.491 1.00 93.75 662 GLU A C 1
ATOM 5273 O O . GLU A 1 662 ? 35.964 13.081 -38.120 1.00 93.75 662 GLU A O 1
ATOM 5278 N N . PHE A 1 663 ? 34.176 12.726 -39.443 1.00 90.69 663 PHE A N 1
ATOM 5279 C CA . PHE A 1 663 ? 34.746 11.559 -40.113 1.00 90.69 663 PHE A CA 1
ATOM 5280 C C . PHE A 1 663 ? 35.120 11.840 -41.565 1.00 90.69 663 PHE A C 1
ATOM 5282 O O . PHE A 1 663 ? 34.506 12.658 -42.252 1.00 90.69 663 PHE A O 1
ATOM 5289 N N . GLN A 1 664 ? 36.124 11.111 -42.044 1.00 85.88 664 GLN A N 1
ATOM 5290 C CA . GLN A 1 664 ? 36.528 11.093 -43.444 1.00 85.88 664 GLN A CA 1
ATOM 5291 C C . GLN A 1 664 ? 36.879 9.672 -43.884 1.00 85.88 664 GLN A C 1
ATOM 5293 O O . GLN A 1 664 ? 37.263 8.837 -43.071 1.00 85.88 664 GLN A O 1
ATOM 5298 N N . MET A 1 665 ? 36.779 9.405 -45.184 1.00 76.25 665 MET A N 1
ATOM 5299 C CA . MET A 1 665 ? 37.299 8.167 -45.760 1.00 76.25 665 MET A CA 1
ATOM 5300 C C . MET A 1 665 ? 38.792 8.334 -46.059 1.00 76.25 665 MET A C 1
ATOM 5302 O O . MET A 1 665 ? 39.175 9.225 -46.817 1.00 76.25 665 MET A O 1
ATOM 5306 N N . SER A 1 666 ? 39.627 7.473 -45.479 1.00 65.50 666 SER A N 1
ATOM 5307 C CA . SER A 1 666 ? 41.073 7.406 -45.700 1.00 65.50 666 SER A CA 1
ATOM 5308 C C . SER A 1 666 ? 41.470 5.962 -45.991 1.00 65.50 666 SER A C 1
ATOM 5310 O O . SER A 1 666 ? 41.136 5.070 -45.222 1.00 65.50 666 SER A O 1
ATOM 5312 N N . GLU A 1 667 ? 42.161 5.718 -47.107 1.00 66.50 667 GLU A N 1
ATOM 5313 C CA . GLU A 1 667 ? 42.601 4.368 -47.525 1.00 66.50 667 GLU A CA 1
ATOM 5314 C C . GLU A 1 667 ? 41.466 3.322 -47.601 1.00 66.50 667 GLU A C 1
ATOM 5316 O O . GLU A 1 667 ? 41.673 2.131 -47.394 1.00 66.50 667 GLU A O 1
ATOM 5321 N N . GLY A 1 668 ? 40.241 3.763 -47.913 1.00 59.69 668 GLY A N 1
ATOM 5322 C CA . GLY A 1 668 ? 39.063 2.889 -47.976 1.00 59.69 668 GLY A CA 1
ATOM 5323 C C . GLY A 1 668 ? 38.447 2.546 -46.615 1.00 59.69 668 GLY A C 1
ATOM 5324 O O . GLY A 1 668 ? 37.531 1.729 -46.567 1.00 59.69 668 GLY A O 1
ATOM 5325 N N . LEU A 1 669 ? 38.914 3.175 -45.532 1.00 63.28 669 LEU A N 1
ATOM 5326 C CA . LEU A 1 669 ? 38.385 3.031 -44.177 1.00 63.28 669 LEU A CA 1
ATOM 5327 C C . LEU A 1 669 ? 37.873 4.372 -43.643 1.00 63.28 669 LEU A C 1
ATOM 5329 O O . LEU A 1 669 ? 38.438 5.432 -43.923 1.00 63.28 669 LEU A O 1
ATOM 5333 N N . LEU A 1 670 ? 36.814 4.326 -42.838 1.00 72.88 670 LEU A N 1
ATOM 5334 C CA . LEU A 1 670 ? 36.317 5.498 -42.129 1.00 72.88 670 LEU A CA 1
ATOM 5335 C C . LEU A 1 670 ? 37.246 5.825 -40.950 1.00 72.88 670 LEU A C 1
ATOM 5337 O O . LEU A 1 670 ? 37.472 4.985 -40.080 1.00 72.88 670 LEU A O 1
ATOM 5341 N N . SER A 1 671 ? 37.762 7.051 -40.896 1.00 74.31 671 SER A N 1
ATOM 5342 C CA . SER A 1 671 ? 38.634 7.532 -39.823 1.00 74.31 671 SER A CA 1
ATOM 5343 C C . SER A 1 671 ? 38.133 8.844 -39.223 1.00 74.31 671 SER A C 1
ATOM 5345 O O . SER A 1 671 ? 37.447 9.633 -39.879 1.00 74.31 671 SER A O 1
ATOM 5347 N N . ILE A 1 672 ? 38.470 9.078 -37.950 1.00 83.69 672 ILE A N 1
ATOM 5348 C CA . ILE A 1 672 ? 38.220 10.360 -37.283 1.00 83.69 672 ILE A CA 1
ATOM 5349 C C . ILE A 1 672 ? 39.190 11.379 -37.876 1.00 83.69 672 ILE A C 1
ATOM 5351 O O . ILE A 1 672 ? 40.407 11.230 -37.775 1.00 83.69 672 ILE A O 1
ATOM 5355 N N . LYS A 1 673 ? 38.640 12.415 -38.499 1.00 86.81 673 LYS A N 1
ATOM 5356 C CA . LYS A 1 673 ? 39.393 13.553 -39.016 1.00 86.81 673 LYS A CA 1
ATOM 5357 C C . LYS A 1 673 ? 39.686 14.566 -37.914 1.00 86.81 673 LYS A C 1
ATOM 5359 O O . LYS A 1 673 ? 40.788 15.099 -37.851 1.00 86.81 673 LYS A O 1
ATOM 5364 N N . GLU A 1 674 ? 38.690 14.843 -37.077 1.00 90.06 674 GLU A N 1
ATOM 5365 C CA . GLU A 1 674 ? 38.770 15.851 -36.021 1.00 90.06 674 GLU A CA 1
ATOM 5366 C C . GLU A 1 674 ? 37.860 15.471 -34.848 1.00 90.06 674 GLU A C 1
ATOM 5368 O O . GLU A 1 674 ? 36.759 14.962 -35.055 1.00 90.06 674 GLU A O 1
ATOM 5373 N N . GLU A 1 675 ? 38.318 15.733 -33.623 1.00 92.56 675 GLU A N 1
ATOM 5374 C CA . GLU A 1 675 ? 37.548 15.580 -32.386 1.00 92.56 675 GLU A CA 1
ATOM 5375 C C . GLU A 1 675 ? 37.721 16.840 -31.528 1.00 92.56 675 GLU A C 1
ATOM 5377 O O . GLU A 1 675 ? 38.847 17.296 -31.313 1.00 92.56 675 GLU A O 1
ATOM 5382 N N . ARG A 1 676 ? 36.619 17.404 -31.019 1.00 93.75 676 ARG A N 1
ATOM 5383 C CA . ARG A 1 676 ? 36.647 18.530 -30.069 1.00 93.75 676 ARG A CA 1
ATOM 5384 C C . ARG A 1 676 ? 35.612 18.371 -28.971 1.00 93.75 676 ARG A C 1
ATOM 5386 O O . ARG A 1 676 ? 34.526 17.842 -29.200 1.00 93.75 676 ARG A O 1
ATOM 5393 N N . HIS A 1 677 ? 35.954 18.846 -27.775 1.00 94.44 677 HIS A N 1
ATOM 5394 C CA . HIS A 1 677 ? 35.096 18.773 -26.594 1.00 94.44 677 HIS A CA 1
ATOM 5395 C C . HIS A 1 677 ? 34.662 20.175 -26.180 1.00 94.44 677 HIS A C 1
ATOM 5397 O O . HIS A 1 677 ? 35.502 21.028 -25.893 1.00 94.44 677 HIS A O 1
ATOM 5403 N N . TYR A 1 678 ? 33.353 20.395 -26.116 1.00 94.75 678 TYR A N 1
ATOM 5404 C CA . TYR A 1 678 ? 32.751 21.673 -25.757 1.00 94.75 678 TYR A CA 1
ATOM 5405 C C . TYR A 1 678 ? 32.056 21.566 -24.407 1.00 94.75 678 TYR A C 1
ATOM 5407 O O . TYR A 1 678 ? 31.131 20.768 -24.242 1.00 94.75 678 TYR A O 1
ATOM 5415 N N . ARG A 1 679 ? 32.504 22.373 -23.442 1.00 93.50 679 ARG A N 1
ATOM 5416 C CA . ARG A 1 679 ? 31.859 22.507 -22.138 1.00 93.50 679 ARG A CA 1
ATOM 5417 C C . ARG A 1 679 ? 30.930 23.715 -22.144 1.00 93.50 679 ARG A C 1
ATOM 5419 O O . ARG A 1 679 ? 31.372 24.836 -22.369 1.00 93.50 679 ARG A O 1
ATOM 5426 N N . LEU A 1 680 ? 29.657 23.474 -21.881 1.00 91.94 680 LEU A N 1
ATOM 5427 C CA . LEU A 1 680 ? 28.606 24.480 -21.830 1.00 91.94 680 LEU A CA 1
ATOM 5428 C C . LEU A 1 680 ? 28.576 25.096 -20.438 1.00 91.94 680 LEU A C 1
ATOM 5430 O O . LEU A 1 680 ? 28.289 24.398 -19.465 1.00 91.94 680 LEU A O 1
ATOM 5434 N N . VAL A 1 681 ? 28.874 26.388 -20.345 1.00 89.94 681 VAL A N 1
ATOM 5435 C CA . VAL A 1 681 ? 28.981 27.095 -19.067 1.00 89.94 681 VAL A CA 1
ATOM 5436 C C . VAL A 1 681 ? 28.063 28.323 -19.012 1.00 89.94 681 VAL A C 1
ATOM 5438 O O . VAL A 1 681 ? 27.809 28.947 -20.046 1.00 89.94 681 VAL A O 1
ATOM 5441 N N . PRO A 1 682 ? 27.552 28.698 -17.825 1.00 83.75 682 PRO A N 1
ATOM 5442 C CA . PRO A 1 682 ? 26.978 30.020 -17.587 1.00 83.75 682 PRO A CA 1
ATOM 5443 C C . PRO A 1 682 ? 27.989 31.142 -17.864 1.00 83.75 682 PRO A C 1
ATOM 5445 O O . PRO A 1 682 ? 29.197 30.920 -17.858 1.00 83.75 682 PRO A O 1
ATOM 5448 N N . ASN A 1 683 ? 27.495 32.370 -18.045 1.00 76.31 683 ASN A N 1
ATOM 5449 C CA . ASN A 1 683 ? 28.344 33.538 -18.315 1.00 76.31 683 ASN A CA 1
ATOM 5450 C C . ASN A 1 683 ? 29.434 33.769 -17.257 1.00 76.31 683 ASN A C 1
ATOM 5452 O O . ASN A 1 683 ? 30.548 34.141 -17.602 1.00 76.31 683 ASN A O 1
ATOM 5456 N N . ASP A 1 684 ? 29.128 33.509 -15.988 1.00 80.12 684 ASP A N 1
ATOM 5457 C CA . ASP A 1 684 ? 30.043 33.778 -14.873 1.00 80.12 684 ASP A CA 1
ATOM 5458 C C . ASP A 1 684 ? 31.198 32.758 -14.772 1.00 80.12 684 ASP A C 1
ATOM 5460 O O . ASP A 1 684 ? 32.141 32.966 -14.011 1.00 80.12 684 ASP A O 1
ATOM 5464 N N . ASP A 1 685 ? 31.146 31.677 -15.559 1.00 83.06 685 ASP A N 1
ATOM 5465 C CA . ASP A 1 685 ? 32.074 30.540 -15.502 1.00 83.06 685 ASP A CA 1
ATOM 5466 C C . ASP A 1 685 ? 33.104 30.524 -16.658 1.00 83.06 685 ASP A C 1
ATOM 5468 O O . ASP A 1 685 ? 33.912 29.590 -16.745 1.00 83.06 685 ASP A O 1
ATOM 5472 N N . LEU A 1 686 ? 33.094 31.534 -17.541 1.00 84.69 686 LEU A N 1
ATOM 5473 C CA . LEU A 1 686 ? 34.092 31.754 -18.600 1.00 84.69 686 LEU A CA 1
ATOM 5474 C C . LEU A 1 686 ? 34.929 32.999 -18.270 1.00 84.69 686 LEU A C 1
ATOM 5476 O O . LEU A 1 686 ? 34.430 34.119 -18.362 1.00 84.69 686 LEU A O 1
ATOM 5480 N N . THR A 1 687 ? 36.190 32.815 -17.868 1.00 84.69 687 THR A N 1
ATOM 5481 C CA . THR A 1 687 ? 37.025 33.928 -17.379 1.00 84.69 687 THR A CA 1
ATOM 5482 C C . THR A 1 687 ? 37.780 34.647 -18.503 1.00 84.69 687 THR A C 1
ATOM 5484 O O . THR A 1 687 ? 38.071 34.072 -19.553 1.00 84.69 687 THR A O 1
ATOM 5487 N N . ASP A 1 688 ? 38.162 35.908 -18.268 1.00 83.88 688 ASP A N 1
ATOM 5488 C CA . ASP A 1 688 ? 38.994 36.682 -19.205 1.00 83.88 688 ASP A CA 1
ATOM 5489 C C . ASP A 1 688 ? 40.365 36.026 -19.460 1.00 83.88 688 ASP A C 1
ATOM 5491 O O . ASP A 1 688 ? 40.917 36.138 -20.554 1.00 83.88 688 ASP A O 1
ATOM 5495 N N . GLU A 1 689 ? 40.908 35.315 -18.470 1.00 81.06 689 GLU A N 1
ATOM 5496 C CA . GLU A 1 689 ? 42.165 34.562 -18.576 1.00 81.06 689 GLU A CA 1
ATOM 5497 C C . GLU A 1 689 ? 42.026 33.382 -19.552 1.00 81.06 689 GLU A C 1
ATOM 5499 O O . GLU A 1 689 ? 42.858 33.223 -20.444 1.00 81.06 689 GLU A O 1
ATOM 5504 N N . GLU A 1 690 ? 40.929 32.623 -19.471 1.00 80.56 690 GLU A N 1
ATOM 5505 C CA . GLU A 1 690 ? 40.627 31.532 -20.410 1.00 80.56 690 GLU A CA 1
ATOM 5506 C C . GLU A 1 690 ? 40.372 32.061 -21.834 1.00 80.56 690 GLU A C 1
ATOM 5508 O O . GLU A 1 690 ? 40.807 31.463 -22.818 1.00 80.56 690 GLU A O 1
ATOM 5513 N N . LEU A 1 691 ? 39.732 33.230 -21.968 1.00 80.69 691 LEU A N 1
ATOM 5514 C CA . LEU A 1 691 ? 39.553 33.893 -23.266 1.00 80.69 691 LEU A CA 1
ATOM 5515 C C . LEU A 1 691 ? 40.880 34.331 -23.902 1.00 80.69 691 LEU A C 1
ATOM 5517 O O . LEU A 1 691 ? 40.973 34.398 -25.131 1.00 80.69 691 LEU A O 1
ATOM 5521 N N . LEU A 1 692 ? 41.894 34.655 -23.096 1.00 81.31 692 LEU A N 1
ATOM 5522 C CA . LEU A 1 692 ? 43.237 34.970 -23.584 1.00 81.31 692 LEU A CA 1
ATOM 5523 C C . LEU A 1 692 ? 43.978 33.709 -24.046 1.00 81.31 692 LEU A C 1
ATOM 5525 O O . LEU A 1 692 ? 44.649 33.769 -25.076 1.00 81.31 692 LEU A O 1
ATOM 5529 N N . GLU A 1 693 ? 43.806 32.577 -23.359 1.00 79.56 693 GLU A N 1
ATOM 5530 C CA . GLU A 1 693 ? 44.356 31.278 -23.778 1.00 79.56 693 GLU A CA 1
ATOM 5531 C C . GLU A 1 693 ? 43.786 30.808 -25.126 1.00 79.56 693 GLU A C 1
ATOM 5533 O O . GLU A 1 693 ? 44.490 30.182 -25.910 1.00 79.56 693 GLU A O 1
ATOM 5538 N N . TYR A 1 694 ? 42.543 31.163 -25.463 1.00 80.81 694 TYR A N 1
ATOM 5539 C CA . TYR A 1 694 ? 41.945 30.813 -26.761 1.00 80.81 694 TYR A CA 1
ATOM 5540 C C . TYR A 1 694 ? 42.451 31.649 -27.951 1.00 80.81 694 TYR A C 1
ATOM 5542 O O . TYR A 1 694 ? 42.048 31.393 -29.087 1.00 80.81 694 TYR A O 1
ATOM 5550 N N . ARG A 1 695 ? 43.300 32.664 -27.723 1.00 73.69 695 ARG A N 1
ATOM 5551 C CA . ARG A 1 695 ? 43.886 33.502 -28.792 1.00 73.69 695 ARG A CA 1
ATOM 5552 C C . ARG A 1 695 ? 45.193 32.950 -29.363 1.00 73.69 695 ARG A C 1
ATOM 5554 O O . ARG A 1 695 ? 45.621 33.445 -30.408 1.00 73.69 695 ARG A O 1
ATOM 5561 N N . SER A 1 696 ? 45.836 32.012 -28.668 1.00 51.91 696 SER A N 1
ATOM 5562 C CA . SER A 1 696 ? 47.036 31.298 -29.131 1.00 51.91 696 SER A CA 1
ATOM 5563 C C . SER A 1 696 ? 46.663 30.098 -29.983 1.00 51.91 696 SER A C 1
ATOM 5565 O O . SER A 1 696 ? 47.375 29.863 -30.983 1.00 51.91 696 SER A O 1
#

Radius of gyration: 34.16 Å; Cα contacts (8 Å, |Δi|>4): 1192; chains: 1; bounding box: 78×67×101 Å

Nearest PDB structures (foldseek):
  6zxw-assembly1_G  TM=7.261E-01  e=1.895E-06  Archaeoglobus fulgidus
  6zxy-assembly1_B  TM=7.988E-01  e=3.182E-05  Archaeoglobus fulgidus
  2zie-assembly1_B  TM=6.380E-01  e=2.081E-03  Thermus thermophilus
  3cgg-assembly2_B  TM=6.770E-01  e=1.641E-02  Corynebacterium glutamicum ATCC 13032
  5xj1-assembly1_A  TM=6.459E-01  e=1.641E-02  Streptococcus pneumoniae TIGR4

Solvent-accessible surface area (backbone atoms only — not comparable to full-atom values): 38536 Å² total; per-residue (Å²): 142,86,74,74,70,65,66,64,53,62,64,71,75,60,59,85,69,67,48,52,82,55,83,50,83,90,48,37,72,56,45,71,57,52,69,63,95,81,58,79,37,57,69,52,48,53,52,46,39,60,74,65,68,64,45,68,87,38,31,37,34,16,57,42,26,46,45,22,58,54,43,41,52,29,33,77,68,44,20,27,24,43,27,22,16,46,49,66,65,31,28,49,45,18,41,49,56,42,55,46,82,53,56,32,70,59,43,52,57,50,50,54,53,32,49,53,50,24,51,53,56,65,72,66,50,89,81,66,71,60,77,72,53,76,52,35,54,70,56,38,64,85,71,34,49,32,67,55,26,46,19,52,50,50,46,41,48,50,36,49,63,73,45,74,96,47,75,57,46,49,47,53,51,43,29,45,38,38,35,46,52,76,66,28,28,18,54,40,83,66,101,56,73,46,60,50,86,78,67,44,65,66,46,67,55,67,62,54,29,51,58,42,47,53,53,52,29,48,45,31,56,76,46,48,90,51,39,85,37,55,52,49,59,44,81,33,37,43,54,78,51,44,64,76,45,59,68,56,53,31,46,29,35,48,37,44,66,78,58,68,54,64,64,58,67,73,69,69,44,35,64,46,26,38,74,73,61,77,28,56,33,64,64,48,50,50,58,49,40,67,50,45,78,33,16,22,50,94,49,68,57,91,86,67,60,38,33,65,76,41,71,85,38,63,72,61,49,48,52,26,49,50,34,46,52,51,31,60,76,69,67,52,76,50,80,56,62,71,28,48,26,54,31,52,40,27,28,55,9,33,50,47,40,23,58,59,31,45,57,56,16,36,23,60,70,16,33,34,38,39,43,35,48,41,34,45,69,49,87,68,44,77,40,59,45,47,60,57,50,48,53,51,39,42,76,74,58,33,44,80,75,46,76,44,81,50,39,73,42,77,35,89,88,75,74,41,76,33,50,27,29,29,34,27,34,31,34,75,38,84,69,76,66,68,53,101,78,61,69,51,72,61,47,54,51,53,53,49,53,49,62,74,51,53,55,95,88,60,57,62,32,64,51,51,59,66,52,56,58,57,51,23,63,74,70,73,44,85,74,68,98,52,71,64,55,55,58,51,35,54,59,76,75,41,83,74,51,64,85,65,56,71,76,48,59,98,63,41,40,80,43,68,47,79,79,53,95,64,28,34,28,38,35,65,39,70,58,64,72,52,71,85,69,88,84,62,73,70,46,77,42,70,58,56,55,54,67,76,52,63,72,72,47,61,81,42,39,70,37,50,53,52,48,38,59,51,52,41,44,64,27,71,73,69,73,28,57,62,41,85,73,48,66,65,48,71,47,77,40,93,96,75,44,81,44,78,42,54,30,33,29,44,26,41,38,97,84,69,55,47,32,33,32,42,34,42,62,33,28,62,90,54,66,54,56,58,69,60,55,54,48,44,53,53,47,41,53,72,78,39,67,90,38,51,76,46,42,33,39,38,32,38,74,46,103,47,29,39,37,40,37,36,50,41,80,53,100,91,39,84,40,80,71,46,78,52,36,41,29,52,32,62,76,92,73,64,52,73,70,58,59,55,63,72,73,113

pLDDT: mean 86.54, std 14.47, range [24.5, 98.75]

InterPro domains:
  IPR002941 DNA methylase N-4/N-6 [PF01555] (37-88)
  IPR017985 DNA methylase, N-4 cytosine-specific, conserved site [PS00093] (254-259)
  IPR029063 S-adenosyl-L-methionine-dependent methyltransferase superfamily [G3DSA:3.40.50.150] (15-112)
  IPR029063 S-adenosyl-L-methionine-dependent methyltransferase superfamily [G3DSA:3.40.50.150] (232-506)
  IPR029063 S-adenosyl-L-methionine-dependent methyltransferase superfamily [SSF53335] (30-401)

Sequence (696 aa):
MIQGTFAFMEELLAPKDLRHNKLRGEDRAFHDWYRFVLSYPPHLVRAYIDKLGLEPGHLLVDPFCGTGTTLVEAKKRGVRSCGLEAHPMAHFASRVKTNWAIGADALLQDAERVARTALRALGQTNGELQRLSPEEENVLLSNSISPVPLHKCLVLRDAILAQPTSAIRDVELLALAWVAVFEASNLKFGPEVGVRRAKRLDAAVLEMWRTKVESMAGDLSEFASRRPVASECVLADARCALDTLPTNSINGVITSPPYPNEKDYTRTTRLESVLLQFVRSKHDLRALKQNLVRSNTRNVYRADDDDRAIANNEKIGAIAGEIERRRIALKKTSGFERLYHRVTALYFGGMKRHFEQLKRPLKPGAKLAYVVGDQASYLQVLIRTGELLADIANELGYNILALDLFRTRLSTATGEQLREEVLVLEWPGEKRMPQKNARNRYDQLIEKIFFNNYTDGATEVSFERDEFAAVAKKMKIVLPKNLGDIIYSYRYRSKLPKAITDLLREDEEWVIRSVGRARYVFARSPLHQISPNPRLSKIKILDSTPEVIRRYSLTDEQSLLAIVRYNRLIDIFTGVACYSLQSHLRTFVEDMGQVETDEIYIGINKNGEQFVFPVQAKGAKDSVGIIQVEQDLALCASKFPSLRCRPIAAQFVENDLVALFEFQMSEGLLSIKEERHYRLVPNDDLTDEELLEYRS

Organism: NCBI:txid3044600

Secondary structure (DSSP, 8-state):
--SSTTHHHHTTS--TTTT--S--GGG-TTGGGS--TTPPPHHHHHHHHHHTT--TT-EEEETT-TTTHHHHHHHHTT-EEEEEESSHHHHHHHHHHH---S-HHHHHHHHHHHHHHHHHHHHT--SPPP---HHHHTTSPTTSS-HHHHHHHHHHHHHHHTSPS-HHHHHHHHHHHHIIIIIIS-EEESSSEEE-SS------HHHHHHHHHHHHHHHHHHTGGGTTS-EEEEE--TTTSGGGSPTT-EEEEEE-PPPSSS--HHHHTHHHHHHTTS--SHHHHHHHHHTS---SGGG--TT--GGGGGTT-HHHHHHHHHHHHHHHHTT--STTGGGHHHHHHHHHHHHHHHHHHHTTTEEEEEEEEEEEE-B-TTTT--B-HHHHHHHHHHHTTPEEEEEEEEEEEE-TTTS-EEEEEEEEEEE--------TTS--HHHHHHHHHHHHH--TT-SEEEEETTHHHHHHHHHTPPPPS-THHHHHHHHHT-PPPHHHHTTS-TTEEEEEEEEETTEEEEEEEE--EE---TTS-EEEEE--S-HHHHHH--SSHHHHHHHHHHTTHHHHHHSSEEEEEEEEEEEEETTTEEEEEEEEEEEE-TT--EEEEEEEEE-TTPPEEHHHHHHHHHHHHHH-TTSEE--EEEEEEETTEEEEEEEEEETTEEEEEEEEEEEEE-GGGS-HHHHHHTT-

Mean predicted aligned error: 17.24 Å